Protein AF-0000000074551249 (afdb_homodimer)

Radius of gyration: 36.25 Å; Cα contacts (8 Å, |Δi|>4): 655; chains: 2; bounding box: 110×104×99 Å

Foldseek 3Di:
DVVVVLVVVLVCLVPDDCPPQLLLLLLLLQLLVQCPDPPLLVLCVVPVVLSLVLSVCLSCQLVLVLCVLVVHDSCVVVVPVVSSVSSSVSNCCCRPNPPNVSSVVCPDLVNVLVSVLSNLSVLLVQLLVQLVVQCVVPPLPLVSSLVSSLSRNCRSLQCVQVSVVSSVDHDPPSHCVNPPAQSSVLSSVSSNVSSCVVNCVDVDDPSSSSSVSSVVVSVVVSVCSVVVDSDRPCPVVVVVCCVVPPVPDPVCVVVVVVVVVVVVVVVVVVVVVVPPPDDPPPDPDDDDDDDDDDDDDDDDDDDDDDDDDDD/DVVVVLVVVLVCLVPDDCPPQLLLLLLLLQLLVQCPDPCLLVLCVVPVVLSLVLSVCLSCQLVLVLCVLVVHDSCVVVVPVVSSVSSSVSNCCCRPNPPNVVVVVCPPLVNVLVSVLSNLSVLLVQLLVQLVVQCVVPVPDLVSSLVSSLSRNCRSLQCVQVSVVSSVDHDPCSHCVNPPAQSSVLSSVSSNVSSCVVNCVDVDDPSSSSSVSSVVVSVVVSVCSVVVDSDRPCVVVVVVCCCVPPVDDPVCVVVVVVVVVVVVVVVVVVVVVPPPDDDPPDDDDDDDPDDDPDDDDDDDDYDDDDDDDDD

Sequence (622 aa):
MELLYLDELSHGLANLSMFPYFDMAHYIVSVMALREQPGALEVSRASPLACWFSSMLYCFGGAVLSGIMLAEPPVAPLSNGTGVLLASIVWYLIFYCPKDVVYSSAALLPLRLVLSGMKEVTRTWKVLGGVTQARQKYKDSLLVMIAIGWARGAGGGLISNFEQLVRGVWKPETNELLKMSYPTKITLIGAVLFTLQQTHYLPVQKHHLMLVYTIFIVVNKSRIMLTGSSSSPFATIESVLYKTLFAGHSPYSALTGEAKEACINNDNAKREAKENGSSRSPSAAVEGRSSSLRAKEESTSSDTKDSKKINMELLYLDELSHGLANLSMFPYFDMAHYIVSVMALREQPGALEVSRASPLACWFSSMLYCFGGAVLSGIMLAEPPVAPLSNGTGVLLASIVWYLIFYCPKDVVYSSAALLPLRLVLSGMKEVTRTWKVLGGVTQARQKYKDSLLVMIAIGWARGAGGGLISNFEQLVRGVWKPETNELLKMSYPTKITLIGAVLFTLQQTHYLPVQKHHLMLVYTIFIVVNKSRIMLTGSSSSPFATIESVLYKTLFAGHSPYSALTGEAKEACINNDNAKREAKENGSSRSPSAAVEGRSSSLRAKEESTSSDTKDSKKIN

InterPro domains:
  IPR007866 TRIC channel [PF05197] (37-227)
  IPR007866 TRIC channel [PTHR12454] (1-308)

Secondary structure (DSSP, 8-state):
-HHHHHHHHHHHHHT---TTHHHHHHHHHHHHHHHTSTTHHHHHHH-HHHHHHHHHHHHHHHHHHHHHHTT--TTGGGG-HHHHHHHHHHHHHHHHSGGGHHHHHHHSHHHHHHHHHHHHHHHHHHHHHHHHHHHHHSTT-HHHHHHHHHHHHHHHHHTHHHHHHHTT---GGG-TTTS--HHHHHHHHHHHHHHHHHTTSS-S-HHHHHHHHHHHHHHHHHHHHHH-----TTHHHHHHHIIIIISS--TTHHHHHHHHHHHHHHHHHHHHHHTT-----------------------------------/-HHHHHHHHHHHHHT---TTHHHHHHHHHHHHHHHTSTTHHHHHHH-HHHHHHHHHHHHHHHHHHHHHHTT--TTGGGG-HHHHHHHHHHHHHHHHSGGGHHHHHHHSHHHHHHHHHHHHHHHHHHHHHHHHHHHHHSTT-HHHHHHHHHHHHHHHHHTHHHHHHHTT---GGG-TTTS--HHHHHHHHHHHHHHHHHTTSS-S-HHHHHHHHHHHHHHHHHHHHHH-----TTHHHHHHHIIIII-TT-TTHHHHHHHHHHHHHHHHHHHHHHTT-----------------------------------

Structure (mmCIF, N/CA/C/O backbone):
data_AF-0000000074551249-model_v1
#
loop_
_entity.id
_entity.type
_entity.pdbx_description
1 polymer 'Transmembrane protein 38B'
#
loop_
_atom_site.group_PDB
_atom_site.id
_atom_site.type_symbol
_atom_site.label_atom_id
_atom_site.label_alt_id
_atom_site.label_comp_id
_atom_site.label_asym_id
_atom_site.label_entity_id
_atom_site.label_seq_id
_atom_site.pdbx_PDB_ins_code
_atom_site.Cartn_x
_atom_site.Cartn_y
_atom_site.Cartn_z
_atom_site.occupancy
_atom_site.B_iso_or_equiv
_atom_site.auth_seq_id
_atom_site.auth_comp_id
_atom_site.auth_asym_id
_atom_site.auth_atom_id
_atom_site.pdbx_PDB_model_num
ATOM 1 N N . MET A 1 1 ? 5.468 48.873 14.654 1 54 1 MET A N 1
ATOM 2 C CA . MET A 1 1 ? 6.546 47.982 15.069 1 54 1 MET A CA 1
ATOM 3 C C . MET A 1 1 ? 6.047 46.546 15.197 1 54 1 MET A C 1
ATOM 5 O O . MET A 1 1 ? 6.68 45.617 14.692 1 54 1 MET A O 1
ATOM 9 N N . GLU A 1 2 ? 4.855 46.394 15.883 1 62.9 2 GLU A N 1
ATOM 10 C CA . GLU A 1 2 ? 4.292 45.057 16.052 1 62.9 2 GLU A CA 1
ATOM 11 C C . GLU A 1 2 ? 3.92 44.441 14.706 1 62.9 2 GLU A C 1
ATOM 13 O O . GLU A 1 2 ? 4.151 43.252 14.477 1 62.9 2 GLU A O 1
ATOM 18 N N . LEU A 1 3 ? 3.475 45.277 13.9 1 65.22 3 LEU A N 1
ATOM 19 C CA . LEU A 1 3 ? 3.075 44.802 12.58 1 65.22 3 LEU A CA 1
ATOM 20 C C . LEU A 1 3 ? 4.293 44.399 11.756 1 65.22 3 LEU A C 1
ATOM 22 O O . LEU A 1 3 ? 4.238 43.435 10.988 1 65.22 3 LEU A O 1
ATOM 26 N N . LEU A 1 4 ? 5.332 45.151 11.936 1 66.84 4 LEU A N 1
ATOM 27 C CA . LEU A 1 4 ? 6.566 44.823 11.231 1 66.84 4 LEU A CA 1
ATOM 28 C C . LEU A 1 4 ? 7.117 43.479 11.698 1 66.84 4 LEU A C 1
ATOM 30 O O . LEU A 1 4 ? 7.593 42.683 10.886 1 66.84 4 LEU A O 1
ATOM 34 N N . TYR A 1 5 ? 7.031 43.334 12.963 1 75.53 5 TYR A N 1
ATOM 35 C CA . TYR A 1 5 ? 7.515 42.069 13.503 1 75.53 5 TYR A CA 1
ATOM 36 C C . TYR A 1 5 ? 6.668 40.903 13.007 1 75.53 5 TYR A C 1
ATOM 38 O O . TYR A 1 5 ? 7.195 39.837 12.685 1 75.53 5 TYR A O 1
ATOM 46 N N . LEU A 1 6 ? 5.479 41.233 12.872 1 77.04 6 LEU A N 1
ATOM 47 C CA . LEU A 1 6 ? 4.578 40.191 12.391 1 77.04 6 LEU A CA 1
ATOM 48 C C . LEU A 1 6 ? 4.871 39.849 10.934 1 77.04 6 LEU A C 1
ATOM 50 O O . LEU A 1 6 ? 4.81 38.682 10.541 1 77.04 6 LEU A O 1
ATOM 54 N N . ASP A 1 7 ? 5.232 40.839 10.243 1 83.1 7 ASP A N 1
ATOM 55 C CA . ASP A 1 7 ? 5.559 40.636 8.835 1 83.1 7 ASP A CA 1
ATOM 56 C C . ASP A 1 7 ? 6.845 39.828 8.681 1 83.1 7 ASP A C 1
ATOM 58 O O . ASP A 1 7 ? 6.937 38.955 7.815 1 83.1 7 ASP A O 1
ATOM 62 N N . GLU A 1 8 ? 7.744 40.12 9.514 1 82.88 8 GLU A N 1
ATOM 63 C CA . GLU A 1 8 ? 9.007 39.39 9.463 1 82.88 8 GLU A CA 1
ATOM 64 C C . GLU A 1 8 ? 8.819 37.931 9.871 1 82.88 8 GLU A C 1
ATOM 66 O O . GLU A 1 8 ? 9.392 37.03 9.255 1 82.88 8 GLU A O 1
ATOM 71 N N . LEU A 1 9 ? 8.053 37.789 10.833 1 81.4 9 LEU A N 1
ATOM 72 C CA . LEU A 1 9 ? 7.781 36.437 11.309 1 81.4 9 LEU A CA 1
ATOM 73 C C . LEU A 1 9 ? 7.011 35.637 10.263 1 81.4 9 LEU A C 1
ATOM 75 O O . LEU A 1 9 ? 7.27 34.447 10.071 1 81.4 9 LEU A O 1
ATOM 79 N N . SER A 1 10 ? 6.122 36.316 9.733 1 83.98 10 SER A N 1
ATOM 80 C CA . SER A 1 10 ? 5.31 35.651 8.719 1 83.98 10 SER A CA 1
ATOM 81 C C . SER A 1 10 ? 6.155 35.231 7.521 1 83.98 10 SER A C 1
ATOM 83 O O . SER A 1 10 ? 5.993 34.128 6.996 1 83.98 10 SER A O 1
ATOM 85 N N . HIS A 1 11 ? 7.056 36.08 7.081 1 84.55 11 HIS A N 1
ATOM 86 C CA . HIS A 1 11 ? 7.955 35.741 5.983 1 84.55 11 HIS A CA 1
ATOM 87 C C . HIS A 1 11 ? 8.916 34.626 6.382 1 84.55 11 HIS A C 1
ATOM 89 O O . HIS A 1 11 ? 9.258 33.772 5.56 1 84.55 11 HIS A O 1
ATOM 95 N N . GLY A 1 12 ? 9.32 34.698 7.555 1 83.02 12 GLY A N 1
ATOM 96 C CA . GLY A 1 12 ? 10.179 33.637 8.057 1 83.02 12 GLY A CA 1
ATOM 97 C C . GLY A 1 12 ? 9.518 32.272 8.033 1 83.02 12 GLY A C 1
ATOM 98 O O . GLY A 1 12 ? 10.13 31.288 7.613 1 83.02 12 GLY A O 1
ATOM 99 N N . LEU A 1 13 ? 8.344 32.262 8.458 1 84.38 13 LEU A N 1
ATOM 100 C CA . LEU A 1 13 ? 7.602 31.006 8.476 1 84.38 13 LEU A CA 1
ATOM 101 C C . LEU A 1 13 ? 7.36 30.497 7.059 1 84.38 13 LEU A C 1
ATOM 103 O O . LEU A 1 13 ? 7.476 29.297 6.797 1 84.38 13 LEU A O 1
ATOM 107 N N . ALA A 1 14 ? 7.117 31.4 6.235 1 83.38 14 ALA A N 1
ATOM 108 C CA . ALA A 1 14 ? 6.804 31.041 4.854 1 83.38 14 ALA A CA 1
ATOM 109 C C . ALA A 1 14 ? 8.042 30.523 4.128 1 83.38 14 ALA A C 1
ATOM 111 O O . ALA A 1 14 ? 7.93 29.809 3.128 1 83.38 14 ALA A O 1
ATOM 112 N N . ASN A 1 15 ? 9.226 30.814 4.611 1 84.88 15 ASN A N 1
ATOM 113 C CA . ASN A 1 15 ? 10.465 30.401 3.959 1 84.88 15 ASN A CA 1
ATOM 114 C C . ASN A 1 15 ? 11.191 29.328 4.765 1 84.88 15 ASN A C 1
ATOM 116 O O . ASN A 1 15 ? 12.359 29.035 4.505 1 84.88 15 ASN A O 1
ATOM 120 N N . LEU A 1 16 ? 10.52 28.815 5.712 1 84.23 16 LEU A N 1
ATOM 121 C CA . LEU A 1 16 ? 11.103 27.772 6.548 1 84.23 16 LEU A CA 1
ATOM 122 C C . LEU A 1 16 ? 11.266 26.474 5.763 1 84.23 16 LEU A C 1
ATOM 124 O O . LEU A 1 16 ? 10.342 26.043 5.069 1 84.23 16 LEU A O 1
ATOM 128 N N . SER A 1 17 ? 12.54 25.936 5.862 1 84.6 17 SER A N 1
ATOM 129 C CA . SER A 1 17 ? 12.771 24.64 5.231 1 84.6 17 SER A CA 1
ATOM 130 C C . SER A 1 17 ? 12.253 23.501 6.103 1 84.6 17 SER A C 1
ATOM 132 O O . SER A 1 17 ? 12.61 23.4 7.279 1 84.6 17 SER A O 1
ATOM 134 N N . MET A 1 18 ? 11.486 22.681 5.605 1 82.46 18 MET A N 1
ATOM 135 C CA . MET A 1 18 ? 10.883 21.579 6.35 1 82.46 18 MET A CA 1
ATOM 136 C C . MET A 1 18 ? 11.896 20.463 6.586 1 82.46 18 MET A C 1
ATOM 138 O O . MET A 1 18 ? 11.868 19.804 7.626 1 82.46 18 MET A O 1
ATOM 142 N N . PHE A 1 19 ? 12.842 20.27 5.598 1 84.47 19 PHE A N 1
ATOM 143 C CA . PHE A 1 19 ? 13.823 19.196 5.699 1 84.47 19 PHE A CA 1
ATOM 144 C C . PHE A 1 19 ? 15.085 19.68 6.402 1 84.47 19 PHE A C 1
ATOM 146 O O . PHE A 1 19 ? 15.564 20.785 6.138 1 84.47 19 PHE A O 1
ATOM 153 N N . PRO A 1 20 ? 15.49 18.845 7.372 1 87.32 20 PRO A N 1
ATOM 154 C CA . PRO A 1 20 ? 15.08 17.512 7.82 1 87.32 20 PRO A CA 1
ATOM 155 C C . PRO A 1 20 ? 14.327 17.542 9.148 1 87.32 20 PRO A C 1
ATOM 157 O O . PRO A 1 20 ? 13.644 16.576 9.496 1 87.32 20 PRO A O 1
ATOM 160 N N . TYR A 1 21 ? 14.335 18.709 9.813 1 90.25 21 TYR A N 1
ATOM 161 C CA . TYR A 1 21 ? 13.926 18.73 11.213 1 90.25 21 TYR A CA 1
ATOM 162 C C . TYR A 1 21 ? 12.414 18.59 11.342 1 90.25 21 TYR A C 1
ATOM 164 O O . TYR A 1 21 ? 11.924 17.763 12.115 1 90.25 21 TYR A O 1
ATOM 172 N N . PHE A 1 22 ? 11.71 19.324 10.523 1 93.61 22 PHE A N 1
ATOM 173 C CA . PHE A 1 22 ? 10.256 19.282 10.628 1 93.61 22 PHE A CA 1
ATOM 174 C C . PHE A 1 22 ? 9.716 17.949 10.125 1 93.61 22 PHE A C 1
ATOM 176 O O . PHE A 1 22 ? 8.748 17.418 10.674 1 93.61 22 PHE A O 1
ATOM 183 N N . ASP A 1 23 ? 10.425 17.435 9.201 1 93.66 23 ASP A N 1
ATOM 184 C CA . ASP A 1 23 ? 10.04 16.115 8.711 1 93.66 23 ASP A CA 1
ATOM 185 C C . ASP A 1 23 ? 10.297 15.041 9.765 1 93.66 23 ASP A C 1
ATOM 187 O O . ASP A 1 23 ? 9.471 14.147 9.962 1 93.66 23 ASP A O 1
ATOM 191 N N . MET A 1 24 ? 11.39 15.187 10.356 1 95.14 24 MET A N 1
ATOM 192 C CA . MET A 1 24 ? 11.725 14.227 11.405 1 95.14 24 MET A CA 1
ATOM 193 C C . MET A 1 24 ? 10.704 14.281 12.537 1 95.14 24 MET A C 1
ATOM 195 O O . MET A 1 24 ? 10.28 13.242 13.045 1 95.14 24 MET A O 1
ATOM 199 N N . ALA A 1 25 ? 10.391 15.477 12.901 1 95.94 25 ALA A N 1
ATOM 200 C CA . ALA A 1 25 ? 9.386 15.636 13.948 1 95.94 25 ALA A CA 1
ATOM 201 C C . ALA A 1 25 ? 8.05 15.033 13.522 1 95.94 25 ALA A C 1
ATOM 203 O O . ALA A 1 25 ? 7.388 14.355 14.31 1 95.94 25 ALA A O 1
ATOM 204 N N . HIS A 1 26 ? 7.701 15.314 12.316 1 95.18 26 HIS A N 1
ATOM 205 C CA . HIS A 1 26 ? 6.473 14.748 11.77 1 95.18 26 HIS A CA 1
ATOM 206 C C . HIS A 1 26 ? 6.502 13.224 11.815 1 95.18 26 HIS A C 1
ATOM 208 O O . HIS A 1 26 ? 5.53 12.593 12.237 1 95.18 26 HIS A O 1
ATOM 214 N N . TYR A 1 27 ? 7.618 12.622 11.452 1 96.45 27 TYR A N 1
ATOM 215 C CA . TYR A 1 27 ? 7.734 11.168 11.448 1 96.45 27 TYR A CA 1
ATOM 216 C C . TYR A 1 27 ? 7.71 10.615 12.867 1 96.45 27 TYR A C 1
ATOM 218 O O . TYR A 1 27 ? 7.046 9.611 13.138 1 96.45 27 TYR A O 1
ATOM 226 N N . ILE A 1 28 ? 8.384 11.245 13.772 1 97 28 ILE A N 1
ATOM 227 C CA . ILE A 1 28 ? 8.459 10.784 15.154 1 97 28 ILE A CA 1
ATOM 228 C C . ILE A 1 28 ? 7.064 10.79 15.776 1 97 28 ILE A C 1
ATOM 230 O O . ILE A 1 28 ? 6.618 9.779 16.324 1 97 28 ILE A O 1
ATOM 234 N N . VAL A 1 29 ? 6.354 11.859 15.641 1 95.43 29 VAL A N 1
ATOM 235 C CA . VAL A 1 29 ? 5.042 12.005 16.263 1 95.43 29 VAL A CA 1
ATOM 236 C C . VAL A 1 29 ? 4.053 11.036 15.619 1 95.43 29 VAL A C 1
ATOM 238 O O . VAL A 1 29 ? 3.217 10.444 16.306 1 95.43 29 VAL A O 1
ATOM 241 N N . SER A 1 30 ? 4.14 10.849 14.343 1 94.5 30 SER A N 1
ATOM 242 C CA . SER A 1 30 ? 3.238 9.947 13.634 1 94.5 30 SER A CA 1
ATOM 243 C C . SER A 1 30 ? 3.484 8.495 14.033 1 94.5 30 SER A C 1
ATOM 245 O O . SER A 1 30 ? 2.538 7.751 14.302 1 94.5 30 SER A O 1
ATOM 247 N N . VAL A 1 31 ? 4.708 8.121 14.07 1 95.88 31 VAL A N 1
ATOM 248 C CA . VAL A 1 31 ? 5.047 6.743 14.411 1 95.88 31 VAL A CA 1
ATOM 249 C C . VAL A 1 31 ? 4.712 6.476 15.876 1 95.88 31 VAL A C 1
ATOM 251 O O . VAL A 1 31 ? 4.264 5.382 16.227 1 95.88 31 VAL A O 1
ATOM 254 N N . MET A 1 32 ? 4.914 7.468 16.746 1 95.29 32 MET A N 1
ATOM 255 C CA . MET A 1 32 ? 4.537 7.321 18.149 1 95.29 32 MET A CA 1
ATOM 256 C C . MET A 1 32 ? 3.029 7.146 18.291 1 95.29 32 MET A C 1
ATOM 258 O O . MET A 1 32 ? 2.567 6.313 19.073 1 95.29 32 MET A O 1
ATOM 262 N N . ALA A 1 33 ? 2.313 7.915 17.535 1 92.01 33 ALA A N 1
ATOM 263 C CA . ALA A 1 33 ? 0.857 7.806 17.563 1 92.01 33 ALA A CA 1
ATOM 264 C C . ALA A 1 33 ? 0.403 6.413 17.136 1 92.01 33 ALA A C 1
ATOM 266 O O . ALA A 1 33 ? -0.547 5.864 17.698 1 92.01 33 ALA A O 1
ATOM 267 N N . LEU A 1 34 ? 1.031 5.876 16.166 1 92.9 34 LEU A N 1
ATOM 268 C CA . LEU A 1 34 ? 0.707 4.529 15.71 1 92.9 34 LEU A CA 1
ATOM 269 C C . LEU A 1 34 ? 1.047 3.496 16.779 1 92.9 34 LEU A C 1
ATOM 271 O O . LEU A 1 34 ? 0.261 2.582 17.037 1 92.9 34 LEU A O 1
ATOM 275 N N . ARG A 1 35 ? 2.254 3.641 17.343 1 94.26 35 ARG A N 1
ATOM 276 C CA . ARG A 1 35 ? 2.705 2.691 18.354 1 94.26 35 ARG A CA 1
ATOM 277 C C . ARG A 1 35 ? 1.752 2.664 19.544 1 94.26 35 ARG A C 1
ATOM 279 O O . ARG A 1 35 ? 1.601 1.632 20.202 1 94.26 35 ARG A O 1
ATOM 286 N N . GLU A 1 36 ? 1.134 3.772 19.789 1 92.04 36 GLU A N 1
ATOM 287 C CA . GLU A 1 36 ? 0.245 3.891 20.941 1 92.04 36 GLU A CA 1
ATOM 288 C C . GLU A 1 36 ? -1.126 3.291 20.645 1 92.04 36 GLU A C 1
ATOM 290 O O . GLU A 1 36 ? -1.949 3.133 21.549 1 92.04 36 GLU A O 1
ATOM 295 N N . GLN A 1 37 ? -1.347 2.918 19.439 1 88.77 37 GLN A N 1
ATOM 296 C CA . GLN A 1 37 ? -2.592 2.237 19.102 1 88.77 37 GLN A CA 1
ATOM 297 C C . GLN A 1 37 ? -2.584 0.795 19.602 1 88.77 37 GLN A C 1
ATOM 299 O O . GLN A 1 37 ? -1.537 0.145 19.62 1 88.77 37 GLN A O 1
ATOM 304 N N . PRO A 1 38 ? -3.739 0.366 19.959 1 86.66 38 PRO A N 1
ATOM 305 C CA . PRO A 1 38 ? -3.805 -1.016 20.442 1 86.66 38 PRO A CA 1
ATOM 306 C C . PRO A 1 38 ? -3.41 -2.034 19.374 1 86.66 38 PRO A C 1
ATOM 308 O O . PRO A 1 38 ? -3.863 -1.942 18.231 1 86.66 38 PRO A O 1
ATOM 311 N N . GLY A 1 39 ? -2.569 -2.909 19.695 1 87.13 39 GLY A N 1
ATOM 312 C CA . GLY A 1 39 ? -2.209 -4.014 18.821 1 87.13 39 GLY A CA 1
ATOM 313 C C . GLY A 1 39 ? -1.006 -3.715 17.946 1 87.13 39 GLY A C 1
ATOM 314 O O . GLY A 1 39 ? -0.477 -4.61 17.283 1 87.13 39 GLY A O 1
ATOM 315 N N . ALA A 1 40 ? -0.586 -2.536 17.938 1 89.49 40 ALA A N 1
ATOM 316 C CA . ALA A 1 40 ? 0.501 -2.151 17.042 1 89.49 40 ALA A CA 1
ATOM 317 C C . ALA A 1 40 ? 1.821 -2.779 17.479 1 89.49 40 ALA A C 1
ATOM 319 O O . ALA A 1 40 ? 2.618 -3.209 16.642 1 89.49 40 ALA A O 1
ATOM 320 N N . LEU A 1 41 ? 2.08 -2.847 18.74 1 89.9 41 LEU A N 1
ATOM 321 C CA . LEU A 1 41 ? 3.315 -3.438 19.244 1 89.9 41 LEU A CA 1
ATOM 322 C C . LEU A 1 41 ? 3.353 -4.937 18.965 1 89.9 41 LEU A C 1
ATOM 324 O O . LEU A 1 41 ? 4.404 -5.482 18.618 1 89.9 41 LEU A O 1
ATOM 328 N N . GLU A 1 42 ? 2.256 -5.588 19.082 1 89.04 42 GLU A N 1
ATOM 329 C CA . GLU A 1 42 ? 2.169 -7.017 18.798 1 89.04 42 GLU A CA 1
ATOM 330 C C . GLU A 1 42 ? 2.431 -7.304 17.323 1 89.04 42 GLU A C 1
ATOM 332 O O . GLU A 1 42 ? 3.124 -8.266 16.985 1 89.04 42 GLU A O 1
ATOM 337 N N . VAL A 1 43 ? 1.907 -6.475 16.572 1 90.03 43 VAL A N 1
ATOM 338 C CA . VAL A 1 43 ? 2.085 -6.649 15.134 1 90.03 43 VAL A CA 1
ATOM 339 C C . VAL A 1 43 ? 3.548 -6.416 14.763 1 90.03 43 VAL A C 1
ATOM 341 O O . VAL A 1 43 ? 4.077 -7.071 13.861 1 90.03 43 VAL A O 1
ATOM 344 N N . SER A 1 44 ? 4.185 -5.446 15.438 1 91.02 44 SER A N 1
ATOM 345 C CA . SER A 1 44 ? 5.585 -5.154 15.145 1 91.02 44 SER A CA 1
ATOM 346 C C . SER A 1 44 ? 6.474 -6.356 15.445 1 91.02 44 SER A C 1
ATOM 348 O O . SER A 1 44 ? 7.5 -6.554 14.791 1 91.02 44 SER A O 1
ATOM 350 N N . ARG A 1 45 ? 6.101 -7.137 16.357 1 88.16 45 ARG A N 1
ATOM 351 C CA . ARG A 1 45 ? 6.871 -8.324 16.716 1 88.16 45 ARG A CA 1
ATOM 352 C C . ARG A 1 45 ? 6.49 -9.51 15.835 1 88.16 45 ARG A C 1
ATOM 354 O O . ARG A 1 45 ? 7.343 -10.329 15.486 1 88.16 45 ARG A O 1
ATOM 361 N N . ALA A 1 46 ? 5.306 -9.563 15.503 1 86.8 46 ALA A N 1
ATOM 362 C CA . ALA A 1 46 ? 4.828 -10.679 14.691 1 86.8 46 ALA A CA 1
ATOM 363 C C . ALA A 1 46 ? 5.211 -10.494 13.225 1 86.8 46 ALA A C 1
ATOM 365 O O . ALA A 1 46 ? 5.591 -11.454 12.551 1 86.8 46 ALA A O 1
ATOM 366 N N . SER A 1 47 ? 5.029 -9.288 12.779 1 89.91 47 SER A N 1
ATOM 367 C CA . SER A 1 47 ? 5.317 -8.987 11.38 1 89.91 47 SER A CA 1
ATOM 368 C C . SER A 1 47 ? 5.908 -7.59 11.226 1 89.91 47 SER A C 1
ATOM 370 O O . SER A 1 47 ? 5.179 -6.625 10.986 1 89.91 47 SER A O 1
ATOM 372 N N . PRO A 1 48 ? 7.189 -7.533 11.234 1 90.99 48 PRO A N 1
ATOM 373 C CA . PRO A 1 48 ? 7.847 -6.23 11.115 1 90.99 48 PRO A CA 1
ATOM 374 C C . PRO A 1 48 ? 7.532 -5.528 9.796 1 90.99 48 PRO A C 1
ATOM 376 O O . PRO A 1 48 ? 7.451 -4.298 9.751 1 90.99 48 PRO A O 1
ATOM 379 N N . LEU A 1 49 ? 7.302 -6.291 8.767 1 89.96 49 LEU A N 1
ATOM 380 C CA . LEU A 1 49 ? 7.004 -5.696 7.469 1 89.96 49 LEU A CA 1
ATOM 381 C C . LEU A 1 49 ? 5.642 -5.01 7.485 1 89.96 49 LEU A C 1
ATOM 383 O O . LEU A 1 49 ? 5.489 -3.913 6.943 1 89.96 49 LEU A O 1
ATOM 387 N N . ALA A 1 50 ? 4.706 -5.713 8.08 1 91.57 50 ALA A N 1
ATOM 388 C CA . ALA A 1 50 ? 3.381 -5.111 8.201 1 91.57 50 ALA A CA 1
ATOM 389 C C . ALA A 1 50 ? 3.432 -3.835 9.036 1 91.57 50 ALA A C 1
ATOM 391 O O . ALA A 1 50 ? 2.772 -2.845 8.709 1 91.57 50 ALA A O 1
ATOM 392 N N . CYS A 1 51 ? 4.191 -3.87 10.063 1 93.5 51 CYS A N 1
ATOM 393 C CA . CYS A 1 51 ? 4.344 -2.699 10.918 1 93.5 51 CYS A CA 1
ATOM 394 C C . CYS A 1 51 ? 5.013 -1.556 10.163 1 93.5 51 CYS A C 1
ATOM 396 O O . CYS A 1 51 ? 4.622 -0.397 10.311 1 93.5 51 CYS A O 1
ATOM 398 N N . TRP A 1 52 ? 6.068 -1.847 9.453 1 94.47 52 TRP A N 1
ATOM 399 C CA . TRP A 1 52 ? 6.753 -0.841 8.648 1 94.47 52 TRP A CA 1
ATOM 400 C C . TRP A 1 52 ? 5.797 -0.204 7.645 1 94.47 52 TRP A C 1
ATOM 402 O O . TRP A 1 52 ? 5.756 1.021 7.51 1 94.47 52 TRP A O 1
ATOM 412 N N . PHE A 1 53 ? 5.003 -0.986 6.958 1 92.85 53 PHE A N 1
ATOM 413 C CA . PHE A 1 53 ? 4.062 -0.496 5.957 1 92.85 53 PHE A CA 1
ATOM 414 C C . PHE A 1 53 ? 3.01 0.401 6.596 1 92.85 53 PHE A C 1
ATOM 416 O O . PHE A 1 53 ? 2.657 1.445 6.043 1 92.85 53 PHE A O 1
ATOM 423 N N . SER A 1 54 ? 2.554 -0.055 7.669 1 93.4 54 SER A N 1
ATOM 424 C CA . SER A 1 54 ? 1.579 0.744 8.406 1 93.4 54 SER A CA 1
ATOM 425 C C . SER A 1 54 ? 2.166 2.089 8.818 1 93.4 54 SER A C 1
ATOM 427 O O . SER A 1 54 ? 1.506 3.124 8.697 1 93.4 54 SER A O 1
ATOM 429 N N . SER A 1 55 ? 3.367 2.076 9.284 1 94.87 55 SER A N 1
ATOM 430 C CA . SER A 1 55 ? 4.025 3.307 9.708 1 94.87 55 SER A CA 1
ATOM 431 C C . SER A 1 55 ? 4.235 4.255 8.532 1 94.87 55 SER A C 1
ATOM 433 O O . SER A 1 55 ? 4.052 5.467 8.664 1 94.87 55 SER A O 1
ATOM 435 N N . MET A 1 56 ? 4.629 3.708 7.395 1 94.32 56 MET A N 1
ATOM 436 C CA . MET A 1 56 ? 4.825 4.536 6.209 1 94.32 56 MET A CA 1
ATOM 437 C C . MET A 1 56 ? 3.506 5.15 5.75 1 94.32 56 MET A C 1
ATOM 439 O O . MET A 1 56 ? 3.469 6.305 5.324 1 94.32 56 MET A O 1
ATOM 443 N N . LEU A 1 57 ? 2.445 4.366 5.883 1 92.23 57 LEU A N 1
ATOM 444 C CA . LEU A 1 57 ? 1.136 4.887 5.507 1 92.23 57 LEU A CA 1
ATOM 445 C C . LEU A 1 57 ? 0.708 6.012 6.444 1 92.23 57 LEU A C 1
ATOM 447 O O . LEU A 1 57 ? 0.071 6.976 6.014 1 92.23 57 LEU A O 1
ATOM 451 N N . TYR A 1 58 ? 1.054 5.837 7.621 1 91.47 58 TYR A N 1
ATOM 452 C CA . TYR A 1 58 ? 0.711 6.861 8.602 1 91.47 58 TYR A CA 1
ATOM 453 C C . TYR A 1 58 ? 1.493 8.144 8.348 1 91.47 58 TYR A C 1
ATOM 455 O O . TYR A 1 58 ? 0.978 9.244 8.558 1 91.47 58 TYR A O 1
ATOM 463 N N . CYS A 1 59 ? 2.719 8.016 7.933 1 93.51 59 CYS A N 1
ATOM 464 C CA . CYS A 1 59 ? 3.587 9.165 7.697 1 93.51 59 CYS A CA 1
ATOM 465 C C . CYS A 1 59 ? 3.279 9.815 6.354 1 93.51 59 CYS A C 1
ATOM 467 O O . CYS A 1 59 ? 3.254 11.042 6.244 1 93.51 59 CYS A O 1
ATOM 469 N N . PHE A 1 60 ? 3.026 9.003 5.34 1 94.34 60 PHE A N 1
ATOM 470 C CA . PHE A 1 60 ? 2.879 9.517 3.983 1 94.34 60 PHE A CA 1
ATOM 471 C C . PHE A 1 60 ? 1.43 9.415 3.52 1 94.34 60 PHE A C 1
ATOM 473 O O . PHE A 1 60 ? 1.145 9.538 2.327 1 94.34 60 PHE A O 1
ATOM 480 N N . GLY A 1 61 ? 0.576 9.137 4.435 1 92.58 61 GLY A N 1
ATOM 481 C CA . GLY A 1 61 ? -0.825 8.944 4.096 1 92.58 61 GLY A CA 1
ATOM 482 C C . GLY A 1 61 ? -1.425 10.12 3.347 1 92.58 61 GLY A C 1
ATOM 483 O O . GLY A 1 61 ? -2.224 9.934 2.427 1 92.58 61 GLY A O 1
ATOM 484 N N . GLY A 1 62 ? -1.131 11.315 3.737 1 92.75 62 GLY A N 1
ATOM 485 C CA . GLY A 1 62 ? -1.644 12.493 3.055 1 92.75 62 GLY A CA 1
ATOM 486 C C . GLY A 1 62 ? -1.211 12.577 1.603 1 92.75 62 GLY A C 1
ATOM 487 O O . GLY A 1 62 ? -2.021 12.88 0.725 1 92.75 62 GLY A O 1
ATOM 488 N N . ALA A 1 63 ? 0.041 12.276 1.386 1 92.38 63 ALA A N 1
ATOM 489 C CA . ALA A 1 63 ? 0.572 12.317 0.026 1 92.38 63 ALA A CA 1
ATOM 490 C C . ALA A 1 63 ? -0.04 11.217 -0.835 1 92.38 63 ALA A C 1
ATOM 492 O O . ALA A 1 63 ? -0.348 11.437 -2.009 1 92.38 63 ALA A O 1
ATOM 493 N N . VAL A 1 64 ? -0.251 10.108 -0.267 1 93.31 64 VAL A N 1
ATOM 494 C CA . VAL A 1 64 ? -0.832 8.979 -0.987 1 93.31 64 VAL A CA 1
ATOM 495 C C . VAL A 1 64 ? -2.279 9.292 -1.358 1 93.31 64 VAL A C 1
ATOM 497 O O . VAL A 1 64 ? -2.676 9.142 -2.516 1 93.31 64 VAL A O 1
ATOM 500 N N . LEU A 1 65 ? -2.982 9.746 -0.383 1 92.43 65 LEU A N 1
ATOM 501 C CA . LEU A 1 65 ? -4.401 10.014 -0.59 1 92.43 65 LEU A CA 1
ATOM 502 C C . LEU A 1 65 ? -4.601 11.14 -1.599 1 92.43 65 LEU A C 1
ATOM 504 O O . LEU A 1 65 ? -5.439 11.032 -2.497 1 92.43 65 LEU A O 1
ATOM 508 N N . SER A 1 66 ? -3.893 12.193 -1.442 1 93 66 SER A N 1
ATOM 509 C CA . SER A 1 66 ? -4.004 13.284 -2.405 1 93 66 SER A CA 1
ATOM 510 C C . SER A 1 66 ? -3.581 12.836 -3.8 1 93 66 SER A C 1
ATOM 512 O O . SER A 1 66 ? -4.175 13.251 -4.797 1 93 66 SER A O 1
ATOM 514 N N . GLY A 1 67 ? -2.612 11.986 -3.899 1 91.04 67 GLY A N 1
ATOM 515 C CA . GLY A 1 67 ? -2.204 11.425 -5.177 1 91.04 67 GLY A CA 1
ATOM 516 C C . GLY A 1 67 ? -3.296 10.616 -5.85 1 91.04 67 GLY A C 1
ATOM 517 O O . GLY A 1 67 ? -3.577 10.806 -7.035 1 91.04 67 GLY A O 1
ATOM 518 N N . ILE A 1 68 ? -3.886 9.839 -5.094 1 89.65 68 ILE A N 1
ATOM 519 C CA . ILE A 1 68 ? -4.963 9.014 -5.63 1 89.65 68 ILE A CA 1
ATOM 520 C C . ILE A 1 68 ? -6.099 9.906 -6.125 1 89.65 68 ILE A C 1
ATOM 522 O O . ILE A 1 68 ? -6.646 9.682 -7.207 1 89.65 68 ILE A O 1
ATOM 526 N N . MET A 1 69 ? -6.394 10.881 -5.416 1 90.58 69 MET A N 1
ATOM 527 C CA . MET A 1 69 ? -7.485 11.78 -5.784 1 90.58 69 MET A CA 1
ATOM 528 C C . MET A 1 69 ? -7.14 12.567 -7.043 1 90.58 69 MET A C 1
ATOM 530 O O . MET A 1 69 ? -8.024 12.896 -7.836 1 90.58 69 MET A O 1
ATOM 534 N N . LEU A 1 70 ? -5.933 12.808 -7.243 1 91.66 70 LEU A N 1
ATOM 535 C CA . LEU A 1 70 ? -5.492 13.577 -8.402 1 91.66 70 LEU A CA 1
ATOM 536 C C . LEU A 1 70 ? -5.07 12.652 -9.539 1 91.66 70 LEU A C 1
ATOM 538 O O . LEU A 1 70 ? -4.516 13.107 -10.542 1 91.66 70 LEU A O 1
ATOM 542 N N . ALA A 1 71 ? -5.275 11.333 -9.398 1 89.56 71 ALA A N 1
ATOM 543 C CA . ALA A 1 71 ? -4.915 10.32 -10.387 1 89.56 71 ALA A CA 1
ATOM 544 C C . ALA A 1 71 ? -3.406 10.284 -10.61 1 89.56 71 ALA A C 1
ATOM 546 O O . ALA A 1 71 ? -2.942 10.179 -11.748 1 89.56 71 ALA A O 1
ATOM 547 N N . GLU A 1 72 ? -2.707 10.516 -9.567 1 90.35 72 GLU A N 1
ATOM 548 C CA . GLU A 1 72 ? -1.26 10.318 -9.544 1 90.35 72 GLU A CA 1
ATOM 549 C C . GLU A 1 72 ? -0.896 8.984 -8.899 1 90.35 72 GLU A C 1
ATOM 551 O O . GLU A 1 72 ? -1.682 8.425 -8.131 1 90.35 72 GLU A O 1
ATOM 556 N N . PRO A 1 73 ? 0.201 8.459 -9.33 1 90.23 73 PRO A N 1
ATOM 557 C CA . PRO A 1 73 ? 0.578 7.163 -8.762 1 90.23 73 PRO A CA 1
ATOM 558 C C . PRO A 1 73 ? 0.707 7.199 -7.241 1 90.23 73 PRO A C 1
ATOM 560 O O . PRO A 1 73 ? 1.422 8.045 -6.698 1 90.23 73 PRO A O 1
ATOM 563 N N . PRO A 1 74 ? 0.054 6.293 -6.624 1 89.42 74 PRO A N 1
ATOM 564 C CA . PRO A 1 74 ? 0.124 6.223 -5.162 1 89.42 74 PRO A CA 1
ATOM 565 C C . PRO A 1 74 ? 1.524 5.886 -4.655 1 89.42 74 PRO A C 1
ATOM 567 O O . PRO A 1 74 ? 1.822 6.086 -3.474 1 89.42 74 PRO A O 1
ATOM 570 N N . VAL A 1 75 ? 2.397 5.382 -5.439 1 90.54 75 VAL A N 1
ATOM 571 C CA . VAL A 1 75 ? 3.746 4.992 -5.044 1 90.54 75 VAL A CA 1
ATOM 572 C C . VAL A 1 75 ? 4.692 6.181 -5.193 1 90.54 75 VAL A C 1
ATOM 574 O O . VAL A 1 75 ? 5.867 6.097 -4.828 1 90.54 75 VAL A O 1
ATOM 577 N N . ALA A 1 76 ? 4.204 7.254 -5.625 1 88.11 76 ALA A N 1
ATOM 578 C CA . ALA A 1 76 ? 5.022 8.433 -5.896 1 88.11 76 ALA A CA 1
ATOM 579 C C . ALA A 1 76 ? 5.776 8.877 -4.646 1 88.11 76 ALA A C 1
ATOM 581 O O . ALA A 1 76 ? 6.952 9.24 -4.718 1 88.11 76 ALA A O 1
ATOM 582 N N . PRO A 1 77 ? 5.132 8.785 -3.481 1 86.6 77 PRO A N 1
ATOM 583 C CA . PRO A 1 77 ? 5.867 9.197 -2.283 1 86.6 77 PRO A CA 1
ATOM 584 C C . PRO A 1 77 ? 7.084 8.318 -2.005 1 86.6 77 PRO A C 1
ATOM 586 O O . PRO A 1 77 ? 8.024 8.752 -1.334 1 86.6 77 PRO A O 1
ATOM 589 N N . LEU A 1 78 ? 7.073 7.164 -2.488 1 88.68 78 LEU A N 1
ATOM 590 C CA . LEU A 1 78 ? 8.189 6.245 -2.295 1 88.68 78 LEU A CA 1
ATOM 591 C C . LEU A 1 78 ? 9.372 6.633 -3.177 1 88.68 78 LEU A C 1
ATOM 593 O O . LEU A 1 78 ? 10.483 6.133 -2.988 1 88.68 78 LEU A O 1
ATOM 597 N N . SER A 1 79 ? 9.174 7.51 -4.096 1 89.41 79 SER A N 1
ATOM 598 C CA . SER A 1 79 ? 10.253 7.957 -4.97 1 89.41 79 SER A CA 1
ATOM 599 C C . SER A 1 79 ? 11.211 8.888 -4.235 1 89.41 79 SER A C 1
ATOM 601 O O . SER A 1 79 ? 12.351 9.078 -4.662 1 89.41 79 SER A O 1
ATOM 603 N N . ASN A 1 80 ? 10.692 9.516 -3.126 1 88.32 80 ASN A N 1
ATOM 604 C CA . ASN A 1 80 ? 11.568 10.289 -2.252 1 88.32 80 ASN A CA 1
ATOM 605 C C . ASN A 1 80 ? 12.372 9.384 -1.323 1 88.32 80 ASN A C 1
ATOM 607 O O . ASN A 1 80 ? 1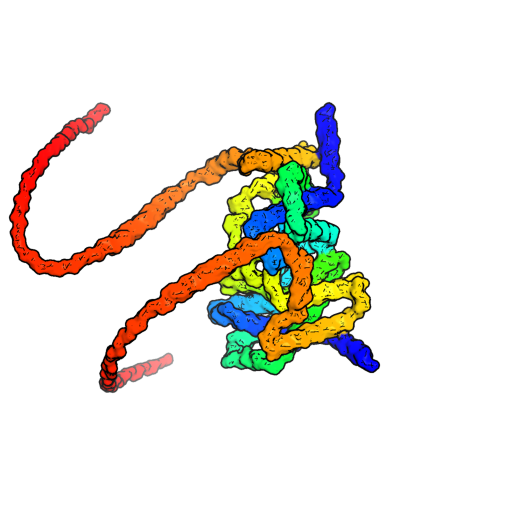2.029 9.23 -0.149 1 88.32 80 ASN A O 1
ATOM 611 N N . GLY A 1 81 ? 13.437 8.938 -1.793 1 86.42 81 GLY A N 1
ATOM 612 C CA . GLY A 1 81 ? 14.239 7.961 -1.075 1 86.42 81 GLY A CA 1
ATOM 613 C C . GLY A 1 81 ? 14.743 8.47 0.263 1 86.42 81 GLY A C 1
ATOM 614 O O . GLY A 1 81 ? 14.773 7.725 1.244 1 86.42 81 GLY A O 1
ATOM 615 N N . THR A 1 82 ? 15.023 9.725 0.332 1 89.99 82 THR A N 1
ATOM 616 C CA . THR A 1 82 ? 15.551 10.305 1.562 1 89.99 82 THR A CA 1
ATOM 617 C C . THR A 1 82 ? 14.471 10.366 2.639 1 89.99 82 THR A C 1
ATOM 619 O O . THR A 1 82 ? 14.733 10.067 3.806 1 89.99 82 THR A O 1
ATOM 622 N N . GLY A 1 83 ? 13.301 10.781 2.248 1 92.41 83 GLY A N 1
ATOM 623 C CA . GLY A 1 83 ? 12.197 10.839 3.192 1 92.41 83 GLY A CA 1
ATOM 624 C C . GLY A 1 83 ? 11.816 9.48 3.748 1 92.41 83 GLY A C 1
ATOM 625 O O . GLY A 1 83 ? 11.622 9.329 4.956 1 92.41 83 GLY A O 1
ATOM 626 N N . VAL A 1 84 ? 11.818 8.543 2.872 1 93.73 84 VAL A N 1
ATOM 627 C CA . VAL A 1 84 ? 11.421 7.196 3.268 1 93.73 84 VAL A CA 1
ATOM 628 C C . VAL A 1 84 ? 12.492 6.586 4.169 1 93.73 84 VAL A C 1
ATOM 630 O O . VAL A 1 84 ? 12.175 5.904 5.147 1 93.73 84 VAL A O 1
ATOM 633 N N . LEU A 1 85 ? 13.737 6.863 3.825 1 93.27 85 LEU A N 1
ATOM 634 C CA . LEU A 1 85 ? 14.832 6.354 4.643 1 93.27 85 LEU A CA 1
ATOM 635 C C . LEU A 1 85 ? 14.789 6.954 6.044 1 93.27 85 LEU A C 1
ATOM 637 O O . LEU A 1 85 ? 14.936 6.237 7.036 1 93.27 85 LEU A O 1
ATOM 641 N N . LEU A 1 86 ? 14.581 8.232 6.088 1 95.64 86 LEU A N 1
ATOM 642 C CA . LEU A 1 86 ? 14.486 8.906 7.378 1 95.64 86 LEU A CA 1
ATOM 643 C C . LEU A 1 86 ? 13.319 8.359 8.193 1 95.64 86 LEU A C 1
ATOM 645 O O . LEU A 1 86 ? 13.467 8.075 9.384 1 95.64 86 LEU A O 1
ATOM 649 N N . ALA A 1 87 ? 12.18 8.176 7.552 1 96.39 87 ALA A N 1
ATOM 650 C CA . ALA A 1 87 ? 11.007 7.627 8.227 1 96.39 87 ALA A CA 1
ATOM 651 C C . ALA A 1 87 ? 11.27 6.206 8.717 1 96.39 87 ALA A C 1
ATOM 653 O O . ALA A 1 87 ? 10.813 5.82 9.795 1 96.39 87 ALA A O 1
ATOM 654 N N . SER A 1 88 ? 12.012 5.468 7.981 1 96.39 88 SER A N 1
ATOM 655 C CA . SER A 1 88 ? 12.334 4.093 8.345 1 96.39 88 SER A CA 1
ATOM 656 C C . SER A 1 88 ? 13.256 4.044 9.559 1 96.39 88 SER A C 1
ATOM 658 O O . SER A 1 88 ? 13.097 3.189 10.433 1 96.39 88 SER A O 1
ATOM 660 N N . ILE A 1 89 ? 14.18 4.919 9.548 1 96.55 89 ILE A N 1
ATOM 661 C CA . ILE A 1 89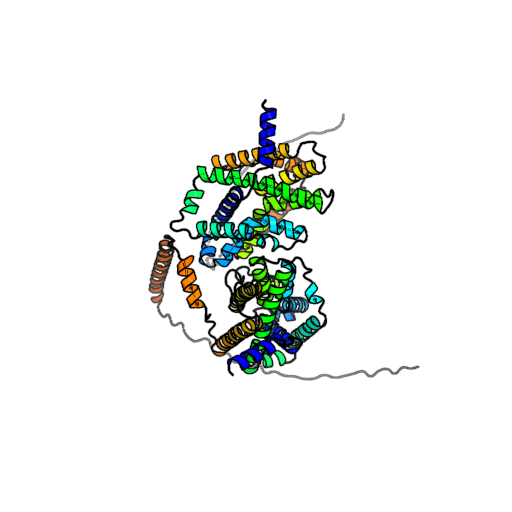 ? 15.098 4.976 10.681 1 96.55 89 ILE A CA 1
ATOM 662 C C . ILE A 1 89 ? 14.332 5.349 11.948 1 96.55 89 ILE A C 1
ATOM 664 O O . ILE A 1 89 ? 14.521 4.732 12.999 1 96.55 89 ILE A O 1
ATOM 668 N N . VAL A 1 90 ? 13.483 6.301 11.828 1 97 90 VAL A N 1
ATOM 669 C CA . VAL A 1 90 ? 12.674 6.732 12.963 1 97 90 VAL A CA 1
ATOM 670 C C . VAL A 1 90 ? 11.794 5.579 13.439 1 97 90 VAL A C 1
ATOM 672 O O . VAL A 1 90 ? 11.701 5.315 14.64 1 97 90 VAL A O 1
ATOM 675 N N . TRP A 1 91 ? 11.181 4.886 12.477 1 96.75 91 TRP A N 1
ATOM 676 C CA . TRP A 1 91 ? 10.352 3.726 12.787 1 96.75 91 TRP A CA 1
ATOM 677 C C . TRP A 1 91 ? 11.15 2.674 13.55 1 96.75 91 TRP A C 1
ATOM 679 O O . TRP A 1 91 ? 10.687 2.15 14.566 1 96.75 91 TRP A O 1
ATOM 689 N N . TYR A 1 92 ? 12.294 2.383 13.113 1 96.33 92 TYR A N 1
ATOM 690 C CA . TYR A 1 92 ? 13.119 1.361 13.746 1 96.33 92 TYR A CA 1
ATOM 691 C C . TYR A 1 92 ? 13.495 1.766 15.166 1 96.33 92 TYR A C 1
ATOM 693 O O . TYR A 1 92 ? 13.439 0.947 16.087 1 96.33 92 TYR A O 1
ATOM 701 N N . LEU A 1 93 ? 13.831 2.965 15.356 1 95.64 93 LEU A N 1
ATOM 702 C CA . LEU A 1 93 ? 14.287 3.44 16.657 1 95.64 93 LEU A CA 1
ATOM 703 C C . LEU A 1 93 ? 13.136 3.476 17.657 1 95.64 93 LEU A C 1
ATOM 705 O O . LEU A 1 93 ? 13.332 3.212 18.846 1 95.64 93 LEU A O 1
ATOM 709 N N . ILE A 1 94 ? 11.97 3.692 17.218 1 95.6 94 ILE A N 1
ATOM 710 C CA . ILE A 1 94 ? 10.827 3.828 18.114 1 95.6 94 ILE A CA 1
ATOM 711 C C . ILE A 1 94 ? 10.321 2.446 18.519 1 95.6 94 ILE A C 1
ATOM 713 O O . ILE A 1 94 ? 9.905 2.241 19.662 1 95.6 94 ILE A O 1
ATOM 717 N N . PHE A 1 95 ? 10.421 1.502 17.621 1 94.39 95 PHE A N 1
ATOM 718 C CA . PHE A 1 95 ? 9.845 0.194 17.912 1 94.39 95 PHE A CA 1
ATOM 719 C C . PHE A 1 95 ? 10.901 -0.747 18.48 1 94.39 95 PHE A C 1
ATOM 721 O O . PHE A 1 95 ? 10.584 -1.638 19.271 1 94.39 95 PHE A O 1
ATOM 728 N N . TYR A 1 96 ? 12.142 -0.591 18.115 1 92.37 96 TYR A N 1
ATOM 729 C CA . TYR A 1 96 ? 13.075 -1.675 18.4 1 92.37 96 TYR A CA 1
ATOM 730 C C . TYR A 1 96 ? 14.307 -1.156 19.133 1 92.37 96 TYR A C 1
ATOM 732 O O . TYR A 1 96 ? 15.221 -1.923 19.445 1 92.37 96 TYR A O 1
ATOM 740 N N . CYS A 1 97 ? 14.364 0.098 19.403 1 89.66 97 CYS A N 1
ATOM 741 C CA . CYS A 1 97 ? 15.491 0.619 20.168 1 89.66 97 CYS A CA 1
ATOM 742 C C . CYS A 1 97 ? 15.561 -0.03 21.546 1 89.66 97 CYS A C 1
ATOM 744 O O . CYS A 1 97 ? 14.537 -0.201 22.209 1 89.66 97 CYS A O 1
ATOM 746 N N . PRO A 1 98 ? 16.774 -0.412 21.883 1 86.1 98 PRO A N 1
ATOM 747 C CA . PRO A 1 98 ? 16.931 -1.037 23.199 1 86.1 98 PRO A CA 1
ATOM 748 C C . PRO A 1 98 ? 16.463 -0.136 24.34 1 86.1 98 PRO A C 1
ATOM 750 O O . PRO A 1 98 ? 16.669 1.08 24.295 1 86.1 98 PRO A O 1
ATOM 753 N N . LYS A 1 99 ? 15.742 -0.641 25.235 1 86.68 99 LYS A N 1
ATOM 754 C CA . LYS A 1 99 ? 15.237 0.014 26.439 1 86.68 99 LYS A CA 1
ATOM 755 C C . LYS A 1 99 ? 14.218 1.094 26.09 1 86.68 99 LYS A C 1
ATOM 757 O O . LYS A 1 99 ? 13.872 1.925 26.933 1 86.68 99 LYS A O 1
ATOM 762 N N . ASP A 1 100 ? 13.83 1.168 24.898 1 89.05 100 ASP A N 1
ATOM 763 C CA . ASP A 1 100 ? 12.817 2.125 24.463 1 89.05 100 ASP A CA 1
ATOM 764 C C . ASP A 1 100 ? 13.25 3.558 24.763 1 89.05 100 ASP A C 1
ATOM 766 O O . ASP A 1 100 ? 12.447 4.371 25.224 1 89.05 100 ASP A O 1
ATOM 770 N N . VAL A 1 101 ? 14.507 3.795 24.507 1 90.96 101 VAL A N 1
ATOM 771 C CA . VAL A 1 101 ? 15.068 5.089 24.881 1 90.96 101 VAL A CA 1
ATOM 772 C C . VAL A 1 101 ? 14.459 6.187 24.012 1 90.96 101 VAL A C 1
ATOM 774 O O . VAL A 1 101 ? 14.096 7.254 24.513 1 90.96 101 VAL A O 1
ATOM 777 N N . VAL A 1 102 ? 14.347 5.923 22.812 1 92.87 102 VAL A N 1
ATOM 778 C CA . VAL A 1 102 ? 13.861 6.944 21.889 1 92.87 102 VAL A CA 1
ATOM 779 C C . VAL A 1 102 ? 12.381 7.214 22.151 1 92.87 102 VAL A C 1
ATOM 781 O O . VAL A 1 102 ? 11.958 8.37 22.222 1 92.87 102 VAL A O 1
ATOM 784 N N . TYR A 1 103 ? 11.636 6.173 22.323 1 93.22 103 TYR A N 1
ATOM 785 C CA . TYR A 1 103 ? 10.218 6.336 22.62 1 93.22 103 TYR A CA 1
ATOM 786 C C . TYR A 1 103 ? 10.018 7.055 23.949 1 93.22 103 TYR A C 1
ATOM 788 O O . TYR A 1 103 ? 9.207 7.98 24.046 1 93.22 103 TYR A O 1
ATOM 796 N N . SER A 1 104 ? 10.765 6.625 24.979 1 94.02 104 SER A N 1
ATOM 797 C CA . SER A 1 104 ? 10.639 7.216 26.308 1 94.02 104 SER A CA 1
ATOM 798 C C . SER A 1 104 ? 11.045 8.686 26.299 1 94.02 104 SER A C 1
ATOM 800 O O . SER A 1 104 ? 10.418 9.513 26.966 1 94.02 104 SER A O 1
ATOM 802 N N . SER A 1 105 ? 12.071 8.986 25.577 1 94.27 105 SER A N 1
ATOM 803 C CA . SER A 1 105 ? 12.523 10.371 25.485 1 94.27 105 SER A CA 1
ATOM 804 C C . SER A 1 105 ? 11.504 11.237 24.751 1 94.27 105 SER A C 1
ATOM 806 O O . SER A 1 105 ? 11.221 12.361 25.171 1 94.27 105 SER A O 1
ATOM 808 N N . ALA A 1 106 ? 10.966 10.744 23.692 1 93.29 106 ALA A N 1
ATOM 809 C CA . ALA A 1 106 ? 10.004 11.499 22.894 1 93.29 106 ALA A CA 1
ATOM 810 C C . ALA A 1 106 ? 8.664 11.616 23.615 1 93.29 106 ALA A C 1
ATOM 812 O O . ALA A 1 106 ? 7.856 12.493 23.299 1 93.29 106 ALA A O 1
ATOM 813 N N . ALA A 1 107 ? 8.488 10.734 24.55 1 92.57 107 ALA A N 1
ATOM 814 C CA . ALA A 1 107 ? 7.228 10.718 25.289 1 92.57 107 ALA A CA 1
ATOM 815 C C . ALA A 1 107 ? 7.255 11.718 26.442 1 92.57 107 ALA A C 1
ATOM 817 O O . ALA A 1 107 ? 6.213 12.037 27.019 1 92.57 107 ALA A O 1
ATOM 818 N N . LEU A 1 108 ? 8.447 12.242 26.781 1 94.63 108 LEU A N 1
ATOM 819 C CA . LEU A 1 108 ? 8.539 13.272 27.81 1 94.63 108 LEU A CA 1
ATOM 820 C C . LEU A 1 108 ? 7.78 14.527 27.393 1 94.63 108 LEU A C 1
ATOM 822 O O . LEU A 1 108 ? 7.894 14.975 26.25 1 94.63 108 LEU A O 1
ATOM 826 N N . LEU A 1 109 ? 7.109 15.106 28.245 1 92.61 109 LEU A N 1
ATOM 827 C CA . LEU A 1 109 ? 6.155 16.174 27.966 1 92.61 109 LEU A CA 1
ATOM 828 C C . LEU A 1 109 ? 6.841 17.349 27.279 1 92.61 109 LEU A C 1
ATOM 830 O O . LEU A 1 109 ? 6.372 17.831 26.246 1 92.61 109 LEU A O 1
ATOM 834 N N . PRO A 1 110 ? 7.985 17.859 27.816 1 94.08 110 PRO A N 1
ATOM 835 C CA . PRO A 1 110 ? 8.603 19.008 27.151 1 94.08 110 PRO A CA 1
ATOM 836 C C . PRO A 1 110 ? 9.023 18.702 25.715 1 94.08 110 PRO A C 1
ATOM 838 O O . PRO A 1 110 ? 8.818 19.525 24.819 1 94.08 110 PRO A O 1
ATOM 841 N N . LEU A 1 111 ? 9.555 17.599 25.512 1 95.86 111 LEU A N 1
ATOM 842 C CA . LEU A 1 111 ? 9.992 17.239 24.167 1 95.86 111 LEU A CA 1
ATOM 843 C C . LEU A 1 111 ? 8.795 16.939 23.27 1 95.86 111 LEU A C 1
ATOM 845 O O . LEU A 1 111 ? 8.79 17.304 22.092 1 95.86 111 LEU A O 1
ATOM 849 N N . ARG A 1 112 ? 7.854 16.316 23.827 1 95.57 112 ARG A N 1
ATOM 850 C CA . ARG A 1 112 ? 6.651 15.989 23.068 1 95.57 112 ARG A CA 1
ATOM 851 C C . ARG A 1 112 ? 5.932 17.253 22.61 1 95.57 112 ARG A C 1
ATOM 853 O O . ARG A 1 112 ? 5.374 17.292 21.511 1 95.57 112 ARG A O 1
ATOM 860 N N . LEU A 1 113 ? 5.981 18.275 23.43 1 95.17 113 LEU A N 1
ATOM 861 C CA . LEU A 1 113 ? 5.354 19.551 23.102 1 95.17 113 LEU A CA 1
ATOM 862 C C . LEU A 1 113 ? 6.051 20.211 21.918 1 95.17 113 LEU A C 1
ATOM 864 O O . LEU A 1 113 ? 5.392 20.718 21.007 1 95.17 113 LEU A O 1
ATOM 868 N N . VAL A 1 114 ? 7.326 20.187 21.952 1 96.1 114 VAL A N 1
ATOM 869 C CA . VAL A 1 114 ? 8.101 20.802 20.879 1 96.1 114 VAL A CA 1
ATOM 870 C C . VAL A 1 114 ? 7.89 20.027 19.58 1 96.1 114 VAL A C 1
ATOM 872 O O . VAL A 1 114 ? 7.668 20.624 18.524 1 96.1 114 VAL A O 1
ATOM 875 N N . LEU A 1 115 ? 7.967 18.725 19.67 1 96.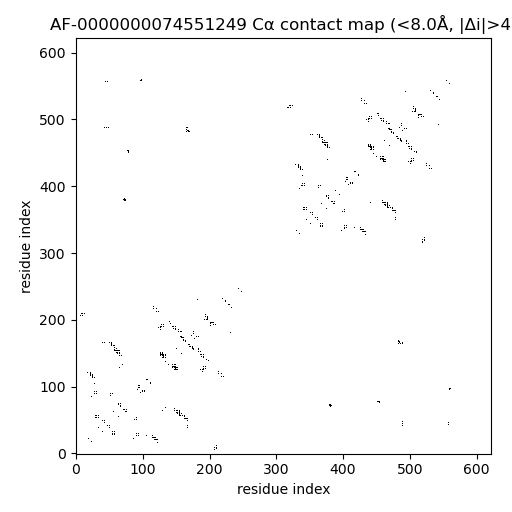63 115 LEU A N 1
ATOM 876 C CA . LEU A 1 115 ? 7.785 17.881 18.494 1 96.63 115 LEU A CA 1
ATOM 877 C C . LEU A 1 115 ? 6.385 18.05 17.915 1 96.63 115 LEU A C 1
ATOM 879 O O . LEU A 1 115 ? 6.219 18.141 16.696 1 96.63 115 LEU A O 1
ATOM 883 N N . SER A 1 116 ? 5.421 18.127 18.738 1 94.83 116 SER A N 1
ATOM 884 C CA . SER A 1 116 ? 4.045 18.307 18.287 1 94.83 116 SER A CA 1
ATOM 885 C C . SER A 1 116 ? 3.851 19.67 17.631 1 94.83 116 SER A C 1
ATOM 887 O O . SER A 1 116 ? 3.126 19.791 16.642 1 94.83 116 SER A O 1
ATOM 889 N N . GLY A 1 117 ? 4.434 20.692 18.222 1 94.76 117 GLY A N 1
ATOM 890 C CA . GLY A 1 117 ? 4.395 22.007 17.603 1 94.76 117 GLY A CA 1
ATOM 891 C C . GLY A 1 117 ? 4.995 22.028 16.21 1 94.76 117 GLY A C 1
ATOM 892 O O . GLY A 1 117 ? 4.437 22.643 15.298 1 94.76 117 GLY A O 1
ATOM 893 N N . MET A 1 118 ? 6.072 21.38 16.075 1 95.21 118 MET A N 1
ATOM 894 C CA . MET A 1 118 ? 6.734 21.305 14.776 1 95.21 118 MET A CA 1
ATOM 895 C C . MET A 1 118 ? 5.88 20.536 13.773 1 95.21 118 MET A C 1
ATOM 897 O O . MET A 1 118 ? 5.832 20.887 12.593 1 95.21 118 MET A O 1
ATOM 901 N N . LYS A 1 119 ? 5.262 19.496 14.229 1 94.78 119 LYS A N 1
ATOM 902 C CA . LYS A 1 119 ? 4.371 18.733 13.359 1 94.78 119 LYS A CA 1
ATOM 903 C C . LYS A 1 119 ? 3.225 19.602 12.849 1 94.78 119 LYS A C 1
ATOM 905 O O . LYS A 1 119 ? 2.82 19.487 11.69 1 94.78 119 LYS A O 1
ATOM 910 N N . GLU A 1 120 ? 2.702 20.507 13.692 1 94.25 120 GLU A N 1
ATOM 911 C CA . GLU A 1 120 ? 1.617 21.397 13.29 1 94.25 120 GLU A CA 1
ATOM 912 C C . GLU A 1 120 ? 2.089 22.407 12.248 1 94.25 120 GLU A C 1
ATOM 914 O O . GLU A 1 120 ? 1.324 22.796 11.362 1 94.25 120 GLU A O 1
ATOM 919 N N . VAL A 1 121 ? 3.299 22.84 12.429 1 94.48 121 VAL A N 1
ATOM 920 C CA . VAL A 1 121 ? 3.866 23.721 11.414 1 94.48 121 VAL A CA 1
ATOM 921 C C . VAL A 1 121 ? 3.919 22.997 10.071 1 94.48 121 VAL A C 1
ATOM 923 O O . VAL A 1 121 ? 3.557 23.565 9.038 1 94.48 121 VAL A O 1
ATOM 926 N N . THR A 1 122 ? 4.326 21.754 10.088 1 94.26 122 THR A N 1
ATOM 927 C CA . THR A 1 122 ? 4.394 20.95 8.873 1 94.26 122 THR A CA 1
ATOM 928 C C . THR A 1 122 ? 3.003 20.753 8.276 1 94.26 122 THR A C 1
ATOM 930 O O . THR A 1 122 ? 2.845 20.724 7.054 1 94.26 122 THR A O 1
ATOM 933 N N . ARG A 1 123 ? 2.059 20.563 9.105 1 94.92 123 ARG A N 1
ATOM 934 C CA . ARG A 1 123 ? 0.682 20.399 8.651 1 94.92 123 ARG A CA 1
ATOM 935 C C . ARG A 1 123 ? 0.23 21.598 7.824 1 94.92 123 ARG A C 1
ATOM 937 O O . ARG A 1 123 ? -0.431 21.436 6.797 1 94.92 123 ARG A O 1
ATOM 944 N N . THR A 1 124 ? 0.483 22.816 8.298 1 95.82 124 THR A N 1
ATOM 945 C CA . THR A 1 124 ? 0.133 24.03 7.569 1 95.82 124 THR A CA 1
ATOM 946 C C . THR A 1 124 ? 0.733 24.01 6.166 1 95.82 124 THR A C 1
ATOM 948 O O . THR A 1 124 ? 0.052 24.33 5.189 1 95.82 124 THR A O 1
ATOM 951 N N . TRP A 1 125 ? 1.961 23.587 6.099 1 95.02 125 TRP A N 1
ATOM 952 C CA . TRP A 1 125 ? 2.648 23.537 4.812 1 95.02 125 TRP A CA 1
ATOM 953 C C . TRP A 1 125 ? 2.028 22.479 3.905 1 95.02 125 TRP A C 1
ATOM 955 O O . TRP A 1 125 ? 1.922 22.678 2.692 1 95.02 125 TRP A O 1
ATOM 965 N N . LYS A 1 126 ? 1.652 21.406 4.472 1 94.43 126 LYS A N 1
ATOM 966 C CA . LYS A 1 126 ? 1.029 20.341 3.691 1 94.43 126 LYS A CA 1
ATOM 967 C C . LYS A 1 126 ? -0.323 20.782 3.139 1 94.43 126 LYS A C 1
ATOM 969 O O . LYS A 1 126 ? -0.634 20.535 1.972 1 94.43 126 LYS A O 1
ATOM 974 N N . VAL A 1 127 ? -1.092 21.406 3.988 1 96.54 127 VAL A N 1
ATOM 975 C CA . VAL A 1 127 ? -2.397 21.896 3.555 1 96.54 127 VAL A CA 1
ATOM 976 C C . VAL A 1 127 ? -2.221 22.908 2.426 1 96.54 127 VAL A C 1
ATOM 978 O O . VAL A 1 127 ? -2.871 22.803 1.383 1 96.54 127 VAL A O 1
ATOM 981 N N . LEU A 1 128 ? -1.355 23.871 2.656 1 95.54 128 LEU A N 1
ATOM 982 C CA . LEU A 1 128 ? -1.097 24.9 1.654 1 95.54 128 LEU A CA 1
ATOM 983 C C . LEU A 1 128 ? -0.58 24.28 0.36 1 95.54 128 LEU A C 1
ATOM 985 O O . LEU A 1 128 ? -1.004 24.667 -0.731 1 95.54 128 LEU A O 1
ATOM 989 N N . GLY A 1 129 ? 0.325 23.36 0.491 1 93.55 129 GLY A N 1
ATOM 990 C CA . GLY A 1 129 ? 0.851 22.67 -0.675 1 93.55 129 GLY A CA 1
ATOM 991 C C . GLY A 1 129 ? -0.213 21.92 -1.456 1 93.55 129 GLY A C 1
ATOM 992 O O . GLY A 1 129 ? -0.192 21.907 -2.688 1 93.55 129 GLY A O 1
ATOM 993 N N . GLY A 1 130 ? -1.08 21.255 -0.752 1 94.68 130 GLY A N 1
ATOM 994 C CA . GLY A 1 130 ? -2.178 20.564 -1.408 1 94.68 130 GLY A CA 1
ATOM 995 C C . GLY A 1 130 ? -3.102 21.497 -2.167 1 94.68 130 GLY A C 1
ATOM 996 O O . GLY A 1 130 ? -3.478 21.215 -3.307 1 94.68 130 GLY A O 1
ATOM 997 N N . VAL A 1 131 ? -3.469 22.604 -1.528 1 95.44 131 VAL A N 1
ATOM 998 C CA . VAL A 1 131 ? -4.363 23.582 -2.141 1 95.44 131 VAL A CA 1
ATOM 999 C C . VAL A 1 131 ? -3.709 24.168 -3.39 1 95.44 131 VAL A C 1
ATOM 1001 O O . VAL A 1 131 ? -4.355 24.299 -4.433 1 95.44 131 VAL A O 1
ATOM 1004 N N . THR A 1 132 ? -2.445 24.463 -3.291 1 93.16 132 THR A N 1
ATOM 1005 C CA . THR A 1 132 ? -1.716 25.031 -4.42 1 93.16 132 THR A CA 1
ATOM 1006 C C . THR A 1 132 ? -1.617 24.023 -5.561 1 93.16 132 THR A C 1
ATOM 1008 O O . THR A 1 132 ? -1.772 24.383 -6.73 1 93.16 132 THR A O 1
ATOM 1011 N N . GLN A 1 133 ? -1.352 22.835 -5.222 1 91.73 133 GLN A N 1
ATOM 1012 C CA . GLN A 1 133 ? -1.264 21.776 -6.222 1 91.73 133 GLN A CA 1
ATOM 1013 C C . GLN A 1 133 ? -2.591 21.599 -6.954 1 91.73 133 GLN A C 1
ATOM 1015 O O . GLN A 1 133 ? -2.616 21.447 -8.177 1 91.73 133 GLN A O 1
ATOM 1020 N N . ALA A 1 134 ? -3.661 21.533 -6.228 1 93.23 134 ALA A N 1
ATOM 1021 C CA . ALA A 1 134 ? -4.993 21.372 -6.806 1 93.23 134 ALA A CA 1
ATOM 1022 C C . ALA A 1 134 ? -5.354 22.56 -7.693 1 93.23 134 ALA A C 1
ATOM 1024 O O . ALA A 1 134 ? -5.992 22.393 -8.735 1 93.23 134 ALA A O 1
ATOM 1025 N N . ARG A 1 135 ? -4.929 23.731 -7.273 1 92.69 135 ARG A N 1
ATOM 1026 C CA . ARG A 1 135 ? -5.215 24.931 -8.054 1 92.69 135 ARG A CA 1
ATOM 1027 C C . ARG A 1 135 ? -4.521 24.879 -9.411 1 92.69 135 ARG A C 1
ATOM 1029 O O . ARG A 1 135 ? -5.087 25.304 -10.42 1 92.69 135 ARG A O 1
ATOM 1036 N N . GLN A 1 136 ? -3.326 24.395 -9.457 1 90.83 136 GLN A N 1
ATOM 1037 C CA . GLN A 1 136 ? -2.552 24.303 -10.691 1 90.83 136 GLN A CA 1
ATOM 1038 C C . GLN A 1 136 ? -3.196 23.327 -11.672 1 90.83 136 GLN A C 1
ATOM 1040 O O . GLN A 1 136 ? -3.195 23.563 -12.882 1 90.83 136 GLN A O 1
ATOM 1045 N N . LYS A 1 137 ? -3.795 22.342 -11.126 1 89.17 137 LYS A N 1
ATOM 1046 C CA . LYS A 1 137 ? -4.368 21.303 -11.977 1 89.17 137 LYS A CA 1
ATOM 1047 C C . LYS A 1 137 ? -5.815 21.626 -12.338 1 89.17 137 LYS A C 1
ATOM 1049 O O . LYS A 1 137 ? -6.256 21.358 -13.458 1 89.17 137 LYS A O 1
ATOM 1054 N N . TYR A 1 138 ? -6.624 22.061 -11.393 1 87.92 138 TYR A N 1
ATOM 1055 C CA . TYR A 1 138 ? -8.048 22.305 -11.593 1 87.92 138 TYR A CA 1
ATOM 1056 C C . TYR A 1 138 ? -8.391 23.769 -11.341 1 87.92 138 TYR A C 1
ATOM 1058 O O . TYR A 1 138 ? -8.854 24.127 -10.255 1 87.92 138 TYR A O 1
ATOM 1066 N N . LYS A 1 139 ? -8.074 24.452 -12.181 1 83.25 139 LYS A N 1
ATOM 1067 C CA . LYS A 1 139 ? -8.263 25.895 -12.066 1 83.25 139 LYS A CA 1
ATOM 1068 C C . LYS A 1 139 ? -9.578 26.222 -11.364 1 83.25 139 LYS A C 1
ATOM 1070 O O . LYS A 1 139 ? -10.648 25.804 -11.812 1 83.25 139 LYS A O 1
ATOM 1075 N N . ASP A 1 140 ? -9.668 26.926 -10.395 1 78.55 140 ASP A N 1
ATOM 1076 C CA . ASP A 1 140 ? -10.713 27.632 -9.66 1 78.55 140 ASP A CA 1
ATOM 1077 C C . ASP A 1 140 ? -11.765 26.66 -9.132 1 78.55 140 ASP A C 1
ATOM 1079 O O . ASP A 1 140 ? -12.93 27.028 -8.967 1 78.55 140 ASP A O 1
ATOM 1083 N N . SER A 1 141 ? -11.458 25.462 -9.116 1 90.4 141 SER A N 1
ATOM 1084 C CA . SER A 1 141 ? -12.377 24.519 -8.488 1 90.4 141 SER A CA 1
ATOM 1085 C C . SER A 1 141 ? -12.214 24.514 -6.972 1 90.4 141 SER A C 1
ATOM 1087 O O . SER A 1 141 ? -11.342 23.825 -6.439 1 90.4 141 SER A O 1
ATOM 1089 N N . LEU A 1 142 ? -13.058 25.198 -6.255 1 93.08 142 LEU A N 1
ATOM 1090 C CA . LEU A 1 142 ? -12.954 25.421 -4.817 1 93.08 142 LEU A CA 1
ATOM 1091 C C . LEU A 1 142 ? -13.037 24.102 -4.055 1 93.08 142 LEU A C 1
ATOM 1093 O O . LEU A 1 142 ? -12.221 23.84 -3.168 1 93.08 142 LEU A O 1
ATOM 1097 N N . LEU A 1 143 ? -13.984 23.247 -4.486 1 94.07 143 LEU A N 1
ATOM 1098 C CA . LEU A 1 143 ? -14.212 22.005 -3.757 1 94.07 143 LEU A CA 1
ATOM 1099 C C . LEU A 1 143 ? -13.04 21.045 -3.938 1 94.07 143 LEU A C 1
ATOM 1101 O O . LEU A 1 143 ? -12.678 20.318 -3.011 1 94.07 143 LEU A O 1
ATOM 1105 N N . VAL A 1 144 ? -12.494 21.051 -5.077 1 94.63 144 VAL A N 1
ATOM 1106 C CA . VAL A 1 144 ? -11.347 20.189 -5.341 1 94.63 144 VAL A CA 1
ATOM 1107 C C . VAL A 1 144 ? -10.146 20.661 -4.523 1 94.63 144 VAL A C 1
ATOM 1109 O O . VAL A 1 144 ? -9.437 19.848 -3.925 1 94.63 144 VAL A O 1
ATOM 1112 N N . MET A 1 145 ? -9.948 21.95 -4.413 1 96.22 145 MET A N 1
ATOM 1113 C CA . MET A 1 145 ? -8.841 22.519 -3.649 1 96.22 145 MET A CA 1
ATOM 1114 C C . MET A 1 145 ? -8.986 22.202 -2.164 1 96.22 145 MET A C 1
ATOM 1116 O O . MET A 1 145 ? -8.015 21.817 -1.51 1 96.22 145 MET A O 1
ATOM 1120 N N . ILE A 1 146 ? -10.177 22.282 -1.71 1 96.57 146 ILE A N 1
ATOM 1121 C CA . ILE A 1 146 ? -10.443 22.008 -0.302 1 96.57 146 ILE A CA 1
ATOM 1122 C C . ILE A 1 146 ? -10.211 20.527 -0.012 1 96.57 146 ILE A C 1
ATOM 1124 O O . ILE A 1 146 ? -9.563 20.176 0.977 1 96.57 146 ILE A O 1
ATOM 1128 N N . ALA A 1 147 ? -10.731 19.693 -0.917 1 95.56 147 ALA A N 1
ATOM 1129 C CA . ALA A 1 147 ? -10.615 18.251 -0.717 1 95.56 147 ALA A CA 1
ATOM 1130 C C . ALA A 1 147 ? -9.153 17.814 -0.707 1 95.56 147 ALA A C 1
ATOM 1132 O O . ALA A 1 147 ? -8.739 17.029 0.149 1 95.56 147 ALA A O 1
ATOM 1133 N N . ILE A 1 148 ? -8.379 18.342 -1.557 1 96.55 148 ILE A N 1
ATOM 1134 C CA . ILE A 1 148 ? -6.981 17.944 -1.676 1 96.55 148 ILE A CA 1
ATOM 1135 C C . ILE A 1 148 ? -6.179 18.523 -0.513 1 96.55 148 ILE A C 1
ATOM 1137 O O . ILE A 1 148 ? -5.315 17.846 0.051 1 96.55 148 ILE A O 1
ATOM 1141 N N . GLY A 1 149 ? -6.41 19.793 -0.182 1 97.15 149 GLY A N 1
ATOM 1142 C CA . GLY A 1 149 ? -5.765 20.358 0.992 1 97.15 149 GLY A CA 1
ATOM 1143 C C . GLY A 1 149 ? -6.085 19.606 2.269 1 97.15 149 GLY A C 1
ATOM 1144 O O . GLY A 1 149 ? -5.203 19.376 3.099 1 97.15 149 GLY A O 1
ATOM 1145 N N . TRP A 1 150 ? -7.32 19.219 2.382 1 96.32 150 TRP A N 1
ATOM 1146 C CA . TRP A 1 150 ? -7.773 18.435 3.526 1 96.32 150 TRP A CA 1
ATOM 1147 C C . TRP A 1 150 ? -7.077 17.079 3.567 1 96.32 150 TRP A C 1
ATOM 1149 O O . TRP A 1 150 ? -6.565 16.668 4.611 1 96.32 150 TRP A O 1
ATOM 1159 N N . ALA A 1 151 ? -7.017 16.411 2.47 1 95.17 151 ALA A N 1
ATOM 1160 C CA . ALA A 1 151 ? -6.397 15.092 2.363 1 95.17 151 ALA A CA 1
ATOM 1161 C C . 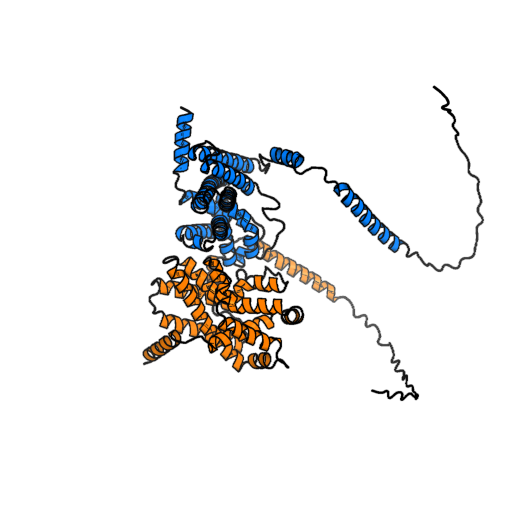ALA A 1 151 ? -4.906 15.159 2.681 1 95.17 151 ALA A C 1
ATOM 1163 O O . ALA A 1 151 ? -4.372 14.286 3.37 1 95.17 151 ALA A O 1
ATOM 1164 N N . ARG A 1 152 ? -4.245 16.147 2.262 1 95.58 152 ARG A N 1
ATOM 1165 C CA . ARG A 1 152 ? -2.803 16.276 2.445 1 95.58 152 ARG A CA 1
ATOM 1166 C C . ARG A 1 152 ? -2.46 16.563 3.903 1 95.58 152 ARG A C 1
ATOM 1168 O O . ARG A 1 152 ? -1.459 16.062 4.421 1 95.58 152 ARG A O 1
ATOM 1175 N N . GLY A 1 153 ? -3.247 17.315 4.54 1 94.61 153 GLY A N 1
ATOM 1176 C CA . GLY A 1 153 ? -2.964 17.711 5.91 1 94.61 153 GLY A CA 1
ATOM 1177 C C . GLY A 1 153 ? -3.421 16.688 6.934 1 94.61 153 GLY A C 1
ATOM 1178 O O . GLY A 1 153 ? -2.837 16.579 8.013 1 94.61 153 GLY A O 1
ATOM 1179 N N . ALA A 1 154 ? -4.503 15.972 6.625 1 92.51 154 ALA A N 1
ATOM 1180 C CA . ALA A 1 154 ? -5.062 15.021 7.583 1 92.51 154 ALA A CA 1
ATOM 1181 C C . ALA A 1 154 ? -4.996 13.596 7.043 1 92.51 154 ALA A C 1
ATOM 1183 O O . ALA A 1 154 ? -5.771 12.731 7.46 1 92.51 154 ALA A O 1
ATOM 1184 N N . GLY A 1 155 ? -4.231 13.376 6.164 1 87.84 155 GLY A N 1
ATOM 1185 C CA . GLY A 1 155 ? -4.183 12.092 5.481 1 87.84 155 GLY A CA 1
ATOM 1186 C C . GLY A 1 155 ? -3.914 10.929 6.417 1 87.84 155 GLY A C 1
ATOM 1187 O O . GLY A 1 155 ? -4.478 9.846 6.247 1 87.84 155 GLY A O 1
ATOM 1188 N N . GLY A 1 156 ? -3.063 11.102 7.405 1 83.75 156 GLY A N 1
ATOM 1189 C CA . GLY A 1 156 ? -2.806 10.035 8.359 1 83.75 156 GLY A CA 1
ATOM 1190 C C . GLY A 1 156 ? -4.064 9.523 9.035 1 83.75 156 GLY A C 1
ATOM 1191 O O . GLY A 1 156 ? -4.256 8.312 9.165 1 83.75 156 GLY A O 1
ATOM 1192 N N . GLY A 1 157 ? -4.94 10.427 9.389 1 84.9 157 GLY A N 1
ATOM 1193 C CA . GLY A 1 157 ? -6.205 10.052 10.003 1 84.9 157 GLY A CA 1
ATOM 1194 C C . GLY A 1 157 ? -7.212 9.508 9.008 1 84.9 157 GLY A C 1
ATOM 1195 O O . GLY A 1 157 ? -7.925 8.546 9.302 1 84.9 157 GLY A O 1
ATOM 1196 N N . LEU A 1 158 ? -7.206 10.028 7.864 1 87.26 158 LEU A N 1
ATOM 1197 C CA . LEU A 1 158 ? -8.185 9.647 6.852 1 87.26 158 LEU A CA 1
ATOM 1198 C C . LEU A 1 158 ? -7.888 8.255 6.304 1 87.26 158 LEU A C 1
ATOM 1200 O O . LEU A 1 158 ? -8.805 7.521 5.931 1 87.26 158 LEU A O 1
ATOM 1204 N N . ILE A 1 159 ? -6.658 7.922 6.301 1 85.83 159 ILE A N 1
ATOM 1205 C CA . ILE A 1 159 ? -6.277 6.629 5.742 1 85.83 159 ILE A CA 1
ATOM 1206 C C . ILE A 1 159 ? -6.137 5.603 6.864 1 85.83 159 ILE A C 1
ATOM 1208 O O . ILE A 1 159 ? -5.704 4.473 6.63 1 85.83 159 ILE A O 1
ATOM 1212 N N . SER A 1 160 ? -6.527 5.97 7.993 1 84.81 160 SER A N 1
ATOM 1213 C CA . SER A 1 160 ? -6.288 5.142 9.171 1 84.81 160 SER A CA 1
ATOM 1214 C C . SER A 1 160 ? -6.992 3.795 9.053 1 84.81 160 SER A C 1
ATOM 1216 O O . SER A 1 160 ? -6.457 2.769 9.477 1 84.81 160 SER A O 1
ATOM 1218 N N . ASN A 1 161 ? -8.193 3.759 8.468 1 83.69 161 ASN A N 1
ATOM 1219 C CA . ASN A 1 161 ? -8.91 2.498 8.313 1 83.69 161 ASN A CA 1
ATOM 1220 C C . ASN A 1 161 ? -8.168 1.542 7.383 1 83.69 161 ASN A C 1
ATOM 1222 O O . ASN A 1 161 ? -8.171 0.329 7.602 1 83.69 161 ASN A O 1
ATOM 1226 N N . PHE A 1 162 ? -7.609 2.062 6.436 1 84.34 162 PHE A N 1
ATOM 1227 C CA . PHE A 1 162 ? -6.819 1.23 5.536 1 84.34 162 PHE A CA 1
ATOM 1228 C C . PHE A 1 162 ? -5.544 0.752 6.22 1 84.34 162 PHE A C 1
ATOM 1230 O O . PHE A 1 162 ? -5.127 -0.394 6.038 1 84.34 162 PHE A O 1
ATOM 1237 N N . GLU A 1 163 ? -4.936 1.695 6.876 1 86.25 163 GLU A N 1
ATOM 1238 C CA . GLU A 1 163 ? -3.752 1.317 7.642 1 86.25 163 GLU A CA 1
ATOM 1239 C C . GLU A 1 163 ? -4.067 0.198 8.63 1 86.25 163 GLU A C 1
ATOM 1241 O O . GLU A 1 163 ? -3.274 -0.731 8.799 1 86.25 163 GLU A O 1
ATOM 1246 N N . GLN A 1 164 ? -5.201 0.244 9.295 1 86.78 164 GLN A N 1
ATOM 1247 C CA . GLN A 1 164 ? -5.611 -0.783 10.247 1 86.78 164 GLN A CA 1
ATOM 1248 C C . GLN A 1 164 ? -5.846 -2.118 9.547 1 86.78 164 GLN A C 1
ATOM 1250 O O . GLN A 1 164 ? -5.571 -3.178 10.113 1 86.78 164 GLN A O 1
ATOM 1255 N N . LEU A 1 165 ? -6.344 -1.983 8.384 1 84.53 165 LEU A N 1
ATOM 1256 C CA . LEU A 1 165 ? -6.545 -3.191 7.591 1 84.53 165 LEU A CA 1
ATOM 1257 C C . LEU A 1 165 ? -5.219 -3.904 7.342 1 84.53 165 LEU A C 1
ATOM 1259 O O . LEU A 1 165 ? -5.162 -5.136 7.346 1 84.53 165 LEU A O 1
ATOM 1263 N N . VAL A 1 166 ? -4.159 -3.161 7.143 1 86.13 166 VAL A N 1
ATOM 1264 C CA . VAL A 1 166 ? -2.823 -3.709 6.93 1 86.13 166 VAL A CA 1
ATOM 1265 C C . VAL A 1 166 ? -2.377 -4.479 8.171 1 86.13 166 VAL A C 1
ATOM 1267 O O . VAL A 1 166 ? -1.671 -5.485 8.065 1 86.13 166 VAL A O 1
ATOM 1270 N N . ARG A 1 167 ? -2.835 -4.059 9.288 1 88.09 167 ARG A N 1
ATOM 1271 C CA . ARG A 1 167 ? -2.5 -4.722 10.544 1 88.09 167 ARG A CA 1
ATOM 1272 C C . ARG A 1 167 ? -3.494 -5.836 10.857 1 88.09 167 ARG A C 1
ATOM 1274 O O . ARG A 1 167 ? -3.39 -6.495 11.894 1 88.09 167 ARG A O 1
ATOM 1281 N N . GLY A 1 168 ? -4.48 -6.015 9.976 1 84.85 168 GLY A N 1
ATOM 1282 C CA . GLY A 1 168 ? -5.437 -7.099 10.134 1 84.85 168 GLY A CA 1
ATOM 1283 C C . GLY A 1 168 ? -6.642 -6.714 10.972 1 84.85 168 GLY A C 1
ATOM 1284 O O . GLY A 1 168 ? -7.374 -7.582 11.451 1 84.85 168 GLY A O 1
ATOM 1285 N N . VAL A 1 169 ? -6.741 -5.487 11.193 1 85.25 169 VAL A N 1
ATOM 1286 C CA . VAL A 1 169 ? -7.861 -4.989 11.984 1 85.25 169 VAL A CA 1
ATOM 1287 C C . VAL A 1 169 ? -8.838 -4.238 11.081 1 85.25 169 VAL A C 1
ATOM 1289 O O . VAL A 1 169 ? -8.422 -3.52 10.168 1 85.25 169 VAL A O 1
ATOM 1292 N N . TRP A 1 170 ? -10.13 -4.53 11.309 1 82.02 170 TRP A N 1
ATOM 1293 C CA . TRP A 1 170 ? -11.141 -3.828 10.525 1 82.02 170 TRP A CA 1
ATOM 1294 C C . TRP A 1 170 ? -12.232 -3.261 11.427 1 82.02 170 TRP A C 1
ATOM 1296 O O . TRP A 1 170 ? -13.12 -3.992 11.872 1 82.02 170 TRP A O 1
ATOM 1306 N N . LYS A 1 171 ? -12.038 -2.014 11.694 1 80.75 171 LYS A N 1
ATOM 1307 C CA . LYS A 1 171 ? -13.024 -1.291 12.492 1 80.75 171 LYS A CA 1
ATOM 1308 C C . LYS A 1 171 ? -13.626 -0.131 11.704 1 80.75 171 LYS A C 1
ATOM 1310 O O . LYS A 1 171 ? -13.297 1.031 11.95 1 80.75 171 LYS A O 1
ATOM 1315 N N . PRO A 1 172 ? -14.567 -0.39 10.898 1 77.21 172 PRO A N 1
ATOM 1316 C CA . PRO A 1 172 ? -15.101 0.639 10.002 1 77.21 172 PRO A CA 1
ATOM 1317 C C . PRO A 1 172 ? -15.918 1.697 10.74 1 77.21 172 PRO A C 1
ATOM 1319 O O . PRO A 1 172 ? -16.157 2.782 10.203 1 77.21 172 PRO A O 1
ATOM 1322 N N . GLU A 1 173 ? -16.187 1.451 11.951 1 77.38 173 GLU A N 1
ATOM 1323 C CA . GLU A 1 173 ? -16.992 2.389 12.727 1 77.38 173 GLU A CA 1
ATOM 1324 C C . GLU A 1 173 ? -16.148 3.559 13.226 1 77.38 173 GLU A C 1
ATOM 1326 O O . GLU A 1 173 ? -16.687 4.594 13.625 1 77.38 173 GLU A O 1
ATOM 1331 N N . THR A 1 174 ? -14.918 3.517 13.161 1 75.41 174 THR A N 1
ATOM 1332 C CA . THR A 1 174 ? -14.044 4.562 13.683 1 75.41 174 THR A CA 1
ATOM 1333 C C . THR A 1 174 ? -13.494 5.423 12.549 1 75.41 174 THR A C 1
ATOM 1335 O O . THR A 1 174 ? -12.436 6.04 12.689 1 75.41 174 THR A O 1
ATOM 1338 N N . ASN A 1 175 ? -14.295 5.55 11.537 1 79.59 175 ASN A N 1
ATOM 1339 C CA . ASN A 1 175 ? -13.812 6.329 10.402 1 79.59 175 ASN A CA 1
ATOM 1340 C C . ASN A 1 175 ? -13.879 7.827 10.68 1 79.59 175 ASN A C 1
ATOM 1342 O O . ASN A 1 175 ? -14.762 8.289 11.405 1 79.59 175 ASN A O 1
ATOM 1346 N N . GLU A 1 176 ? -12.95 8.659 10.222 1 84.65 176 GLU A N 1
ATOM 1347 C CA . GLU A 1 176 ? -12.797 10.091 10.458 1 84.65 176 GLU A CA 1
ATOM 1348 C C . GLU A 1 176 ? -13.995 10.87 9.923 1 84.65 176 GLU A C 1
ATOM 1350 O O . GLU A 1 176 ? -14.259 11.992 10.361 1 84.65 176 GLU A O 1
ATOM 1355 N N . LEU A 1 177 ? -14.687 10.26 9.02 1 79.65 177 LEU A N 1
ATOM 1356 C CA . LEU A 1 177 ? -15.817 10.983 8.447 1 79.65 177 LEU A CA 1
ATOM 1357 C C . LEU A 1 177 ? -17.024 10.93 9.378 1 79.65 177 LEU A C 1
ATOM 1359 O O . LEU A 1 177 ? -17.88 11.817 9.342 1 79.65 177 LEU A O 1
ATOM 1363 N N . LEU A 1 178 ? -17.14 9.855 10.199 1 79.91 178 LEU A N 1
ATOM 1364 C CA . LEU A 1 178 ? -18.238 9.705 11.148 1 79.91 178 LEU A CA 1
ATOM 1365 C C . LEU A 1 178 ? -17.996 10.546 12.397 1 79.91 178 LEU A C 1
ATOM 1367 O O . LEU A 1 178 ? -18.896 11.25 12.86 1 79.91 178 LEU A O 1
ATOM 1371 N N . LYS A 1 179 ? -16.851 10.451 12.869 1 82.27 179 LYS A N 1
ATOM 1372 C CA . LYS A 1 179 ? -16.408 11.242 14.013 1 82.27 179 LYS A CA 1
ATOM 1373 C C . LYS A 1 179 ? -15.051 11.887 13.745 1 82.27 179 LYS A C 1
ATOM 1375 O O . LYS A 1 179 ? -14.009 11.27 13.973 1 82.27 179 LYS A O 1
ATOM 1380 N N . MET A 1 180 ? -15.099 13.148 13.438 1 85.93 180 MET A N 1
ATOM 1381 C CA . MET A 1 180 ? -13.874 13.84 13.05 1 85.93 180 MET A CA 1
ATOM 1382 C C . MET A 1 180 ? -13.026 14.173 14.274 1 85.93 180 MET A C 1
ATOM 1384 O O . MET A 1 180 ? -13.53 14.729 15.251 1 85.93 180 MET A O 1
ATOM 1388 N N . SER A 1 181 ? -11.843 13.792 14.26 1 85.71 181 SER A N 1
ATOM 1389 C CA . SER A 1 181 ? -10.887 14.149 15.303 1 85.71 181 SER A CA 1
ATOM 1390 C C . SER A 1 181 ? -10.476 15.614 15.197 1 85.71 181 SER A C 1
ATOM 1392 O O . SER A 1 181 ? -10.784 16.281 14.207 1 85.71 181 SER A O 1
ATOM 1394 N N . TYR A 1 182 ? -9.847 16.154 16.171 1 86.88 182 TYR A N 1
ATOM 1395 C CA . TYR A 1 182 ? -9.441 17.554 16.219 1 86.88 182 TYR A CA 1
ATOM 1396 C C . TYR A 1 182 ? -8.519 17.895 15.055 1 86.88 182 TYR A C 1
ATOM 1398 O O . TYR A 1 182 ? -8.746 18.876 14.342 1 86.88 182 TYR A O 1
ATOM 1406 N N . PRO A 1 183 ? -7.47 17.049 14.765 1 88.45 183 PRO A N 1
ATOM 1407 C CA . PRO A 1 183 ? -6.579 17.383 13.651 1 88.45 183 PRO A CA 1
ATOM 1408 C C . PRO A 1 183 ? -7.301 17.409 12.306 1 88.45 183 PRO A C 1
ATOM 1410 O O . PRO A 1 183 ? -7.003 18.253 11.457 1 88.45 183 PRO A O 1
ATOM 1413 N N . THR A 1 184 ? -8.229 16.513 12.138 1 91.65 184 THR A N 1
ATOM 1414 C CA . THR A 1 184 ? -8.973 16.458 10.885 1 91.65 184 THR A CA 1
ATOM 1415 C C . THR A 1 184 ? -9.85 17.696 10.721 1 91.65 184 THR A C 1
ATOM 1417 O O . THR A 1 184 ? -9.94 18.259 9.628 1 91.65 184 THR A O 1
ATOM 1420 N N . LYS A 1 185 ? -10.475 18.167 11.783 1 90.51 185 LYS A N 1
ATOM 1421 C CA . LYS A 1 185 ? -11.341 19.343 11.751 1 90.51 185 LYS A CA 1
ATOM 1422 C C . LYS A 1 185 ? -10.542 20.605 11.441 1 90.51 185 LYS A C 1
ATOM 1424 O O . LYS A 1 185 ? -10.933 21.399 10.582 1 90.51 185 LYS A O 1
ATOM 1429 N N . ILE A 1 186 ? -9.477 20.749 12.138 1 92.53 186 ILE A N 1
ATOM 1430 C CA . ILE A 1 186 ? -8.694 21.971 11.99 1 92.53 186 ILE A CA 1
ATOM 1431 C C . ILE A 1 186 ? -8.075 22.021 10.596 1 92.53 186 ILE A C 1
ATOM 1433 O O . ILE A 1 186 ? -7.919 23.1 10.017 1 92.53 186 ILE A O 1
ATOM 1437 N N . THR A 1 187 ? -7.718 20.855 10.061 1 95.92 187 THR A N 1
ATOM 1438 C CA . THR A 1 187 ? -7.162 20.799 8.714 1 95.92 187 THR A CA 1
ATOM 1439 C C . THR A 1 187 ? -8.212 21.19 7.679 1 95.92 187 THR A C 1
ATOM 1441 O O . THR A 1 187 ? -7.899 21.858 6.691 1 95.92 187 THR A O 1
ATOM 1444 N N . LEU A 1 188 ? -9.461 20.78 7.918 1 94.34 188 LEU A N 1
ATOM 1445 C CA . LEU A 1 188 ? -10.534 21.165 7.008 1 94.34 188 LEU A CA 1
ATOM 1446 C C . LEU A 1 188 ? -10.722 22.678 6.998 1 94.34 188 LEU A C 1
ATOM 1448 O O . LEU A 1 188 ? -10.853 23.284 5.932 1 94.34 188 LEU A O 1
ATOM 1452 N N . ILE A 1 189 ? -10.709 23.26 8.152 1 94.4 189 ILE A N 1
ATOM 1453 C CA . ILE A 1 189 ? -10.843 24.707 8.274 1 94.4 189 ILE A CA 1
ATOM 1454 C C . ILE A 1 189 ? -9.687 25.395 7.551 1 94.4 189 ILE A C 1
ATOM 1456 O O . ILE A 1 189 ? -9.895 26.365 6.818 1 94.4 189 ILE A O 1
ATOM 1460 N N . GLY A 1 190 ? -8.491 24.894 7.777 1 96.59 190 GLY A N 1
ATOM 1461 C CA . GLY A 1 190 ? -7.342 25.439 7.071 1 96.59 190 GLY A CA 1
ATOM 1462 C C . GLY A 1 190 ? -7.464 25.332 5.563 1 96.59 190 GLY A C 1
ATOM 1463 O O . GLY A 1 190 ? -7.139 26.277 4.84 1 96.59 190 GLY A O 1
ATOM 1464 N N . ALA A 1 191 ? -7.914 24.185 5.097 1 97.34 191 ALA A N 1
ATOM 1465 C CA . ALA A 1 191 ? -8.086 23.985 3.66 1 97.34 191 ALA A CA 1
ATOM 1466 C C . ALA A 1 191 ? -9.074 24.993 3.08 1 97.34 191 ALA A C 1
ATOM 1468 O O . ALA A 1 191 ? -8.849 25.538 1.997 1 97.34 191 ALA A O 1
ATOM 1469 N N . VAL A 1 192 ? -10.139 25.256 3.77 1 96.15 192 VAL A N 1
ATOM 1470 C CA . VAL A 1 192 ? -11.134 26.224 3.323 1 96.15 192 VAL A CA 1
ATOM 1471 C C . VAL A 1 192 ? -10.517 27.621 3.285 1 96.15 192 VAL A C 1
ATOM 1473 O O . VAL A 1 192 ? -10.637 28.332 2.285 1 96.15 192 VAL A O 1
ATOM 1476 N N . LEU A 1 193 ? -9.814 28.004 4.341 1 96.63 193 LEU A N 1
ATOM 1477 C CA . LEU A 1 193 ? -9.237 29.34 4.452 1 96.63 193 LEU A CA 1
ATOM 1478 C C . LEU A 1 193 ? -8.191 29.572 3.367 1 96.63 193 LEU A C 1
ATOM 1480 O O . LEU A 1 193 ? -8.196 30.613 2.707 1 96.63 193 LEU A O 1
ATOM 1484 N N . PHE A 1 194 ? -7.348 28.666 3.152 1 96.8 194 PHE A N 1
ATOM 1485 C CA . PHE A 1 194 ? -6.287 28.83 2.166 1 96.8 194 PHE A CA 1
ATOM 1486 C C . PHE A 1 194 ? -6.855 28.817 0.752 1 96.8 194 PHE A C 1
ATOM 1488 O O . PHE A 1 194 ? -6.335 29.493 -0.138 1 96.8 194 PHE A O 1
ATOM 1495 N N . THR A 1 195 ? -7.908 27.995 0.546 1 95.87 195 THR A N 1
ATOM 1496 C CA . THR A 1 195 ? -8.568 28.002 -0.754 1 95.87 195 THR A CA 1
ATOM 1497 C C . THR A 1 195 ? -9.178 29.371 -1.044 1 95.87 195 THR A C 1
ATOM 1499 O O . THR A 1 195 ? -9.025 29.904 -2.145 1 95.87 195 THR A O 1
ATOM 1502 N N . LEU A 1 196 ? -9.815 29.947 -0.031 1 95.02 196 LEU A N 1
ATOM 1503 C CA . LEU A 1 196 ? -10.414 31.268 -0.19 1 95.02 196 LEU A CA 1
ATOM 1504 C C . LEU A 1 196 ? -9.342 32.326 -0.425 1 95.02 196 LEU A C 1
ATOM 1506 O O . LEU A 1 196 ? -9.567 33.292 -1.159 1 95.02 196 LEU A O 1
ATOM 1510 N N . GLN A 1 197 ? -8.238 32.167 0.181 1 94.25 197 GLN A N 1
ATOM 1511 C CA . GLN A 1 197 ? -7.123 33.087 -0.016 1 94.25 197 GLN A CA 1
ATOM 1512 C C . GLN A 1 197 ? -6.548 32.961 -1.424 1 94.25 197 GLN A C 1
ATOM 1514 O O . GLN A 1 197 ? -6.257 33.968 -2.074 1 94.25 197 GLN A O 1
ATOM 1519 N N . GLN A 1 198 ? -6.404 31.811 -1.934 1 91.56 198 GLN A N 1
ATOM 1520 C CA . GLN A 1 198 ? -5.823 31.575 -3.251 1 91.56 198 GLN A CA 1
ATOM 1521 C C . GLN A 1 198 ? -6.757 32.054 -4.359 1 91.56 198 GLN A C 1
ATOM 1523 O O . GLN A 1 198 ? -6.302 32.467 -5.427 1 91.56 198 GLN A O 1
ATOM 1528 N N . THR A 1 199 ? -8.051 31.967 -4.095 1 90.6 199 THR A N 1
ATOM 1529 C CA . THR A 1 199 ? -9.02 32.396 -5.098 1 90.6 199 THR A CA 1
ATOM 1530 C C . THR A 1 199 ? -9.354 33.876 -4.928 1 90.6 199 THR A C 1
ATOM 1532 O O . THR A 1 199 ? -10.212 34.409 -5.635 1 90.6 199 THR A O 1
ATOM 1535 N N . HIS A 1 200 ? -8.837 34.577 -3.933 1 87.86 200 HIS A N 1
ATOM 1536 C CA . HIS A 1 200 ? -8.92 36.013 -3.69 1 87.86 200 HIS A CA 1
ATOM 1537 C C . HIS A 1 200 ? -10.285 36.399 -3.131 1 87.86 200 HIS A C 1
ATOM 1539 O O . HIS A 1 200 ? -10.714 37.547 -3.266 1 87.86 200 HIS A O 1
ATOM 1545 N N . TYR A 1 201 ? -10.993 35.436 -2.602 1 89.2 201 TYR A N 1
ATOM 1546 C CA . TYR A 1 201 ? -12.212 35.756 -1.867 1 89.2 201 TYR A CA 1
ATOM 1547 C C . TYR A 1 201 ? -11.886 36.296 -0.479 1 89.2 201 TYR A C 1
ATOM 1549 O O . TYR A 1 201 ? -12.696 37.004 0.124 1 89.2 201 TYR A O 1
ATOM 1557 N N . LEU A 1 202 ? -10.714 35.861 -0.01 1 89.76 202 LEU A N 1
ATOM 1558 C CA . LEU A 1 202 ? -10.179 36.376 1.246 1 89.76 202 LEU A CA 1
ATOM 1559 C C . LEU A 1 202 ? -8.97 37.272 0.994 1 89.76 202 LEU A C 1
ATOM 1561 O O . LEU A 1 202 ? -7.895 36.786 0.637 1 89.76 202 LEU A O 1
ATOM 1565 N N . PRO A 1 203 ? -9.209 38.556 1.238 1 90.4 203 PRO A N 1
ATOM 1566 C CA . PRO A 1 203 ? -8.136 39.501 0.917 1 90.4 203 PRO A CA 1
ATOM 1567 C C . PRO A 1 203 ? -7.034 39.524 1.973 1 90.4 203 PRO A C 1
ATOM 1569 O O . PRO A 1 203 ? -6.819 40.551 2.623 1 90.4 203 PRO A O 1
ATOM 1572 N N . VAL A 1 204 ? -6.379 38.506 2.28 1 90.78 204 VAL A N 1
ATOM 1573 C CA . VAL A 1 204 ? -5.257 38.38 3.203 1 90.78 204 VAL A CA 1
ATOM 1574 C C . VAL A 1 204 ? -4.059 37.767 2.481 1 90.78 204 VAL A C 1
ATOM 1576 O O . VAL A 1 204 ? -4.221 36.87 1.65 1 90.78 204 VAL A O 1
ATOM 1579 N N . GLN A 1 205 ? -2.972 38.356 2.774 1 91.35 205 GLN A N 1
ATOM 1580 C CA . GLN A 1 205 ? -1.763 37.808 2.168 1 91.35 205 GLN A CA 1
ATOM 1581 C C . GLN A 1 205 ? -1.492 36.39 2.664 1 91.35 205 GLN A C 1
ATOM 1583 O O . GLN A 1 205 ? -1.742 36.077 3.83 1 91.35 205 GLN A O 1
ATOM 1588 N N . LYS A 1 206 ? -0.986 35.56 1.831 1 91.26 206 LYS A N 1
ATOM 1589 C CA . LYS A 1 206 ? -0.708 34.152 2.102 1 91.26 206 LYS A CA 1
ATOM 1590 C C . LYS A 1 206 ? 0.149 33.992 3.354 1 91.26 206 LYS A C 1
ATOM 1592 O O . LYS A 1 206 ? -0.159 33.174 4.223 1 91.26 206 LYS A O 1
ATOM 1597 N N . HIS A 1 207 ? 1.231 34.851 3.468 1 91.41 207 HIS A N 1
ATOM 1598 C CA . HIS A 1 207 ? 2.167 34.708 4.578 1 91.41 207 HIS A CA 1
ATOM 1599 C C . HIS A 1 207 ? 1.508 35.069 5.905 1 91.41 207 HIS A C 1
ATOM 1601 O O . HIS A 1 207 ? 1.82 34.475 6.94 1 91.41 207 HIS A O 1
ATOM 1607 N N . HIS A 1 208 ? 0.624 36.005 5.9 1 92.64 208 HIS A N 1
ATOM 1608 C CA . HIS A 1 208 ? -0.084 36.38 7.119 1 92.64 208 HIS A CA 1
ATOM 1609 C C . HIS A 1 208 ? -1.067 35.293 7.541 1 92.64 208 HIS A C 1
ATOM 1611 O O . HIS A 1 208 ? -1.191 34.99 8.73 1 92.64 208 HIS A O 1
ATOM 1617 N N . LEU A 1 209 ? -1.735 34.79 6.538 1 94.09 209 LEU A N 1
ATOM 1618 C CA . LEU A 1 209 ? -2.678 33.721 6.847 1 94.09 209 LEU A CA 1
ATOM 1619 C C . LEU A 1 209 ? -1.953 32.496 7.393 1 94.09 209 LEU A C 1
ATOM 1621 O O . LEU A 1 209 ? -2.424 31.86 8.339 1 94.09 209 LEU A O 1
ATOM 1625 N N . MET A 1 210 ? -0.803 32.174 6.802 1 94.35 210 MET A N 1
ATOM 1626 C CA . MET A 1 210 ? -0.007 31.039 7.261 1 94.35 210 MET A CA 1
ATOM 1627 C C . MET A 1 210 ? 0.396 31.213 8.722 1 94.35 210 MET A C 1
ATOM 1629 O O . MET A 1 210 ? 0.332 30.264 9.505 1 94.35 210 MET A O 1
ATOM 1633 N N . LEU A 1 211 ? 0.81 32.387 9.054 1 94.43 211 LEU A N 1
ATOM 1634 C CA . LEU A 1 211 ? 1.274 32.669 10.408 1 94.43 211 LEU A CA 1
ATOM 1635 C C . LEU A 1 211 ? 0.128 32.564 11.408 1 94.43 211 LEU A C 1
ATOM 1637 O O . LEU A 1 211 ? 0.264 31.914 12.447 1 94.43 211 LEU A O 1
ATOM 1641 N N . VAL A 1 212 ? -0.976 33.221 11.116 1 94.99 212 VAL A N 1
ATOM 1642 C CA . VAL A 1 212 ? -2.119 33.238 12.022 1 94.99 212 VAL A CA 1
ATOM 1643 C C . VAL A 1 212 ? -2.643 31.817 12.221 1 94.99 212 VAL A C 1
ATOM 1645 O O . VAL A 1 212 ? -2.917 31.403 13.35 1 94.99 212 VAL A O 1
ATOM 1648 N N . TYR A 1 213 ? -2.81 31.147 11.14 1 95.47 213 TYR A N 1
ATOM 1649 C CA . TYR A 1 213 ? -3.311 29.778 11.199 1 95.47 213 TYR A CA 1
ATOM 1650 C C . TYR A 1 213 ? -2.359 28.883 11.983 1 95.47 213 TYR A C 1
ATOM 1652 O O . TYR A 1 213 ? -2.793 28.083 12.816 1 95.47 213 TYR A O 1
ATOM 1660 N N . THR A 1 214 ? -1.073 28.954 11.739 1 95.6 214 THR A N 1
ATOM 1661 C CA . THR A 1 214 ? -0.079 28.131 12.418 1 95.6 214 THR A CA 1
ATOM 1662 C C . THR A 1 214 ? -0.084 28.406 13.919 1 95.6 214 THR A C 1
ATOM 1664 O O . THR A 1 214 ? -0.068 27.474 14.726 1 95.6 214 THR A O 1
ATOM 1667 N N . ILE A 1 215 ? -0.097 29.669 14.293 1 95.38 215 ILE A N 1
ATOM 1668 C CA . ILE A 1 215 ? -0.126 30.028 15.707 1 95.38 215 ILE A CA 1
ATOM 1669 C C . ILE A 1 215 ? -1.378 29.449 16.362 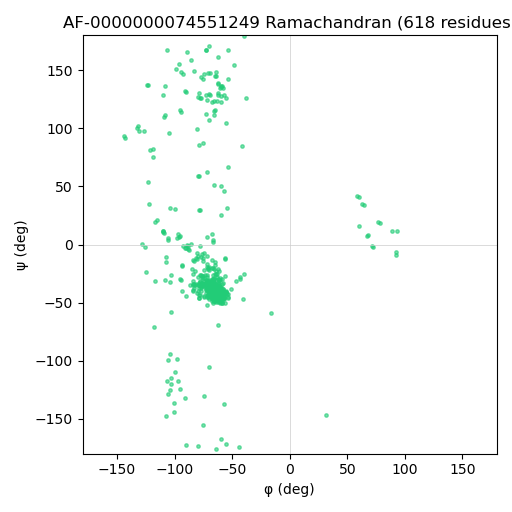1 95.38 215 ILE A C 1
ATOM 1671 O O . ILE A 1 215 ? -1.311 28.893 17.461 1 95.38 215 ILE A O 1
ATOM 1675 N N . PHE A 1 216 ? -2.445 29.577 15.638 1 94.69 216 PHE A N 1
ATOM 1676 C CA . PHE A 1 216 ? -3.713 29.083 16.16 1 94.69 216 PHE A CA 1
ATOM 1677 C C . PHE A 1 216 ? -3.638 27.586 16.439 1 94.69 216 PHE A C 1
ATOM 1679 O O . PHE A 1 216 ? -4.012 27.132 17.522 1 94.69 216 PHE A O 1
ATOM 1686 N N . ILE A 1 217 ? -3.134 26.795 15.532 1 93.99 217 ILE A N 1
ATOM 1687 C CA . ILE A 1 217 ? -3.167 25.345 15.69 1 93.99 217 ILE A CA 1
ATOM 1688 C C . ILE A 1 217 ? -2.112 24.912 16.705 1 93.99 217 ILE A C 1
ATOM 1690 O O . ILE A 1 217 ? -2.327 23.969 17.47 1 93.99 217 ILE A O 1
ATOM 1694 N N . VAL A 1 218 ? -0.94 25.575 16.781 1 94.53 218 VAL A N 1
ATOM 1695 C CA . VAL A 1 218 ? 0.112 25.22 17.729 1 94.53 218 VAL A CA 1
ATOM 1696 C C . VAL A 1 218 ? -0.352 25.519 19.152 1 94.53 218 VAL A C 1
ATOM 1698 O O . VAL A 1 218 ? -0.156 24.706 20.059 1 94.53 218 VAL A O 1
ATOM 1701 N N . VAL A 1 219 ? -0.989 26.651 19.357 1 93.94 219 VAL A N 1
ATOM 1702 C CA . VAL A 1 219 ? -1.464 27.052 20.677 1 93.94 219 VAL A CA 1
ATOM 1703 C C . VAL A 1 219 ? -2.543 26.082 21.154 1 93.94 219 VAL A C 1
ATOM 1705 O O . VAL A 1 219 ? -2.533 25.652 22.31 1 93.94 219 VAL A O 1
ATOM 1708 N N . ASN A 1 220 ? -3.431 25.761 20.295 1 91.77 220 ASN A N 1
ATOM 1709 C CA . ASN A 1 220 ? -4.503 24.851 20.683 1 91.77 220 ASN A CA 1
ATOM 1710 C C . ASN A 1 220 ? -3.976 23.446 20.958 1 91.77 220 ASN A C 1
ATOM 1712 O O . ASN A 1 220 ? -4.433 22.777 21.886 1 91.77 220 ASN A O 1
ATOM 1716 N N . LYS A 1 221 ? -3.093 22.992 20.164 1 91.79 221 LYS A N 1
ATOM 1717 C CA . LYS A 1 221 ? -2.485 21.687 20.406 1 91.79 221 LYS A CA 1
ATOM 1718 C C . LYS A 1 221 ? -1.757 21.659 21.747 1 91.79 221 LYS A C 1
ATOM 1720 O O . LYS A 1 221 ? -1.858 20.684 22.494 1 91.79 221 LYS A O 1
ATOM 1725 N N . SER A 1 222 ? -1.04 22.764 22.005 1 92.13 222 SER A N 1
ATOM 1726 C CA . SER A 1 222 ? -0.333 22.858 23.278 1 92.13 222 SER A CA 1
ATOM 1727 C C . SER A 1 222 ? -1.306 22.867 24.452 1 92.13 222 SER A C 1
ATOM 1729 O O . SER A 1 222 ? -1.054 22.232 25.478 1 92.13 222 SER A O 1
ATOM 1731 N N . ARG A 1 223 ? -2.392 23.498 24.283 1 91.66 223 ARG A N 1
ATOM 1732 C CA . ARG A 1 223 ? -3.409 23.554 25.328 1 91.66 223 ARG A CA 1
ATOM 1733 C C . ARG A 1 223 ? -4.01 22.176 25.582 1 91.66 223 ARG A C 1
ATOM 1735 O O . ARG A 1 223 ? -4.162 21.761 26.733 1 91.66 223 ARG A O 1
ATOM 1742 N N . ILE A 1 224 ? -4.314 21.493 24.572 1 88.31 224 ILE A N 1
ATOM 1743 C CA . ILE A 1 224 ? -4.906 20.165 24.687 1 88.31 224 ILE A CA 1
ATOM 1744 C C . ILE A 1 224 ? -3.928 19.223 25.384 1 88.31 224 ILE A C 1
ATOM 1746 O O . ILE A 1 224 ? -4.326 18.423 26.235 1 88.31 224 ILE A O 1
ATOM 1750 N N . MET A 1 225 ? -2.639 19.338 25.095 1 89.01 225 MET A N 1
ATOM 1751 C CA . MET A 1 225 ? -1.625 18.443 25.647 1 89.01 225 MET A CA 1
ATOM 1752 C C . MET A 1 225 ? -1.365 18.757 27.116 1 89.01 225 MET A C 1
ATOM 1754 O O . MET A 1 225 ? -1.13 17.849 27.917 1 89.01 225 MET A O 1
ATOM 1758 N N . LEU A 1 226 ? -1.456 20.025 27.46 1 90.67 226 LEU A N 1
ATOM 1759 C CA . LEU A 1 226 ? -1.15 20.443 28.824 1 90.67 226 LEU A CA 1
ATOM 1760 C C . LEU A 1 226 ? -2.355 20.242 29.736 1 90.67 226 LEU A C 1
ATOM 1762 O O . LEU A 1 226 ? -2.199 19.911 30.914 1 90.67 226 LEU A O 1
ATOM 1766 N N . THR A 1 227 ? -3.529 20.421 29.236 1 87.73 227 THR A N 1
ATOM 1767 C CA . THR A 1 227 ? -4.72 20.324 30.072 1 87.73 227 THR A CA 1
ATOM 1768 C C . THR A 1 227 ? -5.305 18.916 30.019 1 87.73 227 THR A C 1
ATOM 1770 O O . THR A 1 227 ? -6.073 18.523 30.9 1 87.73 227 THR A O 1
ATOM 1773 N N . GLY A 1 228 ? -4.97 18.14 29.081 1 78.8 228 GLY A N 1
ATOM 1774 C CA . GLY A 1 228 ? -5.532 16.812 28.891 1 78.8 228 GLY A CA 1
ATOM 1775 C C . GLY A 1 228 ? -6.969 16.837 28.405 1 78.8 228 GLY A C 1
ATOM 1776 O O . GLY A 1 228 ? -7.614 15.791 28.304 1 78.8 228 GLY A O 1
ATOM 1777 N N . SER A 1 229 ? -7.493 17.969 28.254 1 71.91 229 SER A N 1
ATOM 1778 C CA . SER A 1 229 ? -8.88 18.105 27.823 1 71.91 229 SER A CA 1
ATOM 1779 C C . SER A 1 229 ? -8.974 18.294 26.312 1 71.91 229 SER A C 1
ATOM 1781 O O . SER A 1 229 ? -8.259 19.118 25.739 1 71.91 229 SER A O 1
ATOM 1783 N N . SER A 1 230 ? -9.577 17.325 25.69 1 67.7 230 SER A N 1
ATOM 1784 C CA . SER A 1 230 ? -9.761 17.405 24.245 1 67.7 230 SER A CA 1
ATOM 1785 C C . SER A 1 230 ? -10.924 18.324 23.885 1 67.7 230 SER A C 1
ATOM 1787 O O . SER A 1 230 ? -11.677 18.044 22.951 1 67.7 230 SER A O 1
ATOM 1789 N N . SER A 1 231 ? -11.121 19.257 24.717 1 66.89 231 SER A N 1
ATOM 1790 C CA . SER A 1 231 ? -12.226 20.142 24.362 1 66.89 231 SER A CA 1
ATOM 1791 C C . SER A 1 231 ? -11.922 20.923 23.089 1 66.89 231 SER A C 1
ATOM 1793 O O . SER A 1 231 ? -10.84 21.499 22.951 1 66.89 231 SER A O 1
ATOM 1795 N N . SER A 1 232 ? -12.679 20.659 22.08 1 73.75 232 SER A N 1
ATOM 1796 C CA . SER A 1 232 ? -12.556 21.36 20.806 1 73.75 232 SER A CA 1
ATOM 1797 C C . SER A 1 232 ? -12.924 22.833 20.948 1 73.75 232 SER A C 1
ATOM 1799 O O . SER A 1 232 ? -13.914 23.171 2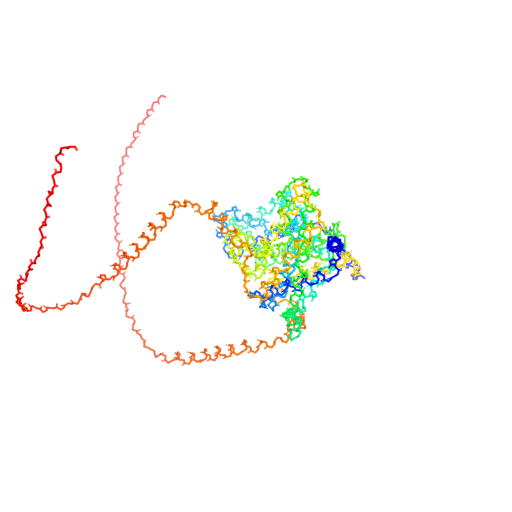1.601 1 73.75 232 SER A O 1
ATOM 1801 N N . PRO A 1 233 ? -12.073 23.737 20.599 1 78.11 233 PRO A N 1
ATOM 1802 C CA . PRO A 1 233 ? -12.42 25.159 20.621 1 78.11 233 PRO A CA 1
ATOM 1803 C C . PRO A 1 233 ? -13.651 25.48 19.775 1 78.11 233 PRO A C 1
ATOM 1805 O O . PRO A 1 233 ? -14.243 26.552 19.922 1 78.11 233 PRO A O 1
ATOM 1808 N N . PHE A 1 234 ? -14.007 24.505 19.018 1 81.64 234 PHE A N 1
ATOM 1809 C CA . PHE A 1 234 ? -15.117 24.76 18.108 1 81.64 234 PHE A CA 1
ATOM 1810 C C . PHE A 1 234 ? -16.387 24.074 18.597 1 81.64 234 PHE A C 1
ATOM 1812 O O . PHE A 1 234 ? -17.418 24.112 17.922 1 81.64 234 PHE A O 1
ATOM 1819 N N . ALA A 1 235 ? -16.312 23.497 19.664 1 82.23 235 ALA A N 1
ATOM 1820 C CA . ALA A 1 235 ? -17.436 22.707 20.16 1 82.23 235 ALA A CA 1
ATOM 1821 C C . ALA A 1 235 ? -18.696 23.561 20.278 1 82.23 235 ALA A C 1
ATOM 1823 O O . ALA A 1 235 ? -19.79 23.117 19.921 1 82.23 235 ALA A O 1
ATOM 1824 N N . THR A 1 236 ? -18.57 24.759 20.761 1 81.74 236 THR A N 1
ATOM 1825 C CA . THR A 1 236 ? -19.716 25.644 20.943 1 81.74 236 THR A CA 1
ATOM 1826 C C . THR A 1 236 ? -20.315 26.038 19.596 1 81.74 236 THR A C 1
ATOM 1828 O O . THR A 1 236 ? -21.535 26.02 19.425 1 81.74 236 THR A O 1
ATOM 1831 N N . ILE A 1 237 ? -19.424 26.36 18.717 1 83.15 237 ILE A N 1
ATOM 1832 C CA . ILE A 1 237 ? -19.886 26.763 17.394 1 83.15 237 ILE A CA 1
ATOM 1833 C C . ILE A 1 237 ? -20.536 25.574 16.689 1 83.15 237 ILE A C 1
ATOM 1835 O O . ILE A 1 237 ? -21.562 25.724 16.022 1 83.15 237 ILE A O 1
ATOM 1839 N N . GLU A 1 238 ? -19.953 24.478 16.855 1 85 238 GLU A N 1
ATOM 1840 C CA . GLU A 1 238 ? -20.503 23.268 16.251 1 85 238 GLU A CA 1
ATOM 1841 C C . GLU A 1 238 ? -21.876 22.938 16.828 1 85 238 GLU A C 1
ATOM 1843 O O . GLU A 1 238 ? -22.786 22.546 16.094 1 85 238 GLU A O 1
ATOM 1848 N N . SER A 1 239 ? -22.005 23.109 18.059 1 83.77 239 SER A N 1
ATOM 1849 C CA . SER A 1 239 ? -23.277 22.817 18.711 1 83.77 239 SER A CA 1
ATOM 1850 C C . SER A 1 239 ? -24.372 23.766 18.237 1 83.77 239 SER A C 1
ATOM 1852 O O . SER A 1 239 ? -25.506 23.344 18 1 83.77 239 SER A O 1
ATOM 1854 N N . VAL A 1 240 ? -24.086 24.966 18.109 1 85.59 240 VAL A N 1
ATOM 1855 C CA . VAL A 1 240 ? -25.045 25.969 17.658 1 85.59 240 VAL A CA 1
ATOM 1856 C C . VAL A 1 240 ? -25.454 25.682 16.215 1 85.59 240 VAL A C 1
ATOM 1858 O O . VAL A 1 240 ? -26.637 25.751 15.873 1 85.59 240 VAL A O 1
ATOM 1861 N N . LEU A 1 241 ? -24.444 25.393 15.475 1 83.91 241 LEU A N 1
ATOM 1862 C CA . LEU A 1 241 ? -24.719 25.091 14.074 1 83.91 241 LEU A CA 1
ATOM 1863 C C . LEU A 1 241 ? -25.576 23.837 13.947 1 83.91 241 LEU A C 1
ATOM 1865 O O . LEU A 1 241 ? -26.49 23.786 13.121 1 83.91 241 LEU A O 1
ATOM 1869 N N . TYR A 1 242 ? -25.161 22.865 14.753 1 82.05 242 TYR A N 1
ATOM 1870 C CA . TYR A 1 242 ? -25.926 21.623 14.751 1 82.05 242 TYR A CA 1
ATOM 1871 C C . TYR A 1 242 ? -27.37 21.871 15.171 1 82.05 242 TYR A C 1
ATOM 1873 O O . TYR A 1 242 ? -28.303 21.395 14.519 1 82.05 242 TYR A O 1
ATOM 1881 N N . LYS A 1 243 ? -27.609 22.584 16.186 1 83.66 243 LYS A N 1
ATOM 1882 C CA . LYS A 1 243 ? -28.942 22.859 16.714 1 83.66 243 LYS A CA 1
ATOM 1883 C C . LYS A 1 243 ? -29.755 23.708 15.74 1 83.66 243 LYS A C 1
ATOM 1885 O O . LYS A 1 243 ? -30.967 23.522 15.609 1 83.66 243 LYS A O 1
ATOM 1890 N N . THR A 1 244 ? -29.122 24.503 15.069 1 86.53 244 THR A N 1
ATOM 1891 C CA . THR A 1 244 ? -29.796 25.447 14.184 1 86.53 244 THR A CA 1
ATOM 1892 C C . THR A 1 244 ? -30.103 24.8 12.837 1 86.53 244 THR A C 1
ATOM 1894 O O . THR A 1 244 ? -31.181 25.004 12.275 1 86.53 244 THR A O 1
ATOM 1897 N N . LEU A 1 245 ? -29.14 24.032 12.416 1 85.37 245 LEU A N 1
ATOM 1898 C CA . LEU A 1 245 ? -29.272 23.581 11.035 1 85.37 245 LEU A CA 1
ATOM 1899 C C . LEU A 1 245 ? -29.725 22.126 10.979 1 85.37 245 LEU A C 1
ATOM 1901 O O . LEU A 1 245 ? -30.36 21.706 10.009 1 85.37 245 LEU A O 1
ATOM 1905 N N . PHE A 1 246 ? -29.294 21.412 11.95 1 82.83 246 PHE A N 1
ATOM 1906 C CA . PHE A 1 246 ? -29.489 19.975 11.796 1 82.83 246 PHE A CA 1
ATOM 1907 C C . PHE A 1 246 ? -30.408 19.433 12.884 1 82.83 246 PHE A C 1
ATOM 1909 O O . PHE A 1 246 ? -30.83 18.277 12.828 1 82.83 246 PHE A O 1
ATOM 1916 N N . ALA A 1 247 ? -30.436 19.967 14.081 1 71 247 ALA A N 1
ATOM 1917 C CA . ALA A 1 247 ? -31.319 19.51 15.15 1 71 247 ALA A CA 1
ATOM 1918 C C . ALA A 1 247 ? -32.78 19.794 14.814 1 71 247 ALA A C 1
ATOM 1920 O O . ALA A 1 247 ? -33.68 19.438 15.579 1 71 247 ALA A O 1
ATOM 1921 N N . GLY A 1 248 ? -32.976 20.296 13.633 1 54.28 248 GLY A N 1
ATOM 1922 C CA . GLY A 1 248 ? -34.406 20.477 13.442 1 54.28 248 GLY A CA 1
ATOM 1923 C C . GLY A 1 248 ? -35.226 19.29 13.912 1 54.28 248 GLY A C 1
ATOM 1924 O O . GLY A 1 248 ? -34.676 18.226 14.202 1 54.28 248 GLY A O 1
ATOM 1925 N N . HIS A 1 249 ? -36.622 19.432 13.59 1 51.25 249 HIS A N 1
ATOM 1926 C CA . HIS A 1 249 ? -37.823 18.708 13.992 1 51.25 249 HIS A CA 1
ATOM 1927 C C . HIS A 1 249 ? -37.712 17.225 13.653 1 51.25 249 HIS A C 1
ATOM 1929 O O . HIS A 1 249 ? -37.811 16.842 12.486 1 51.25 249 HIS A O 1
ATOM 1935 N N . SER A 1 250 ? -36.656 16.675 13.956 1 48.76 250 SER A N 1
ATOM 1936 C CA . SER A 1 250 ? -36.816 15.267 13.609 1 48.76 250 SER A CA 1
ATOM 1937 C C . SER A 1 250 ? -38.202 14.758 13.992 1 48.76 250 SER A C 1
ATOM 1939 O O . SER A 1 250 ? -38.577 14.787 15.166 1 48.76 250 SER A O 1
ATOM 1941 N N . PRO A 1 251 ? -39.129 14.912 13.237 1 44.02 251 PRO A N 1
ATOM 1942 C CA . PRO A 1 251 ? -40.412 14.253 13.493 1 44.02 251 PRO A CA 1
ATOM 1943 C C . PRO A 1 251 ? -40.251 12.797 13.925 1 44.02 251 PRO A C 1
ATOM 1945 O O . PRO A 1 251 ? -41.215 12.174 14.379 1 44.02 251 PRO A O 1
ATOM 1948 N N . TYR A 1 252 ? -39.19 12.1 13.525 1 42.11 252 TYR A N 1
ATOM 1949 C CA . TYR A 1 252 ? -39.12 10.665 13.776 1 42.11 252 TYR A CA 1
ATOM 1950 C C . TYR A 1 252 ? -38.787 10.383 15.237 1 42.11 252 TYR A C 1
ATOM 1952 O O . TYR A 1 252 ? -38.555 9.233 15.616 1 42.11 252 TYR A O 1
ATOM 1960 N N . SER A 1 253 ? -38.441 11.166 16.161 1 42.83 253 SER A N 1
ATOM 1961 C CA . SER A 1 253 ? -38.562 10.88 17.587 1 42.83 253 SER A CA 1
ATOM 1962 C C . SER A 1 253 ? -39.907 10.24 17.911 1 42.83 253 SER A C 1
ATOM 1964 O O . SER A 1 253 ? -40.064 9.607 18.957 1 42.83 253 SER A O 1
ATOM 1966 N N . ALA A 1 254 ? -41.018 10.53 17.149 1 39.63 254 ALA A N 1
ATOM 1967 C CA . ALA A 1 254 ? -42.285 9.807 17.219 1 39.63 254 ALA A CA 1
ATOM 1968 C C . ALA A 1 254 ? -42.128 8.373 16.722 1 39.63 254 ALA A C 1
ATOM 1970 O O . ALA A 1 254 ? -42.869 7.48 17.139 1 39.63 254 ALA A O 1
ATOM 1971 N N . LEU A 1 255 ? -41.169 8.035 15.744 1 38.72 255 LEU A N 1
ATOM 1972 C CA . LEU A 1 255 ? -41.078 6.661 15.263 1 38.72 255 LEU A CA 1
ATOM 1973 C C . LEU A 1 255 ? -40.239 5.808 16.209 1 38.72 255 LEU A C 1
ATOM 1975 O O . LEU A 1 255 ? -40.507 4.617 16.38 1 38.72 255 LEU A O 1
ATOM 1979 N N . THR A 1 256 ? -39.18 6.184 16.848 1 41.41 256 THR A N 1
ATOM 1980 C CA . THR A 1 256 ? -38.405 5.348 17.759 1 41.41 256 THR A CA 1
ATOM 1981 C C . THR A 1 256 ? -39.095 5.244 19.117 1 41.41 256 THR A C 1
ATOM 1983 O O . THR A 1 256 ? -38.783 4.354 19.911 1 41.41 256 THR A O 1
ATOM 1986 N N . GLY A 1 257 ? -39.833 6.129 19.504 1 37.89 257 GLY A N 1
ATOM 1987 C CA . GLY A 1 257 ? -40.656 5.941 20.689 1 37.89 257 GLY A CA 1
ATOM 1988 C C . GLY A 1 257 ? -41.651 4.805 20.55 1 37.89 257 GLY A C 1
ATOM 1989 O O . GLY A 1 257 ? -41.907 4.077 21.511 1 37.89 257 GLY A O 1
ATOM 1990 N N . GLU A 1 258 ? -42.319 4.639 19.364 1 40.6 258 GLU A N 1
ATOM 1991 C CA . GLU A 1 258 ? -43.254 3.536 19.165 1 40.6 258 GLU A CA 1
ATOM 1992 C C . GLU A 1 258 ? -42.515 2.216 18.963 1 40.6 258 GLU A C 1
ATOM 1994 O O . GLU A 1 258 ? -43.009 1.156 19.353 1 40.6 258 GLU A O 1
ATOM 1999 N N . ALA A 1 259 ? -41.27 2.185 18.449 1 40.45 259 ALA A N 1
ATOM 2000 C CA . ALA A 1 259 ? -40.558 0.924 18.257 1 40.45 259 ALA A CA 1
ATOM 2001 C C . ALA A 1 259 ? -39.973 0.419 19.573 1 40.45 259 ALA A C 1
ATOM 2003 O O . ALA A 1 259 ? -39.928 -0.789 19.817 1 40.45 259 ALA A O 1
ATOM 2004 N N . LYS A 1 260 ? -39.454 1.238 20.482 1 41.17 260 LYS A N 1
ATOM 2005 C CA . LYS A 1 260 ? -39.081 0.752 21.807 1 41.17 260 LYS A CA 1
ATOM 2006 C C . LYS A 1 260 ? -40.31 0.299 22.592 1 41.17 260 LYS A C 1
ATOM 2008 O O . LYS A 1 260 ? -40.246 -0.673 23.348 1 41.17 260 LYS A O 1
ATOM 2013 N N . GLU A 1 261 ? -41.407 0.902 22.326 1 39.99 261 GLU A N 1
ATOM 2014 C CA . GLU A 1 261 ? -42.612 0.404 22.983 1 39.99 261 GLU A CA 1
ATOM 2015 C C . GLU A 1 261 ? -43.085 -0.902 22.351 1 39.99 261 GLU A C 1
ATOM 2017 O O . GLU A 1 261 ? -43.593 -1.785 23.045 1 39.99 261 GLU A O 1
ATOM 2022 N N . ALA A 1 262 ? -42.763 -1.033 21.002 1 40.99 262 ALA A N 1
ATOM 2023 C CA . ALA A 1 262 ? -43.177 -2.293 20.389 1 40.99 262 ALA A CA 1
ATOM 2024 C C . ALA A 1 262 ? -42.241 -3.431 20.788 1 40.99 262 ALA A C 1
ATOM 2026 O O . ALA A 1 262 ? -42.682 -4.566 20.98 1 40.99 262 ALA A O 1
ATOM 2027 N N . CYS A 1 263 ? -40.875 -3.18 20.86 1 40.8 263 CYS A N 1
ATOM 2028 C CA . CYS A 1 263 ? -39.997 -4.255 21.307 1 40.8 263 CYS A CA 1
ATOM 2029 C C . CYS A 1 263 ? -40.136 -4.485 22.807 1 40.8 263 CYS A C 1
ATOM 2031 O O . CYS A 1 263 ? -39.815 -5.564 23.307 1 40.8 263 CYS A O 1
ATOM 2033 N N . ILE A 1 264 ? -40.315 -3.45 23.557 1 39.53 264 ILE A N 1
ATOM 2034 C CA . ILE A 1 264 ? -40.6 -3.679 24.969 1 39.53 264 ILE A CA 1
ATOM 2035 C C . ILE A 1 264 ? -41.903 -4.462 25.113 1 39.53 264 ILE A C 1
ATOM 2037 O O . ILE A 1 264 ? -42.01 -5.352 25.96 1 39.53 264 ILE A O 1
ATOM 2041 N N . ASN A 1 265 ? -42.843 -4.141 24.197 1 41.22 265 ASN A N 1
ATOM 2042 C CA . ASN A 1 265 ? -44.08 -4.909 24.3 1 41.22 265 ASN A CA 1
ATOM 2043 C C . ASN A 1 265 ? -43.883 -6.353 23.848 1 41.22 265 ASN A C 1
ATOM 2045 O O . ASN A 1 265 ? -44.629 -7.243 24.258 1 41.22 265 ASN A O 1
ATOM 2049 N N . ASN A 1 266 ? -42.873 -6.532 22.901 1 39.72 266 ASN A N 1
ATOM 2050 C CA . ASN A 1 266 ? -42.684 -7.929 22.525 1 39.72 266 ASN A CA 1
ATOM 2051 C C . ASN A 1 266 ? -41.885 -8.69 23.579 1 39.72 266 ASN A C 1
ATOM 2053 O O . ASN A 1 266 ? -42.013 -9.91 23.7 1 39.72 266 ASN A O 1
ATOM 2057 N N . ASP A 1 267 ? -40.906 -8.109 24.262 1 38.65 267 ASP A N 1
ATOM 2058 C CA . ASP A 1 267 ? -40.224 -8.822 25.339 1 38.65 267 ASP A CA 1
ATOM 2059 C C . ASP A 1 267 ? -41.175 -9.099 26.501 1 38.65 267 ASP A C 1
ATOM 2061 O O . ASP A 1 267 ? -41.028 -10.102 27.204 1 38.65 267 ASP A O 1
ATOM 2065 N N . ASN A 1 268 ? -42.038 -8.182 26.817 1 34.07 268 ASN A N 1
ATOM 2066 C CA . ASN A 1 268 ? -42.99 -8.47 27.885 1 34.07 268 ASN A CA 1
ATOM 2067 C C . ASN A 1 268 ? -43.962 -9.576 27.486 1 34.07 268 ASN A C 1
ATOM 2069 O O . ASN A 1 268 ? -44.607 -10.181 28.344 1 34.07 268 ASN A O 1
ATOM 2073 N N . ALA A 1 269 ? -44.206 -9.737 26.132 1 34.64 269 ALA A N 1
ATOM 2074 C CA . ALA A 1 269 ? -45.062 -10.851 25.731 1 34.64 269 ALA A CA 1
ATOM 2075 C C . ALA A 1 269 ? -44.331 -12.183 25.873 1 34.64 269 ALA A C 1
ATOM 2077 O O . ALA A 1 269 ? -44.937 -13.195 26.232 1 34.64 269 ALA A O 1
ATOM 2078 N N . LYS A 1 270 ? -43.062 -12.117 25.604 1 36.54 270 LYS A N 1
ATOM 2079 C CA . LYS A 1 270 ? -42.365 -13.394 25.739 1 36.54 270 LYS A CA 1
ATOM 2080 C C . LYS A 1 270 ? -42.111 -13.728 27.206 1 36.54 270 LYS A C 1
ATOM 2082 O O . LYS A 1 270 ? -41.903 -14.892 27.556 1 36.54 270 LYS A O 1
ATOM 2087 N N . ARG A 1 271 ? -41.806 -12.807 28.02 1 31 271 ARG A N 1
ATOM 2088 C CA . ARG A 1 271 ? -41.627 -13.156 29.426 1 31 271 ARG A CA 1
ATOM 2089 C C . ARG A 1 271 ? -42.926 -13.677 30.031 1 31 271 ARG A C 1
ATOM 2091 O O . ARG A 1 271 ? -42.905 -14.403 31.028 1 31 271 ARG A O 1
ATOM 2098 N N . GLU A 1 272 ? -44.142 -13.267 29.459 1 29.51 272 GLU A N 1
ATOM 2099 C CA . GLU A 1 272 ? -45.372 -13.805 30.033 1 29.51 272 GLU A CA 1
ATOM 2100 C C . GLU A 1 272 ? -45.571 -15.266 29.64 1 29.51 272 GLU A C 1
ATOM 2102 O O . GLU A 1 272 ? -46.408 -15.961 30.219 1 29.51 272 GLU A O 1
ATOM 2107 N N . ALA A 1 273 ? -44.959 -15.57 28.467 1 28.52 273 ALA A N 1
ATOM 2108 C CA . ALA A 1 273 ? -45.295 -16.951 28.128 1 28.52 273 ALA A CA 1
ATOM 2109 C C . ALA A 1 273 ? -44.559 -17.932 29.037 1 28.52 273 ALA A C 1
ATOM 2111 O O . ALA A 1 273 ? -44.886 -19.121 29.07 1 28.52 273 ALA A O 1
ATOM 2112 N N . LYS A 1 274 ? -43.352 -17.564 29.352 1 29.54 274 LYS A N 1
ATOM 2113 C CA . LYS A 1 274 ? -42.637 -18.585 30.112 1 29.54 274 LYS A CA 1
ATOM 2114 C C . LYS A 1 274 ? -43.268 -18.79 31.486 1 29.54 274 LYS A C 1
ATOM 2116 O O . LYS A 1 274 ? -42.887 -19.705 32.22 1 29.54 274 LYS A O 1
ATOM 2121 N N . GLU A 1 275 ? -43.873 -17.709 32.039 1 25.99 275 GLU A N 1
ATOM 2122 C CA . GLU A 1 275 ? -44.219 -17.964 33.435 1 25.99 275 GLU A CA 1
ATOM 2123 C C . GLU A 1 275 ? -45.306 -19.029 33.548 1 25.99 275 GLU A C 1
ATOM 2125 O O . GLU A 1 275 ? -45.657 -19.45 34.653 1 25.99 275 GLU A O 1
ATOM 2130 N N . ASN A 1 276 ? -46.055 -19.239 32.44 1 25.03 276 ASN A N 1
ATOM 2131 C CA . ASN A 1 276 ? -47.257 -19.975 32.818 1 25.03 276 ASN A CA 1
ATOM 2132 C C . ASN A 1 276 ? -46.962 -21.458 33.029 1 25.03 276 ASN A C 1
ATOM 2134 O O . ASN A 1 276 ? -47.873 -22.287 32.992 1 25.03 276 ASN A O 1
ATOM 2138 N N . GLY A 1 277 ? -45.73 -21.842 32.818 1 24.36 277 GLY A N 1
ATOM 2139 C CA . GLY A 1 277 ? -45.732 -23.292 32.922 1 24.36 277 GLY A CA 1
ATOM 2140 C C . GLY A 1 277 ? -45.913 -23.787 34.345 1 24.36 277 GLY A C 1
ATOM 2141 O O . GLY A 1 277 ? -44.961 -23.803 35.128 1 24.36 277 GLY A O 1
ATOM 2142 N N . SER A 1 278 ? -47.125 -23.41 34.89 1 22.51 278 SER A N 1
ATOM 2143 C CA . SER A 1 278 ? -47.511 -23.817 36.238 1 22.51 278 SER A CA 1
ATOM 2144 C C . SER A 1 278 ? -47.299 -25.312 36.446 1 22.51 278 SER A C 1
ATOM 2146 O O . SER A 1 278 ? -47.251 -26.078 35.482 1 22.51 278 SER A O 1
ATOM 2148 N N . SER A 1 279 ? -47.104 -25.694 37.635 1 21.73 279 SER A N 1
ATOM 2149 C CA . SER A 1 279 ? -46.891 -26.684 38.685 1 21.73 279 SER A CA 1
ATOM 2150 C C . SER A 1 279 ? -47.979 -27.752 38.668 1 21.73 279 SER A C 1
ATOM 2152 O O . SER A 1 279 ? -49.125 -27.485 39.036 1 21.73 279 SER A O 1
ATOM 2154 N N . ARG A 1 280 ? -48.064 -28.583 37.633 1 20.47 280 ARG A N 1
ATOM 2155 C CA . ARG A 1 280 ? -49.097 -29.611 37.707 1 20.47 280 ARG A CA 1
ATOM 2156 C C . ARG A 1 280 ? -48.887 -30.511 38.92 1 20.47 280 ARG A C 1
ATOM 2158 O O . ARG A 1 280 ? -48.1 -31.458 38.868 1 20.47 280 ARG A O 1
ATOM 2165 N N . SER A 1 281 ? -48.714 -29.995 40.077 1 17.48 281 SER A N 1
ATOM 2166 C CA . SER A 1 281 ? -48.674 -30.933 41.194 1 17.48 281 SER A CA 1
ATOM 2167 C C . SER A 1 281 ? -50.005 -31.661 41.352 1 17.48 281 SER A C 1
ATOM 2169 O O . SER A 1 281 ? -51.07 -31.062 41.184 1 17.48 281 SER A O 1
ATOM 2171 N N . PRO A 1 282 ? -50.163 -33.054 41.345 1 20.11 282 PRO A N 1
ATOM 2172 C CA . PRO A 1 282 ? -51.277 -34 41.436 1 20.11 282 PRO A CA 1
ATOM 2173 C C . PRO A 1 282 ? -51.946 -33.993 42.809 1 20.11 282 PRO A C 1
ATOM 2175 O O . PRO A 1 282 ? -52.86 -34.783 43.059 1 20.11 282 PRO A O 1
ATOM 2178 N N . SER A 1 283 ? -51.727 -33.189 43.687 1 15.9 283 SER A N 1
ATOM 2179 C CA . SER A 1 283 ? -52.329 -33.703 44.914 1 15.9 283 SER A CA 1
ATOM 2180 C C . SER A 1 283 ? -53.83 -33.913 44.746 1 15.9 283 SER A C 1
ATOM 2182 O O . SER A 1 283 ? -54.468 -33.251 43.924 1 15.9 283 SER A O 1
ATOM 2184 N N . ALA A 1 284 ? -54.541 -35.08 45.211 1 18.07 284 ALA A N 1
ATOM 2185 C CA . ALA A 1 284 ? -55.778 -35.748 45.608 1 18.07 284 ALA A CA 1
ATOM 2186 C C . ALA A 1 284 ? -56.652 -34.827 46.454 1 18.07 284 ALA A C 1
ATOM 2188 O O . ALA A 1 284 ? -57.88 -34.935 46.434 1 18.07 284 ALA A O 1
ATOM 2189 N N . ALA A 1 285 ? -56.112 -34.118 47.477 1 15.69 285 ALA A N 1
ATOM 2190 C CA . ALA A 1 285 ? -56.91 -34.192 48.698 1 15.69 285 ALA A CA 1
ATOM 2191 C C . ALA A 1 285 ? -58.189 -33.368 48.568 1 15.69 285 ALA A C 1
ATOM 2193 O O . ALA A 1 285 ? -58.16 -32.24 48.07 1 15.69 285 ALA A O 1
ATOM 2194 N N . VAL A 1 286 ? -59.433 -33.839 48.844 1 17.67 286 VAL A N 1
ATOM 2195 C CA . VAL A 1 286 ? -60.878 -33.708 49.002 1 17.67 286 VAL A CA 1
ATOM 2196 C C . VAL A 1 286 ? -61.192 -32.533 49.925 1 17.67 286 VAL A C 1
ATOM 2198 O O . VAL A 1 286 ? -62.26 -31.924 49.825 1 17.67 286 VAL A O 1
ATOM 2201 N N . GLU A 1 287 ? -60.389 -32.306 51 1 15.72 287 GLU A N 1
ATOM 2202 C CA . GLU A 1 287 ? -61.367 -32.034 52.049 1 15.72 287 GLU A CA 1
ATOM 2203 C C . GLU A 1 287 ? -62.063 -30.695 51.822 1 15.72 287 GLU A C 1
ATOM 2205 O O . GLU A 1 287 ? -63.292 -30.631 51.76 1 15.72 287 GLU A O 1
ATOM 2210 N N . GLY A 1 288 ? -61.629 -29.67 52.691 1 14.9 288 GLY A N 1
ATOM 2211 C CA . GLY A 1 288 ? -62.43 -29.163 53.794 1 14.9 288 GLY A CA 1
ATOM 2212 C C . GLY A 1 288 ? -63.167 -27.881 53.456 1 14.9 288 GLY A C 1
ATOM 2213 O O . GLY A 1 288 ? -64.398 -27.837 53.5 1 14.9 288 GLY A O 1
ATOM 2214 N N . ARG A 1 289 ? -62.491 -26.798 53.929 1 14.75 289 ARG A N 1
ATOM 2215 C CA . ARG A 1 289 ? -62.975 -25.819 54.897 1 14.75 289 ARG A CA 1
ATOM 2216 C C . ARG A 1 289 ? -63.612 -24.624 54.195 1 14.75 289 ARG A C 1
ATOM 2218 O O . ARG A 1 289 ? -63.108 -24.157 53.172 1 14.75 289 ARG A O 1
ATOM 2225 N N . SER A 1 290 ? -64.614 -24.026 54.773 1 15.72 290 SER A N 1
ATOM 2226 C CA . SER A 1 290 ? -65.868 -23.282 54.716 1 15.72 290 SER A CA 1
ATOM 2227 C C . SER A 1 290 ? -65.617 -21.789 54.533 1 15.72 290 SER A C 1
ATOM 2229 O O . SER A 1 290 ? -66.545 -21.029 54.249 1 15.72 290 SER A O 1
ATOM 2231 N N . SER A 1 291 ? -64.308 -21.294 55.02 1 14.86 291 SER A N 1
ATOM 2232 C CA . SER A 1 291 ? -64.744 -20.099 55.736 1 14.86 291 SER A CA 1
ATOM 2233 C C . SER A 1 291 ? -65.216 -19.017 54.771 1 14.86 291 SER A C 1
ATOM 2235 O O . SER A 1 291 ? -64.821 -19.005 53.603 1 14.86 291 SER A O 1
ATOM 2237 N N . SER A 1 292 ? -65.782 -18.044 55.383 1 15.09 292 SER A N 1
ATOM 2238 C CA . SER A 1 292 ? -66.88 -17.084 55.365 1 15.09 292 SER A CA 1
ATOM 2239 C C . SER A 1 292 ? -66.538 -15.867 54.513 1 15.09 292 SER A C 1
ATOM 2241 O O . SER A 1 292 ? -65.362 -15.576 54.28 1 15.09 292 SER A O 1
ATOM 2243 N N . LEU A 1 293 ? -67.46 -15.299 53.948 1 15.08 293 LEU A N 1
ATOM 2244 C CA . LEU A 1 293 ? -68.166 -14.421 53.021 1 15.08 293 LEU A CA 1
ATOM 2245 C C . LEU A 1 293 ? -67.869 -12.957 53.327 1 15.08 293 LEU A C 1
ATOM 2247 O O . LEU A 1 293 ? -68.454 -12.059 52.716 1 15.08 293 LEU A O 1
ATOM 2251 N N . ARG A 1 294 ? -66.877 -12.743 54.468 1 15 294 ARG A N 1
ATOM 2252 C CA . ARG A 1 294 ? -67.477 -11.517 54.984 1 15 294 ARG A CA 1
ATOM 2253 C C . ARG A 1 294 ? -67.481 -10.421 53.924 1 15 294 ARG A C 1
ATOM 2255 O O . ARG A 1 294 ? -66.698 -10.467 52.973 1 15 294 ARG A O 1
ATOM 2262 N N . ALA A 1 295 ? -67.764 -9.215 54.404 1 14.62 295 ALA A N 1
ATOM 2263 C CA . ALA A 1 295 ? -68.73 -8.12 54.404 1 14.62 295 ALA A CA 1
ATOM 2264 C C . ALA A 1 295 ? -68.189 -6.911 53.647 1 14.62 295 ALA A C 1
ATOM 2266 O O . ALA A 1 295 ? -68.959 -6.072 53.173 1 14.62 295 ALA A O 1
ATOM 2267 N N . LYS A 1 296 ? -66.657 -6.799 53.722 1 14.73 296 LYS A N 1
ATOM 2268 C CA . LYS A 1 296 ? -66.554 -5.414 54.171 1 14.73 296 LYS A CA 1
ATOM 2269 C C . LYS A 1 296 ? -67.11 -4.453 53.124 1 14.73 296 LYS A C 1
ATOM 2271 O O . LYS A 1 296 ? -67.032 -4.722 51.924 1 14.73 296 LYS A O 1
ATOM 2276 N N . GLU A 1 297 ? -66.944 -3.182 53.496 1 15.1 297 GLU A N 1
ATOM 2277 C CA . GLU A 1 297 ? -67.607 -1.894 53.683 1 15.1 297 GLU A CA 1
ATOM 2278 C C . GLU A 1 297 ? -67.532 -1.046 52.417 1 15.1 297 GLU A C 1
ATOM 2280 O O . GLU A 1 297 ? -66.764 -1.352 51.503 1 15.1 297 GLU A O 1
ATOM 2285 N N . GLU A 1 298 ? -67.172 0.161 52.533 1 14.9 298 GLU A N 1
ATOM 2286 C CA . GLU A 1 298 ? -67.903 1.424 52.557 1 14.9 298 GLU A CA 1
ATOM 2287 C C . GLU A 1 298 ? -67.73 2.188 51.248 1 14.9 298 GLU A C 1
ATOM 2289 O O . GLU A 1 298 ? -68.713 2.591 50.623 1 14.9 298 GLU A O 1
ATOM 2294 N N . SER A 1 299 ? -66.834 3.198 51.158 1 15.2 299 SER A N 1
ATOM 2295 C CA . SER A 1 299 ? -67.324 4.569 51.266 1 15.2 299 SER A CA 1
ATOM 2296 C C . SER A 1 299 ? -67.463 5.216 49.892 1 15.2 299 SER A C 1
ATOM 2298 O O . SER A 1 299 ? -66.889 4.735 48.913 1 15.2 299 SER A O 1
ATOM 2300 N N . THR A 1 300 ? -67.066 6.476 49.618 1 15.15 300 THR A N 1
ATOM 2301 C CA . THR A 1 300 ? -67.752 7.763 49.576 1 15.15 300 THR A CA 1
ATOM 2302 C C . THR A 1 300 ? -67.923 8.238 48.135 1 15.15 300 THR A C 1
ATOM 2304 O O . THR A 1 300 ? -67.201 7.794 47.24 1 15.15 300 THR A O 1
ATOM 2307 N N . SER A 1 301 ? -67.916 9.639 47.76 1 15.76 301 SER A N 1
ATOM 2308 C CA . SER A 1 301 ? -68.842 10.732 47.483 1 15.76 301 SER A CA 1
ATOM 2309 C C . SER A 1 301 ? -68.907 11.036 45.99 1 15.76 301 SER A C 1
ATOM 2311 O O . SER A 1 301 ? -67.981 10.711 45.244 1 15.76 301 SER A O 1
ATOM 2313 N N . SER A 1 302 ? -69.947 11.896 45.388 1 15.6 302 SER A N 1
ATOM 2314 C CA . SER A 1 302 ? -71.125 12.464 44.742 1 15.6 302 SER A CA 1
ATOM 2315 C C . SER A 1 302 ? -70.752 13.196 43.457 1 15.6 302 SER A C 1
ATOM 2317 O O . SER A 1 302 ? -71.445 13.076 42.444 1 15.6 302 SER A O 1
ATOM 2319 N N . ASP A 1 303 ? -70.021 14.477 43.503 1 16.83 303 ASP A N 1
ATOM 2320 C CA . ASP A 1 303 ? -70.819 15.69 43.343 1 16.83 303 ASP A CA 1
ATOM 2321 C C . ASP A 1 303 ? -71.131 15.951 41.871 1 16.83 303 ASP A C 1
ATOM 2323 O O . ASP A 1 303 ? -70.43 15.458 40.985 1 16.83 303 ASP A O 1
ATOM 2327 N N . THR A 1 304 ? -71.781 17.2 41.537 1 16.49 304 THR A N 1
ATOM 2328 C CA . THR A 1 304 ? -72.885 18.079 41.168 1 16.49 304 THR A CA 1
ATOM 2329 C C . THR A 1 304 ? -72.781 18.493 39.703 1 16.49 304 THR A C 1
ATOM 2331 O O . THR A 1 304 ? -71.714 18.379 39.095 1 16.49 304 THR A O 1
ATOM 2334 N N . LYS A 1 305 ? -72.86 19.788 39.431 1 17.3 305 LYS A N 1
ATOM 2335 C CA . LYS A 1 305 ? -73.865 20.714 38.916 1 17.3 305 LYS A CA 1
ATOM 2336 C C . LYS A 1 305 ? -73.64 21.001 37.434 1 17.3 305 LYS A C 1
ATOM 2338 O O . LYS A 1 305 ? -74.578 20.942 36.636 1 17.3 305 LYS A O 1
ATOM 2343 N N . ASP A 1 306 ? -73.217 22.184 37.029 1 17.84 306 ASP A N 1
ATOM 2344 C CA . ASP A 1 306 ? -73.912 23.301 36.397 1 17.84 306 ASP A CA 1
ATOM 2345 C C . ASP A 1 306 ? -73.898 23.168 34.876 1 17.84 306 ASP A C 1
ATOM 2347 O O . ASP A 1 306 ? -73.004 22.534 34.312 1 17.84 306 ASP A O 1
ATOM 2351 N N . SER A 1 307 ? -74.861 24.075 34.122 1 18.22 307 SER A N 1
ATOM 2352 C CA . SER A 1 307 ? -75.964 24.627 33.343 1 18.22 307 SER A CA 1
ATOM 2353 C C . SER A 1 307 ? -75.535 24.92 31.909 1 18.22 307 SER A C 1
ATOM 2355 O O . SER A 1 307 ? -76.332 24.785 30.977 1 18.22 307 SER A O 1
ATOM 2357 N N . LYS A 1 308 ? -74.505 25.745 31.387 1 20.01 308 LYS A N 1
ATOM 2358 C CA . LYS A 1 308 ? -74.982 26.892 30.619 1 20.01 308 LYS A CA 1
ATOM 2359 C C . LYS A 1 308 ? -75.899 26.45 29.483 1 20.01 308 LYS A C 1
ATOM 2361 O O . LYS A 1 308 ? -75.602 25.482 28.779 1 20.01 308 LYS A O 1
ATOM 2366 N N . LYS A 1 309 ? -77.327 27.22 29.537 1 19.38 309 LYS A N 1
ATOM 2367 C CA . LYS A 1 309 ? -78.04 28.445 29.187 1 19.38 309 LYS A CA 1
ATOM 2368 C C . LYS A 1 309 ? -77.481 29.059 27.906 1 19.38 309 LYS A C 1
ATOM 2370 O O . LYS A 1 309 ? -76.327 28.817 27.548 1 19.38 309 LYS A O 1
ATOM 2375 N N . ILE A 1 310 ? -77.561 30.522 27.948 1 18.95 310 ILE A N 1
ATOM 2376 C CA . ILE A 1 310 ? -77.867 31.936 27.766 1 18.95 310 ILE A CA 1
ATOM 2377 C C . ILE A 1 310 ? -76.761 32.602 26.951 1 18.95 310 ILE A C 1
ATOM 2379 O O . ILE A 1 310 ? -76.285 32.04 25.962 1 18.95 310 ILE A O 1
ATOM 2383 N N . ASN A 1 311 ? -76.224 33.719 27.615 1 16.16 311 ASN A N 1
ATOM 2384 C CA . ASN A 1 311 ? -75.834 35.113 27.439 1 16.16 311 ASN A CA 1
ATOM 2385 C C . ASN A 1 311 ? -74.54 35.238 26.639 1 16.16 311 ASN A C 1
ATOM 2387 O O . ASN A 1 311 ? -73.547 34.578 26.95 1 16.16 311 ASN A O 1
ATOM 2391 N N . MET B 1 1 ? 32.96 -24.874 -21.244 1 54.33 1 MET B N 1
ATOM 2392 C CA . MET B 1 1 ? 31.815 -25.554 -21.843 1 54.33 1 MET B CA 1
ATOM 2393 C C . MET B 1 1 ? 30.562 -25.36 -20.996 1 54.33 1 MET B C 1
ATOM 2395 O O . MET B 1 1 ? 29.501 -25.017 -21.519 1 54.33 1 MET B O 1
ATOM 2399 N N . GLU B 1 2 ? 30.709 -25.578 -19.631 1 63.45 2 GLU B N 1
ATOM 2400 C CA . GLU B 1 2 ? 29.571 -25.423 -18.73 1 63.45 2 GLU B CA 1
ATOM 2401 C C . GLU B 1 2 ? 29.068 -23.982 -18.719 1 63.45 2 GLU B C 1
ATOM 2403 O O . GLU B 1 2 ? 27.859 -23.741 -18.724 1 63.45 2 GLU B O 1
ATOM 2408 N N . LEU B 1 3 ? 30.001 -23.136 -18.807 1 65.2 3 LEU B N 1
ATOM 2409 C CA . LEU B 1 3 ? 29.639 -21.723 -18.809 1 65.2 3 LEU B CA 1
ATOM 2410 C C . LEU B 1 3 ? 28.945 -21.342 -20.112 1 65.2 3 LEU B C 1
ATOM 2412 O O . LEU B 1 3 ? 28.025 -20.521 -20.113 1 65.2 3 LEU B O 1
ATOM 2416 N N . LEU B 1 4 ? 29.413 -21.97 -21.19 1 66.73 4 LEU B N 1
ATOM 2417 C CA . LEU B 1 4 ? 28.79 -21.711 -22.483 1 66.73 4 LEU B CA 1
ATOM 2418 C C . LEU B 1 4 ? 27.354 -22.223 -22.507 1 66.73 4 LEU B C 1
ATOM 2420 O O . LEU B 1 4 ? 26.463 -21.561 -23.043 1 66.73 4 LEU B O 1
ATOM 2424 N N . TYR B 1 5 ? 27.225 -23.392 -21.933 1 75.13 5 TYR B N 1
ATOM 2425 C CA . TYR B 1 5 ? 25.88 -23.954 -21.88 1 75.13 5 TYR B CA 1
ATOM 2426 C C . TYR B 1 5 ? 24.965 -23.096 -21.014 1 75.13 5 TYR B C 1
ATOM 2428 O O . TYR B 1 5 ? 23.8 -22.878 -21.357 1 75.13 5 TYR B O 1
ATOM 2436 N N . LEU B 1 6 ? 25.552 -22.556 -20.075 1 77.07 6 LEU B N 1
ATOM 2437 C CA . LEU B 1 6 ? 24.77 -21.7 -19.19 1 77.07 6 LEU B CA 1
ATOM 2438 C C . LEU B 1 6 ? 24.368 -20.41 -19.897 1 77.07 6 LEU B C 1
ATOM 2440 O O . LEU B 1 6 ? 23.252 -19.919 -19.714 1 77.07 6 LEU B O 1
ATOM 2444 N N . ASP B 1 7 ? 25.227 -19.986 -20.72 1 83.05 7 ASP B N 1
ATOM 2445 C CA . ASP B 1 7 ? 24.945 -18.765 -21.47 1 83.05 7 ASP B CA 1
ATOM 2446 C C . ASP B 1 7 ? 23.846 -18.998 -22.504 1 83.05 7 ASP B C 1
ATOM 2448 O O . ASP B 1 7 ? 22.971 -18.149 -22.689 1 83.05 7 ASP B O 1
ATOM 2452 N N . GLU B 1 8 ? 23.919 -20.135 -23.102 1 83.07 8 GLU B N 1
ATOM 2453 C CA . GLU B 1 8 ? 22.899 -20.459 -24.095 1 83.07 8 GLU B CA 1
ATOM 2454 C C . GLU B 1 8 ? 21.534 -20.652 -23.44 1 83.07 8 GLU B C 1
ATOM 2456 O O . GLU B 1 8 ? 20.517 -20.192 -23.965 1 83.07 8 GLU B O 1
ATOM 2461 N N . LEU B 1 9 ? 21.571 -21.293 -22.363 1 82.02 9 LEU B N 1
ATOM 2462 C CA . LEU B 1 9 ? 20.332 -21.523 -21.627 1 82.02 9 LEU B CA 1
ATOM 2463 C C . LEU B 1 9 ? 19.748 -20.209 -21.121 1 82.02 9 LEU B C 1
ATOM 2465 O O . LEU B 1 9 ? 18.53 -20.015 -21.147 1 82.02 9 LEU B O 1
ATOM 2469 N N . SER B 1 10 ? 20.624 -19.456 -20.684 1 84.24 10 SER B N 1
ATOM 2470 C CA . SER B 1 10 ? 20.181 -18.167 -20.162 1 84.24 10 SER B CA 1
ATOM 2471 C C . SER B 1 10 ? 19.56 -17.31 -21.26 1 84.24 10 SER B C 1
ATOM 2473 O O . SER B 1 10 ? 18.527 -16.672 -21.047 1 84.24 10 SER B O 1
ATOM 2475 N N . HIS B 1 11 ? 20.148 -17.299 -22.428 1 84.77 11 HIS B N 1
ATOM 2476 C CA . HIS B 1 11 ? 19.59 -16.558 -23.554 1 84.77 11 HIS B CA 1
ATOM 2477 C C . HIS B 1 11 ? 18.275 -17.173 -24.021 1 84.77 11 HIS B C 1
ATOM 2479 O O . HIS B 1 11 ? 17.358 -16.455 -24.424 1 84.77 11 HIS B O 1
ATOM 2485 N N . GLY B 1 12 ? 18.268 -18.439 -24.002 1 83.89 12 GLY B N 1
ATOM 2486 C CA . GLY B 1 12 ? 17.03 -19.118 -24.352 1 83.89 12 GLY B CA 1
ATOM 2487 C C . GLY B 1 12 ? 15.871 -18.749 -23.446 1 83.89 12 GLY B C 1
ATOM 2488 O O . GLY B 1 12 ? 14.764 -18.484 -23.921 1 83.89 12 GLY B O 1
ATOM 2489 N N . LEU B 1 13 ? 16.15 -18.731 -22.227 1 84.34 13 LEU B N 1
ATOM 2490 C CA . LEU B 1 13 ? 15.118 -18.379 -21.257 1 84.34 13 LEU B CA 1
ATOM 2491 C C . LEU B 1 13 ? 14.682 -16.929 -21.43 1 84.34 13 LEU B C 1
ATOM 2493 O O . LEU B 1 13 ? 13.491 -16.62 -21.347 1 84.34 13 LEU B O 1
ATOM 2497 N N . ALA B 1 14 ? 15.616 -16.15 -21.713 1 83.59 14 ALA B N 1
ATOM 2498 C CA . ALA B 1 14 ? 15.34 -14.722 -21.846 1 83.59 14 ALA B CA 1
ATOM 2499 C C . ALA B 1 14 ? 14.525 -14.435 -23.104 1 83.59 14 ALA B C 1
ATOM 2501 O O . ALA B 1 14 ? 13.865 -13.398 -23.201 1 83.59 14 ALA B O 1
ATOM 2502 N N . ASN B 1 15 ? 14.536 -15.358 -24.053 1 84.92 15 ASN B N 1
ATOM 2503 C CA . ASN B 1 15 ? 13.828 -15.152 -25.311 1 84.92 15 ASN B CA 1
ATOM 2504 C C . ASN B 1 15 ? 12.61 -16.064 -25.425 1 84.92 15 ASN B C 1
ATOM 2506 O O . ASN B 1 15 ? 12.031 -16.202 -26.504 1 84.92 15 ASN B O 1
ATOM 2510 N N . LEU B 1 16 ? 12.283 -16.68 -24.343 1 84.95 16 LEU B N 1
ATOM 2511 C CA . LEU B 1 16 ? 11.127 -17.57 -24.328 1 84.95 16 LEU B CA 1
ATOM 2512 C C . LEU B 1 16 ? 9.83 -16.78 -24.459 1 84.95 16 LEU B C 1
ATOM 2514 O O . LEU B 1 16 ? 9.641 -15.771 -23.775 1 84.95 16 LEU B O 1
ATOM 2518 N N . SER B 1 17 ? 8.998 -17.241 -25.436 1 84.7 17 SER B N 1
ATOM 2519 C CA . SER B 1 17 ? 7.681 -16.625 -25.559 1 84.7 17 SER B CA 1
ATOM 2520 C C . SER B 1 17 ? 6.716 -17.17 -24.511 1 84.7 17 SER B C 1
ATOM 2522 O O . SER B 1 17 ? 6.54 -18.384 -24.393 1 84.7 17 SER B O 1
ATOM 2524 N N . MET B 1 18 ? 6.071 -16.411 -23.833 1 82.59 18 MET B N 1
ATOM 2525 C CA . MET B 1 18 ? 5.164 -16.817 -22.763 1 82.59 18 MET B CA 1
ATOM 2526 C C . MET B 1 18 ? 3.834 -17.302 -23.33 1 82.59 18 MET B C 1
ATOM 2528 O O . MET B 1 18 ? 3.215 -18.214 -22.78 1 82.59 18 MET B O 1
ATOM 2532 N N . PHE B 1 19 ? 3.417 -16.695 -24.463 1 84.57 19 PHE B N 1
ATOM 2533 C CA . PHE B 1 19 ? 2.139 -17.055 -25.066 1 84.57 19 PHE B CA 1
ATOM 2534 C C . PHE B 1 19 ? 2.313 -18.195 -26.063 1 84.57 19 PHE B C 1
ATOM 2536 O O . PHE B 1 19 ? 3.272 -18.209 -26.837 1 84.57 19 PHE B O 1
ATOM 2543 N N . PRO B 1 20 ? 1.448 -19.167 -25.89 1 87.26 20 PRO B N 1
ATOM 2544 C CA . PRO B 1 20 ? 0.256 -19.343 -25.057 1 87.26 20 PRO B CA 1
ATOM 2545 C C . PRO B 1 20 ? 0.484 -20.313 -23.9 1 87.26 20 PRO B C 1
ATOM 2547 O O . PRO B 1 20 ? -0.29 -20.325 -22.939 1 87.26 20 PRO B O 1
ATOM 2550 N N . TYR B 1 21 ? 1.564 -21.078 -23.983 1 90.7 21 TYR B N 1
ATOM 2551 C CA . TYR B 1 21 ? 1.701 -22.241 -23.113 1 90.7 21 TYR B CA 1
ATOM 2552 C C . TYR B 1 21 ? 1.932 -21.816 -21.668 1 90.7 21 TYR B C 1
ATOM 2554 O O . TYR B 1 21 ? 1.26 -22.304 -20.756 1 90.7 21 TYR B O 1
ATOM 2562 N N . PHE B 1 22 ? 2.802 -20.876 -21.494 1 93.74 22 PHE B N 1
ATOM 2563 C CA . PHE B 1 22 ? 3.118 -20.458 -20.133 1 93.74 22 PHE B CA 1
ATOM 2564 C C . PHE B 1 22 ? 1.957 -19.684 -19.521 1 93.74 22 PHE B C 1
ATOM 2566 O O . PHE B 1 22 ? 1.682 -19.81 -18.325 1 93.74 22 PHE B O 1
ATOM 2573 N N . ASP B 1 23 ? 1.271 -19.007 -20.372 1 93.82 23 ASP B N 1
ATOM 2574 C CA . ASP B 1 23 ? 0.082 -18.303 -19.899 1 93.82 23 ASP B CA 1
ATOM 2575 C C . ASP B 1 23 ? -1.014 -19.286 -19.496 1 93.82 23 ASP B C 1
ATOM 2577 O O . ASP B 1 23 ? -1.675 -19.101 -18.471 1 93.82 23 ASP B O 1
ATOM 2581 N N . MET B 1 24 ? -1.157 -20.261 -20.301 1 95.23 24 MET B N 1
ATOM 2582 C CA . MET B 1 24 ? -2.163 -21.275 -19.997 1 95.23 24 MET B CA 1
ATOM 2583 C C . MET B 1 24 ? -1.849 -21.975 -18.679 1 95.23 24 MET B C 1
ATOM 2585 O O . MET B 1 24 ? -2.746 -22.211 -17.868 1 95.23 24 MET B O 1
ATOM 2589 N N . ALA B 1 25 ? -0.634 -22.312 -18.55 1 95.93 25 ALA B N 1
ATOM 2590 C CA . ALA B 1 25 ? -0.225 -22.946 -17.299 1 95.93 25 ALA B CA 1
ATOM 2591 C C . ALA B 1 25 ? -0.483 -22.027 -16.109 1 95.93 25 ALA B C 1
ATOM 2593 O O . ALA B 1 25 ? -0.975 -22.472 -15.069 1 95.93 25 ALA B O 1
ATOM 2594 N N . HIS B 1 26 ? -0.106 -20.789 -16.294 1 94.96 26 HIS B N 1
ATOM 2595 C CA . HIS B 1 26 ? -0.351 -19.799 -15.252 1 94.96 26 HIS B CA 1
ATOM 2596 C C . HIS B 1 26 ? -1.833 -19.722 -14.903 1 94.96 26 HIS B C 1
ATOM 2598 O O . HIS B 1 26 ? -2.2 -19.724 -13.726 1 94.96 26 HIS B O 1
ATOM 2604 N N . TYR B 1 27 ? -2.719 -19.702 -15.887 1 96.46 27 TYR B N 1
ATOM 2605 C CA . TYR B 1 27 ? -4.155 -19.611 -15.65 1 96.46 27 TYR B CA 1
ATOM 2606 C C . TYR B 1 27 ? -4.679 -20.877 -14.983 1 96.46 27 TYR B C 1
ATOM 2608 O O . TYR B 1 27 ? -5.482 -20.807 -14.049 1 96.46 27 TYR B O 1
ATOM 2616 N N . ILE B 1 28 ? -4.245 -22.034 -15.412 1 97.08 28 ILE B N 1
ATOM 2617 C CA . ILE B 1 28 ? -4.705 -23.307 -14.87 1 97.08 28 ILE B CA 1
ATOM 2618 C C . ILE B 1 28 ? -4.345 -23.398 -13.389 1 97.08 28 ILE B C 1
ATOM 2620 O O . ILE B 1 28 ? -5.209 -23.663 -12.549 1 97.08 28 ILE B O 1
ATOM 2624 N N . VAL B 1 29 ? -3.123 -23.103 -13.068 1 95.51 29 VAL B N 1
ATOM 2625 C CA . VAL B 1 29 ? -2.648 -23.236 -11.695 1 95.51 29 VAL B CA 1
ATOM 2626 C C . VAL B 1 29 ? -3.34 -22.206 -10.806 1 95.51 29 VAL B C 1
ATOM 2628 O O . VAL B 1 29 ? -3.695 -22.501 -9.663 1 95.51 29 VAL B O 1
ATOM 2631 N N . SER B 1 30 ? -3.526 -21.007 -11.283 1 94.82 30 SER B N 1
ATOM 2632 C CA . SER B 1 30 ? -4.174 -19.954 -10.508 1 94.82 30 SER B CA 1
ATOM 2633 C C . SER B 1 30 ? -5.639 -20.284 -10.245 1 94.82 30 SER B C 1
ATOM 2635 O O . SER B 1 30 ? -6.12 -20.141 -9.119 1 94.82 30 SER B O 1
ATOM 2637 N N . VAL B 1 31 ? -6.325 -20.731 -11.234 1 95.82 31 VAL B N 1
ATOM 2638 C CA . VAL B 1 31 ? -7.742 -21.05 -11.093 1 95.82 31 VAL B CA 1
ATOM 2639 C C . VAL B 1 31 ? -7.909 -22.276 -10.198 1 95.82 31 VAL B C 1
ATOM 2641 O O . VAL B 1 31 ? -8.848 -22.348 -9.402 1 95.82 31 VAL B O 1
ATOM 2644 N N . MET B 1 32 ? -7.033 -23.254 -10.311 1 95.5 32 MET B N 1
ATOM 2645 C CA . MET B 1 32 ? -7.074 -24.42 -9.433 1 95.5 32 MET B CA 1
ATOM 2646 C C . MET B 1 32 ? -6.863 -24.013 -7.978 1 95.5 32 MET B C 1
ATOM 2648 O O . MET B 1 32 ? -7.546 -24.514 -7.084 1 95.5 32 MET B O 1
ATOM 2652 N N . ALA B 1 33 ? -5.914 -23.109 -7.785 1 92.18 33 ALA B N 1
ATOM 2653 C CA . ALA B 1 33 ? -5.651 -22.621 -6.433 1 92.18 33 ALA B CA 1
ATOM 2654 C C . ALA B 1 33 ? -6.885 -21.942 -5.846 1 92.18 33 ALA B C 1
ATOM 2656 O O . ALA B 1 33 ? -7.176 -22.092 -4.657 1 92.18 33 ALA B O 1
ATOM 2657 N N . LEU B 1 34 ? -7.527 -21.188 -6.624 1 92.9 34 LEU B N 1
ATOM 2658 C CA . LEU B 1 34 ? -8.751 -20.533 -6.177 1 92.9 34 LEU B CA 1
ATOM 2659 C C . LEU B 1 34 ? -9.833 -21.56 -5.859 1 92.9 34 LEU B C 1
ATOM 2661 O O . LEU B 1 34 ? -10.517 -21.452 -4.838 1 92.9 34 LEU B O 1
ATOM 2665 N N . ARG B 1 35 ? -9.973 -22.537 -6.758 1 94.7 35 ARG B N 1
ATOM 2666 C CA . ARG B 1 35 ? -11.001 -23.557 -6.578 1 94.7 35 ARG B CA 1
ATOM 2667 C C . ARG B 1 35 ? -10.777 -24.34 -5.288 1 94.7 35 ARG B C 1
ATOM 2669 O O . ARG B 1 35 ? -11.733 -24.802 -4.662 1 94.7 35 ARG B O 1
ATOM 2676 N N . GLU B 1 36 ? -9.569 -24.482 -4.903 1 92.27 36 GLU B N 1
ATOM 2677 C CA . GLU B 1 36 ? -9.216 -25.267 -3.724 1 92.27 36 GLU B CA 1
ATOM 2678 C C . GLU B 1 36 ? -9.441 -24.47 -2.442 1 92.27 36 GLU B C 1
ATOM 2680 O O . GLU B 1 36 ? -9.363 -25.019 -1.342 1 92.27 36 GLU B O 1
ATOM 2685 N N . GLN B 1 37 ? -9.699 -23.202 -2.557 1 88.93 37 GLN B N 1
ATOM 2686 C CA . GLN B 1 37 ? -10.035 -22.407 -1.38 1 88.93 37 GLN B CA 1
ATOM 2687 C C . GLN B 1 37 ? -11.42 -22.768 -0.85 1 88.93 37 GLN B C 1
ATOM 2689 O O . GLN B 1 37 ? -12.321 -23.095 -1.625 1 88.93 37 GLN B O 1
ATOM 2694 N N . PRO B 1 38 ? -11.507 -22.653 0.445 1 87.33 38 PRO B N 1
ATOM 2695 C CA . PRO B 1 38 ? -12.812 -22.981 1.023 1 87.33 38 PRO B CA 1
ATOM 2696 C C . PRO B 1 38 ? -13.924 -22.057 0.532 1 87.33 38 PRO B C 1
ATOM 2698 O O . PRO B 1 38 ? -13.75 -20.836 0.507 1 87.33 38 PRO B O 1
ATOM 2701 N N . GLY B 1 39 ? -14.994 -22.595 0.069 1 87.17 39 GLY B N 1
ATOM 2702 C CA . GLY B 1 39 ? -16.178 -21.837 -0.306 1 87.17 39 GLY B CA 1
ATOM 2703 C C . GLY B 1 39 ? -16.197 -21.447 -1.771 1 87.17 39 GLY B C 1
ATOM 2704 O O . GLY B 1 39 ? -17.203 -20.936 -2.27 1 87.17 39 GLY B O 1
ATOM 2705 N N . ALA B 1 40 ? -15.185 -21.687 -2.456 1 89.66 40 ALA B N 1
ATOM 2706 C CA . ALA B 1 40 ? -15.09 -21.241 -3.844 1 89.66 40 ALA B CA 1
ATOM 2707 C C . ALA B 1 40 ? -16.026 -22.043 -4.743 1 89.66 40 ALA B C 1
ATOM 2709 O O . ALA B 1 40 ? -16.651 -21.488 -5.651 1 89.66 40 ALA B O 1
ATOM 2710 N N . LEU B 1 41 ? -16.133 -23.331 -4.535 1 91.88 41 LEU B N 1
ATOM 2711 C CA . LEU B 1 41 ? -17.012 -24.171 -5.34 1 91.88 41 LEU B CA 1
ATOM 2712 C C . LEU B 1 41 ? -18.474 -23.797 -5.119 1 91.88 41 LEU B C 1
ATOM 2714 O O . LEU B 1 41 ? -19.267 -23.79 -6.063 1 91.88 41 LEU B O 1
ATOM 2718 N N . GLU B 1 42 ? -18.797 -23.451 -3.908 1 92.27 42 GLU B N 1
ATOM 2719 C CA . GLU B 1 42 ? -20.16 -23.038 -3.586 1 92.27 42 GLU B CA 1
ATOM 2720 C C . GLU B 1 42 ? -20.516 -21.724 -4.274 1 92.27 42 GLU B C 1
ATOM 2722 O O . GLU B 1 42 ? -21.624 -21.568 -4.792 1 92.27 42 GLU B O 1
ATOM 2727 N N . VAL B 1 43 ? -19.618 -20.891 -4.275 1 91.84 43 VAL B N 1
ATOM 2728 C CA . VAL B 1 43 ? -19.85 -19.593 -4.9 1 91.84 43 VAL B CA 1
ATOM 2729 C C . VAL B 1 43 ? -20 -19.766 -6.41 1 91.84 43 VAL B C 1
ATOM 2731 O O . VAL B 1 43 ? -20.777 -19.051 -7.048 1 91.84 43 VAL B O 1
ATOM 2734 N N . SER B 1 44 ? -19.214 -20.717 -6.982 1 93.17 44 SER B N 1
ATOM 2735 C CA . SER B 1 44 ? -19.285 -20.948 -8.421 1 93.17 44 SER B CA 1
ATOM 2736 C C . SER B 1 44 ? -20.675 -21.417 -8.838 1 93.17 44 SER B C 1
ATOM 2738 O O . SER B 1 44 ? -21.134 -21.113 -9.941 1 93.17 44 SER B O 1
ATOM 2740 N N . ARG B 1 45 ? -21.345 -22.145 -8.028 1 93.79 45 ARG B N 1
ATOM 2741 C CA . ARG B 1 45 ? -22.687 -22.64 -8.316 1 93.79 45 ARG B CA 1
ATOM 2742 C C . ARG B 1 45 ? -23.74 -21.582 -8 1 93.79 45 ARG B C 1
ATOM 2744 O O . ARG B 1 45 ? -24.727 -21.445 -8.725 1 93.79 45 ARG B O 1
ATOM 2751 N N . ALA B 1 46 ? -23.507 -20.801 -6.978 1 93.05 46 ALA B N 1
ATOM 2752 C CA . ALA B 1 46 ? -24.465 -19.785 -6.55 1 93.05 46 ALA B CA 1
ATOM 2753 C C . ALA B 1 46 ? -24.391 -18.55 -7.444 1 93.05 46 ALA B C 1
ATOM 2755 O O . ALA B 1 46 ? -25.418 -17.951 -7.771 1 93.05 46 ALA B O 1
ATOM 2756 N N . SER B 1 47 ? -23.253 -18.139 -7.744 1 93.69 47 SER B N 1
ATOM 2757 C CA . SER B 1 47 ? -23.042 -16.953 -8.569 1 93.69 47 SER B CA 1
ATOM 2758 C C . SER B 1 47 ? -21.851 -17.134 -9.504 1 93.69 47 SER B C 1
ATOM 2760 O O . SER B 1 47 ? -20.739 -16.704 -9.191 1 93.69 47 SER B O 1
ATOM 2762 N N . PRO B 1 48 ? -22.077 -17.624 -10.705 1 94.12 48 PRO B N 1
ATOM 2763 C CA . PRO B 1 48 ? -20.995 -17.858 -11.665 1 94.12 48 PRO B CA 1
ATOM 2764 C C . PRO B 1 48 ? -20.247 -16.579 -12.034 1 94.12 48 PRO B C 1
ATOM 2766 O O . PRO B 1 48 ? -19.038 -16.616 -12.28 1 94.12 48 PRO B O 1
ATOM 2769 N N . LEU B 1 49 ? -20.928 -15.483 -11.983 1 93.83 49 LEU B N 1
ATOM 2770 C CA . LEU B 1 49 ? -20.283 -14.218 -12.319 1 93.83 49 LEU B CA 1
ATOM 2771 C C . LEU B 1 49 ? -19.27 -13.823 -11.249 1 93.83 49 LEU B C 1
ATOM 2773 O O . LEU B 1 49 ? -18.176 -13.353 -11.568 1 93.83 49 LEU B O 1
ATOM 2777 N N . ALA B 1 50 ? -19.675 -13.995 -9.994 1 92.97 50 ALA B N 1
ATOM 2778 C CA . ALA B 1 50 ? -18.755 -13.71 -8.897 1 92.97 50 ALA B CA 1
ATOM 2779 C C . ALA B 1 50 ? -17.533 -14.623 -8.954 1 92.97 50 ALA B C 1
ATOM 2781 O O . ALA B 1 50 ? -16.409 -14.182 -8.705 1 92.97 50 ALA B O 1
ATOM 2782 N N . CYS B 1 51 ? -17.812 -15.812 -9.339 1 94.68 51 CYS B N 1
ATOM 2783 C CA . CYS B 1 51 ? -16.718 -16.769 -9.457 1 94.68 51 CYS B CA 1
ATOM 2784 C C . CYS B 1 51 ? -15.788 -16.396 -10.606 1 94.68 51 CYS B C 1
ATOM 2786 O O . CYS B 1 51 ? -14.567 -16.494 -10.478 1 94.68 51 CYS B O 1
ATOM 2788 N N . TRP B 1 52 ? -16.36 -16.027 -11.723 1 95.66 52 TRP B N 1
ATOM 2789 C CA . TRP B 1 52 ? -15.567 -15.601 -12.871 1 95.66 52 TRP B CA 1
ATOM 2790 C C . TRP B 1 52 ? -14.709 -14.39 -12.522 1 95.66 52 TRP B C 1
ATOM 2792 O O . TRP B 1 52 ? -13.515 -14.358 -12.828 1 95.66 52 TRP B O 1
ATOM 2802 N N . PHE B 1 53 ? -15.305 -13.422 -11.901 1 94.04 53 PHE B N 1
ATOM 2803 C CA . PHE B 1 53 ? -14.598 -12.203 -11.525 1 94.04 53 PHE B CA 1
ATOM 2804 C C . PHE B 1 53 ? -13.464 -12.512 -10.555 1 94.04 53 PHE B C 1
ATOM 2806 O O . PHE B 1 53 ? -12.367 -11.964 -10.679 1 94.04 53 PHE B O 1
ATOM 2813 N N . SER B 1 54 ? -13.724 -13.331 -9.602 1 93.8 54 SER B N 1
ATOM 2814 C CA . SER B 1 54 ? -12.698 -13.74 -8.648 1 93.8 54 SER B CA 1
ATOM 2815 C C . SER B 1 54 ? -11.545 -14.453 -9.348 1 93.8 54 SER B C 1
ATOM 2817 O O . SER B 1 54 ? -10.377 -14.204 -9.042 1 93.8 54 SER B O 1
ATOM 2819 N N . SER B 1 55 ? -11.867 -15.302 -10.287 1 94.81 55 SER B N 1
ATOM 2820 C CA . SER B 1 55 ? -10.843 -16.034 -11.024 1 94.81 55 SER B CA 1
ATOM 2821 C C . SER B 1 55 ? -9.989 -15.092 -11.867 1 94.81 55 SER B C 1
ATOM 2823 O O . SER B 1 55 ? -8.769 -15.253 -11.943 1 94.81 55 SER B O 1
ATOM 2825 N N . MET B 1 56 ? -10.64 -14.112 -12.52 1 94.11 56 MET B N 1
ATOM 2826 C CA . MET B 1 56 ? -9.904 -13.139 -13.322 1 94.11 56 MET B CA 1
ATOM 2827 C C . MET B 1 56 ? -8.976 -12.303 -12.446 1 94.11 56 MET B C 1
ATOM 2829 O O . MET B 1 56 ? -7.852 -11.994 -12.844 1 94.11 56 MET B O 1
ATOM 2833 N N . LEU B 1 57 ? -9.406 -11.993 -11.222 1 92.23 57 LEU B N 1
ATOM 2834 C CA . LEU B 1 57 ? -8.575 -11.234 -10.294 1 92.23 57 LEU B CA 1
ATOM 2835 C C . LEU B 1 57 ? -7.372 -12.056 -9.845 1 92.23 57 LEU B C 1
ATOM 2837 O O . LEU B 1 57 ? -6.282 -11.513 -9.649 1 92.23 57 LEU B O 1
ATOM 2841 N N . TYR B 1 58 ? -7.637 -13.265 -9.706 1 91.68 58 TYR B N 1
ATOM 2842 C CA . TYR B 1 58 ? -6.553 -14.15 -9.296 1 91.68 58 TYR B CA 1
ATOM 2843 C C . TYR B 1 58 ? -5.516 -14.292 -10.404 1 91.68 58 TYR B C 1
ATOM 2845 O O . TYR B 1 58 ? -4.32 -14.414 -10.131 1 91.68 58 TYR B O 1
ATOM 2853 N N . CYS B 1 59 ? -5.95 -14.297 -11.624 1 93.48 59 CYS B N 1
ATOM 2854 C CA . CYS B 1 59 ? -5.063 -14.479 -12.768 1 93.48 59 CYS B CA 1
ATOM 2855 C C . CYS B 1 59 ? -4.364 -13.174 -13.13 1 93.48 59 CYS B C 1
ATOM 2857 O O . CYS B 1 59 ? -3.172 -13.169 -13.441 1 93.48 59 CYS B O 1
ATOM 2859 N N . PHE B 1 60 ? -5.087 -12.072 -13.097 1 94.08 60 PHE B N 1
ATOM 2860 C CA . PHE B 1 60 ? -4.566 -10.796 -13.572 1 94.08 60 PHE B CA 1
ATOM 2861 C C . PHE B 1 60 ? -4.308 -9.849 -12.406 1 94.08 60 PHE B C 1
ATOM 2863 O O . PHE B 1 60 ? -4.137 -8.644 -12.604 1 94.08 60 PHE B O 1
ATOM 2870 N N . GLY B 1 61 ? -4.394 -10.382 -11.234 1 92.56 61 GLY B N 1
ATOM 2871 C CA . GLY B 1 61 ? -4.243 -9.56 -10.044 1 92.56 61 GLY B CA 1
ATOM 2872 C C . GLY B 1 61 ? -2.964 -8.745 -10.039 1 92.56 61 GLY B C 1
ATOM 2873 O O . GLY B 1 61 ? -2.961 -7.587 -9.616 1 92.56 61 GLY B O 1
ATOM 2874 N N . GLY B 1 62 ? -1.834 -9.302 -10.441 1 92.75 62 GLY B N 1
ATOM 2875 C CA . GLY B 1 62 ? -0.57 -8.586 -10.491 1 92.75 62 GLY B CA 1
ATOM 2876 C C . GLY B 1 62 ? -0.597 -7.39 -11.424 1 92.75 62 GLY B C 1
ATOM 2877 O O . GLY B 1 62 ? -0.113 -6.311 -11.074 1 92.75 62 GLY B O 1
ATOM 2878 N N . ALA B 1 63 ? -1.161 -7.571 -12.545 1 92.53 63 ALA B N 1
ATOM 2879 C CA . ALA B 1 63 ? -1.255 -6.492 -13.526 1 92.53 63 ALA B CA 1
ATOM 2880 C C . ALA B 1 63 ? -2.191 -5.389 -13.04 1 92.53 63 ALA B C 1
ATOM 2882 O O . ALA B 1 63 ? -1.914 -4.203 -13.232 1 92.53 63 ALA B O 1
ATOM 2883 N N . VAL B 1 64 ? -3.248 -5.768 -12.435 1 92.97 64 VAL B N 1
ATOM 2884 C CA . VAL B 1 64 ? -4.216 -4.805 -11.92 1 92.97 64 VAL B CA 1
ATOM 2885 C C . VAL B 1 64 ? -3.577 -3.972 -10.811 1 92.97 64 VAL B C 1
ATOM 2887 O O . VAL B 1 64 ? -3.65 -2.741 -10.831 1 92.97 64 VAL B O 1
ATOM 2890 N N . LEU B 1 65 ? -2.966 -4.653 -9.917 1 92.48 65 LEU B N 1
ATOM 2891 C CA . LEU B 1 65 ? -2.369 -3.982 -8.768 1 92.48 65 LEU B CA 1
ATOM 2892 C C . LEU B 1 65 ? -1.245 -3.049 -9.206 1 92.48 65 LEU B C 1
ATOM 2894 O O . LEU B 1 65 ? -1.166 -1.907 -8.748 1 92.48 65 LEU B O 1
ATOM 2898 N N . SER B 1 66 ? -0.349 -3.54 -10.01 1 92.75 66 SER B N 1
ATOM 2899 C CA . SER B 1 66 ? 0.724 -2.684 -10.506 1 92.75 66 SER B CA 1
ATOM 2900 C C . SER B 1 66 ? 0.169 -1.502 -11.294 1 92.75 66 SER B C 1
ATOM 2902 O O . SER B 1 66 ? 0.706 -0.395 -11.222 1 92.75 66 SER B O 1
ATOM 2904 N N . GLY B 1 67 ? -0.909 -1.712 -12.059 1 91.35 67 GLY B N 1
ATOM 2905 C CA . GLY B 1 67 ? -1.57 -0.625 -12.765 1 91.35 67 GLY B CA 1
ATOM 2906 C C . GLY B 1 67 ? -2.11 0.448 -11.838 1 91.35 67 GLY B C 1
ATOM 2907 O O . GLY B 1 67 ? -1.878 1.638 -12.057 1 91.35 67 GLY B O 1
ATOM 2908 N N . ILE B 1 68 ? -2.711 0.025 -10.818 1 89.78 68 ILE B N 1
ATOM 2909 C CA . ILE B 1 68 ? -3.259 0.957 -9.839 1 89.78 68 ILE B CA 1
ATOM 2910 C C . ILE B 1 68 ? -2.125 1.732 -9.173 1 89.78 68 ILE B C 1
ATOM 2912 O O . ILE B 1 68 ? -2.217 2.949 -8.995 1 89.78 68 ILE B O 1
ATOM 2916 N N . MET B 1 69 ? -1.072 1.084 -8.83 1 91.56 69 MET B N 1
ATOM 2917 C CA . MET B 1 69 ? 0.061 1.71 -8.154 1 91.56 69 MET B CA 1
ATOM 2918 C C . MET B 1 69 ? 0.739 2.731 -9.061 1 91.56 69 MET B C 1
ATOM 2920 O O . MET B 1 69 ? 1.291 3.723 -8.582 1 91.56 69 MET B O 1
ATOM 2924 N N . LEU B 1 70 ? 0.672 2.528 -10.344 1 92.13 70 LEU B N 1
ATOM 2925 C CA . LEU B 1 70 ? 1.305 3.423 -11.307 1 92.13 70 LEU B CA 1
ATOM 2926 C C . LEU B 1 70 ? 0.295 4.415 -11.873 1 92.13 70 LEU B C 1
ATOM 2928 O O . LEU B 1 70 ? 0.614 5.18 -12.786 1 92.13 70 LEU B O 1
ATOM 2932 N N . ALA B 1 71 ? -0.949 4.359 -11.294 1 91.95 71 ALA B N 1
ATOM 2933 C CA . ALA B 1 71 ? -2.034 5.241 -11.717 1 91.95 71 ALA B CA 1
ATOM 2934 C C . ALA B 1 71 ? -2.433 4.964 -13.163 1 91.95 71 ALA B C 1
ATOM 2936 O O . ALA B 1 71 ? -2.693 5.894 -13.931 1 91.95 71 ALA B O 1
ATOM 2937 N N . GLU B 1 72 ? -2.338 3.756 -13.529 1 90.06 72 GLU B N 1
ATOM 2938 C CA . GLU B 1 72 ? -2.862 3.287 -14.809 1 90.06 72 GLU B CA 1
ATOM 2939 C C . GLU B 1 72 ? -4.251 2.677 -14.645 1 90.06 72 GLU B C 1
ATOM 2941 O O . GLU B 1 72 ? -4.63 2.266 -13.546 1 90.06 72 GLU B O 1
ATOM 2946 N N . PRO B 1 73 ? -4.952 2.702 -15.697 1 87.36 73 PRO B N 1
ATOM 2947 C CA . PRO B 1 73 ? -6.292 2.124 -15.572 1 87.36 73 PRO B CA 1
ATOM 2948 C C . PRO B 1 73 ? -6.264 0.653 -15.163 1 87.36 73 PRO B C 1
ATOM 2950 O O . PRO B 1 73 ? -5.591 -0.158 -15.805 1 87.36 73 PRO B O 1
ATOM 2953 N N . PRO B 1 74 ? -6.995 0.402 -14.156 1 85.37 74 PRO B N 1
ATOM 2954 C CA . PRO B 1 74 ? -7.036 -0.982 -13.679 1 85.37 74 PRO B CA 1
ATOM 2955 C C . PRO B 1 74 ? -7.653 -1.938 -14.698 1 85.37 74 PRO B C 1
ATOM 2957 O O . PRO B 1 74 ? -7.504 -3.157 -14.575 1 85.37 74 PRO B O 1
ATOM 2960 N N . VAL B 1 75 ? -8.353 -1.484 -15.725 1 86.1 75 VAL B N 1
ATOM 2961 C CA . VAL B 1 75 ? -9.02 -2.312 -16.724 1 86.1 75 VAL B CA 1
ATOM 2962 C C . VAL B 1 75 ? -8.055 -2.626 -17.864 1 86.1 75 VAL B C 1
ATOM 2964 O O . VAL B 1 75 ? -8.354 -3.452 -18.73 1 86.1 75 VAL B O 1
ATOM 2967 N N . ALA B 1 76 ? -6.953 -2.084 -17.794 1 86.63 76 ALA B N 1
ATOM 2968 C CA . ALA B 1 76 ? -5.988 -2.218 -18.882 1 86.63 76 ALA B CA 1
ATOM 2969 C C . ALA B 1 76 ? -5.654 -3.685 -19.141 1 86.63 76 ALA B C 1
ATOM 2971 O O . ALA B 1 76 ? -5.561 -4.112 -20.294 1 86.63 76 ALA B O 1
ATOM 2972 N N . PRO B 1 77 ? -5.523 -4.46 -18.127 1 84.47 77 PRO B N 1
ATOM 2973 C CA . PRO B 1 77 ? -5.215 -5.87 -18.38 1 84.47 77 PRO B CA 1
ATOM 2974 C C . PRO B 1 77 ? -6.334 -6.593 -19.126 1 84.47 77 PRO B C 1
ATOM 2976 O O . PRO B 1 77 ? -6.086 -7.606 -19.785 1 84.47 77 PRO B O 1
ATOM 2979 N N . LEU B 1 78 ? -7.441 -6.136 -19.002 1 85.36 78 LEU B N 1
ATOM 2980 C CA . LEU B 1 78 ? -8.582 -6.746 -19.676 1 85.36 78 LEU B CA 1
ATOM 2981 C C . LEU B 1 78 ? -8.605 -6.369 -21.154 1 85.36 78 LEU B C 1
ATOM 2983 O O . LEU B 1 78 ? -9.378 -6.934 -21.931 1 85.36 78 LEU B O 1
ATOM 2987 N N . SER B 1 79 ? -7.811 -5.452 -21.571 1 86.88 79 SER B N 1
ATOM 2988 C CA . SER B 1 79 ? -7.741 -5.061 -22.975 1 86.88 79 SER B CA 1
ATOM 2989 C C . SER B 1 79 ? -7.105 -6.158 -23.823 1 86.88 79 SER B C 1
ATOM 2991 O O . SER B 1 79 ? -7.264 -6.176 -25.045 1 86.88 79 SER B O 1
ATOM 2993 N N . ASN B 1 80 ? -6.339 -7.016 -23.16 1 88.58 80 ASN B N 1
ATOM 2994 C CA . ASN B 1 80 ? -5.828 -8.193 -23.854 1 88.58 80 ASN B CA 1
ATOM 2995 C C . ASN B 1 80 ? -6.914 -9.249 -24.039 1 88.58 80 ASN B C 1
ATOM 2997 O O . ASN B 1 80 ? -6.984 -10.214 -23.275 1 88.58 80 ASN B O 1
ATOM 3001 N N . GLY B 1 81 ? -7.601 -9.136 -25.052 1 88.39 81 GLY B N 1
ATOM 3002 C CA . GLY B 1 81 ? -8.751 -9.992 -25.295 1 88.39 81 GLY B CA 1
ATOM 3003 C C . GLY B 1 81 ? -8.394 -11.465 -25.373 1 88.39 81 GLY B C 1
ATOM 3004 O O . GLY B 1 81 ? -9.119 -12.314 -24.851 1 88.39 81 GLY B O 1
ATOM 3005 N N . THR B 1 82 ? -7.278 -11.787 -25.956 1 91.98 82 THR B N 1
ATOM 3006 C CA . THR B 1 82 ? -6.849 -13.173 -26.109 1 91.98 82 THR B CA 1
ATOM 3007 C C . THR B 1 82 ? -6.534 -13.795 -24.752 1 91.98 82 THR B C 1
ATOM 3009 O O . THR B 1 82 ? -6.886 -14.948 -24.495 1 91.98 82 THR B O 1
ATOM 3012 N N . GLY B 1 83 ? -5.889 -13.059 -23.934 1 93.17 83 GLY B N 1
ATOM 3013 C CA . GLY B 1 83 ? -5.571 -13.548 -22.602 1 93.17 83 GLY B CA 1
ATOM 3014 C C . GLY B 1 83 ? -6.801 -13.797 -21.748 1 93.17 83 GLY B C 1
ATOM 3015 O O . GLY B 1 83 ? -6.908 -14.835 -21.092 1 93.17 83 GLY B O 1
ATOM 3016 N N . VAL B 1 84 ? -7.672 -12.87 -21.828 1 94.4 84 VAL B N 1
ATOM 3017 C CA . VAL B 1 84 ? -8.889 -12.96 -21.029 1 94.4 84 VAL B CA 1
ATOM 3018 C C . VAL B 1 84 ? -9.742 -14.129 -21.516 1 94.4 84 VAL B C 1
ATOM 3020 O O . VAL B 1 84 ? -10.327 -14.857 -20.711 1 94.4 84 VAL B O 1
ATOM 3023 N N . LEU B 1 85 ? -9.82 -14.247 -22.796 1 94.79 85 LEU B N 1
ATOM 3024 C CA . LEU B 1 85 ? -10.587 -15.35 -23.365 1 94.79 85 LEU B CA 1
ATOM 3025 C C . LEU B 1 85 ? -9.993 -16.693 -22.953 1 94.79 85 LEU B C 1
ATOM 3027 O O . LEU B 1 85 ? -10.725 -17.607 -22.566 1 94.79 85 LEU B O 1
ATOM 3031 N N . LEU B 1 86 ? -8.73 -16.813 -23.086 1 95.94 86 LEU B N 1
ATOM 3032 C CA . LEU B 1 86 ? -8.052 -18.043 -22.689 1 95.94 86 LEU B CA 1
ATOM 3033 C C . LEU B 1 86 ? -8.287 -18.339 -21.211 1 95.94 86 LEU B C 1
ATOM 3035 O O . LEU B 1 86 ? -8.587 -19.477 -20.842 1 95.94 86 LEU B O 1
ATOM 3039 N N . ALA B 1 87 ? -8.134 -17.31 -20.373 1 96.43 87 ALA B N 1
ATOM 3040 C CA . ALA B 1 87 ? -8.372 -17.478 -18.942 1 96.43 87 ALA B CA 1
ATOM 3041 C C . ALA B 1 87 ? -9.814 -17.895 -18.67 1 96.43 87 ALA B C 1
ATOM 3043 O O . ALA B 1 87 ? -10.075 -18.709 -17.781 1 96.43 87 ALA B O 1
ATOM 3044 N N . SER B 1 88 ? -10.722 -17.367 -19.402 1 96.9 88 SER B N 1
ATOM 3045 C CA . SER B 1 88 ? -12.135 -17.696 -19.239 1 96.9 88 SER B CA 1
ATOM 3046 C C . SER B 1 88 ? -12.412 -19.146 -19.622 1 96.9 88 SER B C 1
ATOM 3048 O O . SER B 1 88 ? -13.2 -19.828 -18.963 1 96.9 88 SER B O 1
ATOM 3050 N N . ILE B 1 89 ? -11.835 -19.561 -20.686 1 97.21 89 ILE B N 1
ATOM 3051 C CA . ILE B 1 89 ? -12.01 -20.943 -21.118 1 97.21 89 ILE B CA 1
ATOM 3052 C C . ILE B 1 89 ? -11.452 -21.89 -20.058 1 97.21 89 ILE B C 1
ATOM 3054 O O . ILE B 1 89 ? -12.094 -22.881 -19.702 1 97.21 89 ILE B O 1
ATOM 3058 N N . VAL B 1 90 ? -10.306 -21.595 -19.549 1 97.19 90 VAL B N 1
ATOM 3059 C CA . VAL B 1 90 ? -9.682 -22.409 -18.512 1 97.19 90 VAL B CA 1
ATOM 3060 C C . VAL B 1 90 ? -10.572 -22.438 -17.271 1 97.19 90 VAL B C 1
ATOM 3062 O O . VAL B 1 90 ? -10.793 -23.499 -16.683 1 97.19 90 VAL B O 1
ATOM 3065 N N . TRP B 1 91 ? -11.049 -21.256 -16.926 1 96.94 91 TRP B N 1
ATOM 3066 C CA . TRP B 1 91 ? -11.956 -21.146 -15.788 1 96.94 91 TRP B CA 1
ATOM 3067 C C . TRP B 1 91 ? -13.172 -22.047 -15.973 1 96.94 91 TRP B C 1
ATOM 3069 O O . TRP B 1 91 ? -13.538 -22.799 -15.067 1 96.94 91 TRP B O 1
ATOM 3079 N N . TYR B 1 92 ? -13.814 -21.968 -17.084 1 97.08 92 TYR B N 1
ATOM 3080 C CA . TYR B 1 92 ? -15.003 -22.768 -17.353 1 97.08 92 TYR B CA 1
ATOM 3081 C C . TYR B 1 92 ? -14.69 -24.257 -17.268 1 97.08 92 TYR B C 1
ATOM 3083 O O . TYR B 1 92 ? -15.453 -25.026 -16.678 1 97.08 92 TYR B O 1
ATOM 3091 N N . LEU B 1 93 ? -13.608 -24.691 -17.806 1 96.84 93 LEU B N 1
ATOM 3092 C CA . LEU B 1 93 ? -13.252 -26.105 -17.861 1 96.84 93 LEU B CA 1
ATOM 3093 C C . LEU B 1 93 ? -12.921 -26.636 -16.47 1 96.84 93 LEU B C 1
ATOM 3095 O O . LEU B 1 93 ? -13.221 -27.79 -16.154 1 96.84 93 LEU B O 1
ATOM 3099 N N . ILE B 1 94 ? -12.372 -25.853 -15.594 1 96.49 94 ILE B N 1
ATOM 3100 C CA . ILE B 1 94 ? -11.944 -26.303 -14.274 1 96.49 94 ILE B CA 1
ATOM 3101 C C . ILE B 1 94 ? -13.149 -26.386 -13.34 1 96.49 94 ILE B C 1
ATOM 3103 O O . ILE B 1 94 ? -13.238 -27.293 -12.509 1 96.49 94 ILE B O 1
ATOM 3107 N N . PHE B 1 95 ? -14.075 -25.472 -13.531 1 95.76 95 PHE B N 1
ATOM 3108 C CA . PHE B 1 95 ? -15.191 -25.431 -12.593 1 95.76 95 PHE B CA 1
ATOM 3109 C C . PHE B 1 95 ? -16.369 -26.243 -13.118 1 95.76 95 PHE B C 1
ATOM 3111 O O . PHE B 1 95 ? -17.143 -26.799 -12.337 1 95.76 95 PHE B O 1
ATOM 3118 N N . TYR B 1 96 ? -16.575 -26.346 -14.433 1 94.65 96 TYR B N 1
ATOM 3119 C CA . TYR B 1 96 ? -17.861 -26.833 -14.92 1 94.65 96 TYR B CA 1
ATOM 3120 C C . TYR B 1 96 ? -17.676 -28.016 -15.862 1 94.65 96 TYR B C 1
ATOM 3122 O O . TYR B 1 96 ? -18.653 -28.591 -16.347 1 94.65 96 TYR B O 1
ATOM 3130 N N . CYS B 1 97 ? -16.494 -28.441 -16.164 1 92.45 97 CYS B N 1
ATOM 3131 C CA . CYS B 1 97 ? -16.28 -29.598 -17.025 1 92.45 97 CYS B CA 1
ATOM 3132 C C . CYS B 1 97 ? -16.916 -30.848 -16.429 1 92.45 97 CYS B C 1
ATOM 3134 O O . CYS B 1 97 ? -16.787 -31.103 -15.23 1 92.45 97 CYS B O 1
ATOM 3136 N N . PRO B 1 98 ? -17.564 -31.574 -17.29 1 90.54 98 PRO B N 1
ATOM 3137 C CA . PRO B 1 98 ? -18.198 -32.799 -16.798 1 90.54 98 PRO B CA 1
ATOM 3138 C C . PRO B 1 98 ? -17.198 -33.775 -16.181 1 90.54 98 PRO B C 1
ATOM 3140 O O . PRO B 1 98 ? -16.08 -33.918 -16.682 1 90.54 98 PRO B O 1
ATOM 3143 N N . LYS B 1 99 ? -17.507 -34.333 -15.077 1 91.6 99 LYS B N 1
ATOM 3144 C CA . LYS B 1 99 ? -16.738 -35.33 -14.337 1 91.6 99 LYS B CA 1
ATOM 3145 C C . LYS B 1 99 ? -15.439 -34.735 -13.801 1 91.6 99 LYS B C 1
ATOM 3147 O O . LYS B 1 99 ? -14.541 -35.469 -13.383 1 91.6 99 LYS B O 1
ATOM 3152 N N . ASP B 1 100 ? -15.232 -33.464 -13.913 1 91.85 100 ASP B N 1
ATOM 3153 C CA . ASP B 1 100 ? -14.058 -32.779 -13.382 1 91.85 100 ASP B CA 1
ATOM 3154 C C . ASP B 1 100 ? -12.774 -33.336 -13.994 1 91.85 100 ASP B C 1
ATOM 3156 O O . ASP B 1 100 ? -11.782 -33.538 -13.291 1 91.85 100 ASP B O 1
ATOM 3160 N N . VAL B 1 101 ? -12.885 -33.57 -15.288 1 92.96 101 VAL B N 1
ATOM 3161 C CA . VAL B 1 101 ? -11.773 -34.233 -15.961 1 92.96 101 VAL B CA 1
ATOM 3162 C C . VAL B 1 101 ? -10.56 -33.307 -15.99 1 92.96 101 VAL B C 1
ATOM 3164 O O . VAL B 1 101 ? -9.436 -33.737 -15.719 1 92.96 101 VAL B O 1
ATOM 3167 N N . VAL B 1 102 ? -10.786 -32.105 -16.3 1 93.65 102 VAL B N 1
ATOM 3168 C CA . VAL B 1 102 ? -9.682 -31.161 -16.439 1 93.65 102 VAL B CA 1
ATOM 3169 C C . VAL B 1 102 ? -9.046 -30.905 -15.074 1 93.65 102 VAL B C 1
ATOM 3171 O O . VAL B 1 102 ? -7.821 -30.933 -14.939 1 93.65 102 VAL B O 1
ATOM 3174 N N . TYR B 1 103 ? -9.856 -30.66 -14.076 1 94.25 103 TYR B N 1
ATOM 3175 C CA . TYR B 1 103 ? -9.339 -30.454 -12.727 1 94.25 103 TYR B CA 1
ATOM 3176 C C . TYR B 1 103 ? -8.588 -31.686 -12.238 1 94.25 103 TYR B C 1
ATOM 3178 O O . TYR B 1 103 ? -7.486 -31.574 -11.696 1 94.25 103 TYR B O 1
ATOM 3186 N N . SER B 1 104 ? -9.168 -32.908 -12.469 1 95.24 104 SER B N 1
ATOM 3187 C CA . SER B 1 104 ? -8.566 -34.157 -12.014 1 95.24 104 SER B CA 1
ATOM 3188 C C . SER B 1 104 ? -7.241 -34.421 -12.72 1 95.24 104 SER B C 1
ATOM 3190 O O . SER B 1 104 ? -6.287 -34.901 -12.103 1 95.24 104 SER B O 1
ATOM 3192 N N . SER B 1 105 ? -7.24 -34.166 -13.961 1 94.64 105 SER B N 1
ATOM 3193 C CA . SER B 1 105 ? -6.01 -34.363 -14.721 1 94.64 105 SER B CA 1
ATOM 3194 C C . SER B 1 105 ? -4.918 -33.4 -14.267 1 94.64 105 SER B C 1
ATOM 3196 O O . SER B 1 105 ? -3.764 -33.798 -14.098 1 94.64 105 SER B O 1
ATOM 3198 N N . ALA B 1 106 ? -5.246 -32.158 -14.072 1 93.55 106 ALA B N 1
ATOM 3199 C CA . ALA B 1 106 ? -4.281 -31.138 -13.67 1 93.55 106 ALA B CA 1
ATOM 3200 C C . ALA B 1 106 ? -3.828 -31.349 -12.228 1 93.55 106 ALA B C 1
ATOM 3202 O O . ALA B 1 106 ? -2.772 -30.856 -11.824 1 93.55 106 ALA B O 1
ATOM 3203 N N . ALA B 1 107 ? -4.632 -32.05 -11.502 1 93.19 107 ALA B N 1
ATOM 3204 C CA . ALA B 1 107 ? -4.333 -32.29 -10.092 1 93.19 107 ALA B CA 1
ATOM 3205 C C . ALA B 1 107 ? -3.366 -33.459 -9.929 1 93.19 107 ALA B C 1
ATOM 3207 O O . ALA B 1 107 ? -2.794 -33.654 -8.853 1 93.19 107 ALA B O 1
ATOM 3208 N N . LEU B 1 108 ? -3.177 -34.25 -11.025 1 94.74 108 LEU B N 1
ATOM 3209 C CA . LEU B 1 108 ? -2.201 -35.332 -10.972 1 94.74 108 LEU B CA 1
ATOM 3210 C C . LEU B 1 108 ? -0.796 -34.786 -10.738 1 94.74 108 LEU B C 1
ATOM 3212 O O . LEU B 1 108 ? -0.396 -33.802 -11.365 1 94.74 108 LEU B O 1
ATOM 3216 N N . LEU B 1 109 ? -0.053 -35.37 -9.962 1 92.95 109 LEU B N 1
ATOM 3217 C CA . LEU B 1 109 ? 1.216 -34.863 -9.451 1 92.95 109 LEU B CA 1
ATOM 3218 C C . LEU B 1 109 ? 2.182 -34.565 -10.592 1 92.95 109 LEU B C 1
ATOM 3220 O O . LEU B 1 109 ? 2.76 -33.477 -10.654 1 92.95 109 LEU B O 1
ATOM 3224 N N . PRO B 1 110 ? 2.389 -35.525 -11.542 1 94.16 110 PRO B N 1
ATOM 3225 C CA . PRO B 1 110 ? 3.345 -35.22 -12.609 1 94.16 110 PRO B CA 1
ATOM 3226 C C . PRO B 1 110 ? 2.936 -34.004 -13.437 1 94.16 110 PRO B C 1
ATOM 3228 O O . PRO B 1 110 ? 3.779 -33.166 -13.768 1 94.16 110 PRO B O 1
ATOM 3231 N N . LEU B 1 111 ? 1.726 -33.92 -13.741 1 96 111 LEU B N 1
ATOM 3232 C CA . LEU B 1 111 ? 1.262 -32.788 -14.537 1 96 111 LEU B CA 1
ATOM 3233 C C . LEU B 1 111 ? 1.261 -31.507 -13.71 1 96 111 LEU B C 1
ATOM 3235 O O . LEU B 1 111 ? 1.619 -30.439 -14.213 1 96 111 LEU B O 1
ATOM 3239 N N . ARG B 1 112 ? 0.894 -31.624 -12.508 1 95.74 112 ARG B N 1
ATOM 3240 C CA . ARG B 1 112 ? 0.871 -30.466 -11.619 1 95.74 112 ARG B CA 1
ATOM 3241 C C . ARG B 1 112 ? 2.272 -29.893 -11.431 1 95.74 112 ARG B C 1
ATOM 3243 O O . ARG B 1 112 ? 2.442 -28.676 -11.335 1 95.74 112 ARG B O 1
ATOM 3250 N N . LEU B 1 113 ? 3.229 -30.74 -11.437 1 95.42 113 LEU B N 1
ATOM 3251 C CA . LEU B 1 113 ? 4.618 -30.322 -11.284 1 95.42 113 LEU B CA 1
ATOM 3252 C C . LEU B 1 113 ? 5.08 -29.517 -12.494 1 95.42 113 LEU B C 1
ATOM 3254 O O . LEU B 1 113 ? 5.727 -28.478 -12.344 1 95.42 113 LEU B O 1
ATOM 3258 N N . VAL B 1 114 ? 4.74 -30.018 -13.609 1 96.09 114 VAL B N 1
ATOM 3259 C CA . VAL B 1 114 ? 5.137 -29.342 -14.839 1 96.09 114 VAL B CA 1
ATOM 3260 C C . VAL B 1 114 ? 4.427 -27.994 -14.941 1 96.09 114 VAL B C 1
ATOM 3262 O O . VAL B 1 114 ? 5.051 -26.979 -15.259 1 96.09 114 VAL B O 1
ATOM 3265 N N . LEU B 1 115 ? 3.144 -27.987 -14.681 1 96.68 115 LEU B N 1
ATOM 3266 C CA . LEU B 1 115 ? 2.363 -26.756 -14.746 1 96.68 115 LEU B CA 1
ATOM 3267 C C . LEU B 1 115 ? 2.87 -25.737 -13.731 1 96.68 115 LEU B C 1
ATOM 3269 O O . LEU B 1 115 ? 2.995 -24.551 -14.045 1 96.68 115 LEU B O 1
ATOM 3273 N N . SER B 1 116 ? 3.2 -26.157 -12.576 1 95.09 116 SER B N 1
ATOM 3274 C CA . SER B 1 116 ? 3.716 -25.269 -11.539 1 95.09 116 SER B CA 1
ATOM 3275 C C . SER B 1 116 ? 5.082 -24.708 -11.92 1 95.09 116 SER B C 1
ATOM 3277 O O . SER B 1 116 ? 5.377 -23.542 -11.651 1 95.09 116 SER B O 1
ATOM 3279 N N . GLY B 1 117 ? 5.918 -25.575 -12.481 1 94.95 117 GLY B N 1
ATOM 3280 C CA . GLY B 1 117 ? 7.197 -25.098 -12.98 1 94.95 117 GLY B CA 1
ATOM 3281 C C . GLY B 1 117 ? 7.061 -24.011 -14.029 1 94.95 117 GLY B C 1
ATOM 3282 O O . GLY B 1 117 ? 7.792 -23.018 -14.001 1 94.95 117 GLY B O 1
ATOM 3283 N N . MET B 1 118 ? 6.173 -24.191 -14.882 1 95.37 118 MET B N 1
ATOM 3284 C CA . MET B 1 118 ? 5.929 -23.204 -15.93 1 95.37 118 MET B CA 1
ATOM 3285 C C . MET B 1 118 ? 5.394 -21.904 -15.339 1 95.37 118 MET B C 1
ATOM 3287 O O . MET B 1 118 ? 5.744 -20.817 -15.801 1 95.37 118 MET B O 1
ATOM 3291 N N . LYS B 1 119 ? 4.552 -22.004 -14.343 1 94.87 119 LYS B N 1
ATOM 3292 C CA . LYS B 1 119 ? 4.03 -20.817 -13.674 1 94.87 119 LYS B CA 1
ATOM 3293 C C . LYS B 1 119 ? 5.153 -20.01 -13.029 1 94.87 119 LYS B C 1
ATOM 3295 O O . LYS B 1 119 ? 5.135 -18.778 -13.057 1 94.87 119 LYS B O 1
ATOM 3300 N N . GLU B 1 120 ? 6.154 -20.7 -12.491 1 94.56 120 GLU B N 1
ATOM 3301 C CA . GLU B 1 120 ? 7.283 -20.02 -11.864 1 94.56 120 GLU B CA 1
ATOM 3302 C C . GLU B 1 120 ? 8.136 -19.295 -12.9 1 94.56 120 GLU B C 1
ATOM 3304 O O . GLU B 1 120 ? 8.7 -18.236 -12.618 1 94.56 120 GLU B O 1
ATOM 3309 N N . VAL B 1 121 ? 8.251 -19.928 -14.032 1 94.66 121 VAL B N 1
ATOM 3310 C CA . VAL B 1 121 ? 8.959 -19.255 -15.116 1 94.66 121 VAL B CA 1
ATOM 3311 C C . VAL B 1 121 ? 8.236 -17.96 -15.481 1 94.66 121 VAL B C 1
ATOM 3313 O O . VAL B 1 121 ? 8.869 -16.916 -15.655 1 94.66 121 VAL B O 1
ATOM 3316 N N . THR B 1 122 ? 6.947 -17.987 -15.548 1 94.42 122 THR B N 1
ATOM 3317 C CA . THR B 1 122 ? 6.146 -16.808 -15.858 1 94.42 122 THR B CA 1
ATOM 3318 C C . THR B 1 122 ? 6.297 -15.75 -14.769 1 94.42 122 THR B C 1
ATOM 3320 O O . THR B 1 122 ? 6.304 -14.551 -15.058 1 94.42 122 THR B O 1
ATOM 3323 N N . ARG B 1 123 ? 6.365 -16.167 -13.556 1 95.1 123 ARG B N 1
ATOM 3324 C CA . ARG B 1 123 ? 6.544 -15.254 -12.431 1 95.1 123 ARG B CA 1
ATOM 3325 C C . ARG B 1 123 ? 7.81 -14.422 -12.598 1 95.1 123 ARG B C 1
ATOM 3327 O O . ARG B 1 123 ? 7.81 -13.219 -12.325 1 95.1 123 ARG B O 1
ATOM 3334 N N . THR B 1 124 ? 8.914 -15.061 -12.969 1 96.07 124 THR B N 1
ATOM 3335 C CA . THR B 1 124 ? 10.17 -14.356 -13.196 1 96.07 124 THR B CA 1
ATOM 3336 C C . THR B 1 124 ? 9.99 -13.251 -14.233 1 96.07 124 THR B C 1
ATOM 3338 O O . THR B 1 124 ? 10.462 -12.128 -14.04 1 96.07 124 THR B O 1
ATOM 3341 N N . TRP B 1 125 ? 9.247 -13.561 -15.261 1 95.09 125 TRP B N 1
ATOM 3342 C CA . TRP B 1 125 ? 9.018 -12.591 -16.327 1 95.09 125 TRP B CA 1
ATOM 3343 C C . TRP B 1 125 ? 8.141 -11.443 -15.839 1 95.09 125 TRP B C 1
ATOM 3345 O O . TRP B 1 125 ? 8.356 -10.288 -16.213 1 95.09 125 TRP B O 1
ATOM 3355 N N . LYS B 1 126 ? 7.204 -11.748 -15.057 1 94.53 126 LYS B N 1
ATOM 3356 C CA . LYS B 1 126 ? 6.322 -10.718 -14.515 1 94.53 126 LYS B CA 1
ATOM 3357 C C . LYS B 1 126 ? 7.084 -9.773 -13.591 1 94.53 126 LYS B C 1
ATOM 3359 O O . LYS B 1 126 ? 6.914 -8.554 -13.665 1 94.53 126 LYS B O 1
ATOM 3364 N N . VAL B 1 127 ? 7.904 -10.344 -12.727 1 96.92 127 VAL B N 1
ATOM 3365 C CA . VAL B 1 127 ? 8.7 -9.53 -11.815 1 96.92 127 VAL B CA 1
ATOM 3366 C C . VAL B 1 127 ? 9.63 -8.619 -12.614 1 96.92 127 VAL B C 1
ATOM 3368 O O . VAL B 1 127 ? 9.689 -7.412 -12.368 1 96.92 127 VAL B O 1
ATOM 3371 N N . LEU B 1 128 ? 10.337 -9.215 -13.57 1 95.89 128 LEU B N 1
ATOM 3372 C CA . LEU B 1 128 ? 11.259 -8.454 -14.405 1 95.89 128 LEU B CA 1
ATOM 3373 C C . LEU B 1 128 ? 10.52 -7.371 -15.184 1 95.89 128 LEU B C 1
ATOM 3375 O O . LEU B 1 128 ? 10.99 -6.235 -15.275 1 95.89 128 LEU B O 1
ATOM 3379 N N . GLY B 1 129 ? 9.384 -7.734 -15.746 1 93.64 129 GLY B N 1
ATOM 3380 C CA . GLY B 1 129 ? 8.577 -6.766 -16.471 1 93.64 129 GLY B CA 1
ATOM 3381 C C . GLY B 1 129 ? 8.117 -5.606 -15.608 1 93.64 129 GLY B C 1
ATOM 3382 O O . GLY B 1 129 ? 8.101 -4.459 -16.058 1 93.64 129 GLY B O 1
ATOM 3383 N N . GLY B 1 130 ? 7.722 -5.899 -14.393 1 94.67 130 GLY B N 1
ATOM 3384 C CA . GLY B 1 130 ? 7.324 -4.851 -13.467 1 94.67 130 GLY B CA 1
ATOM 3385 C C . GLY B 1 130 ? 8.457 -3.904 -13.116 1 94.67 130 GLY B C 1
ATOM 3386 O O . GLY B 1 130 ? 8.274 -2.685 -13.111 1 94.67 130 GLY B O 1
ATOM 3387 N N . VAL B 1 131 ? 9.614 -4.46 -12.804 1 95.91 131 VAL B N 1
ATOM 3388 C CA . VAL B 1 131 ? 10.782 -3.663 -12.442 1 95.91 131 VAL B CA 1
ATOM 3389 C C . VAL B 1 131 ? 11.182 -2.771 -13.616 1 95.91 131 VAL B C 1
ATOM 3391 O O . VAL B 1 131 ? 11.472 -1.586 -13.433 1 95.91 131 VAL B O 1
ATOM 3394 N N . THR B 1 132 ? 11.135 -3.309 -14.784 1 93.36 132 THR B N 1
ATOM 3395 C CA . THR B 1 132 ? 11.495 -2.553 -15.979 1 93.36 132 THR B CA 1
ATOM 3396 C C . THR B 1 132 ? 10.487 -1.437 -16.237 1 93.36 132 THR B C 1
ATOM 3398 O O . THR B 1 132 ? 10.866 -0.322 -16.601 1 93.36 132 THR B O 1
ATOM 3401 N N . GLN B 1 133 ? 9.263 -1.771 -16.066 1 91.61 133 GLN B N 1
ATOM 3402 C CA . GLN B 1 133 ? 8.21 -0.776 -16.248 1 91.61 133 GLN B CA 1
ATOM 3403 C C . GLN B 1 133 ? 8.371 0.38 -15.266 1 91.61 133 GLN B C 1
ATOM 3405 O O . GLN B 1 133 ? 8.23 1.546 -15.642 1 91.61 133 GLN B O 1
ATOM 3410 N N . ALA B 1 134 ? 8.608 0.081 -14.025 1 92.96 134 ALA B N 1
ATOM 3411 C CA . ALA B 1 134 ? 8.792 1.091 -12.986 1 92.96 134 ALA B CA 1
ATOM 3412 C C . ALA B 1 134 ? 10.03 1.941 -13.261 1 92.96 134 ALA B C 1
ATOM 3414 O O . ALA B 1 134 ? 10.029 3.149 -13.013 1 92.96 134 ALA B O 1
ATOM 3415 N N . ARG B 1 135 ? 11.092 1.308 -13.753 1 92.26 135 ARG B N 1
ATOM 3416 C CA . ARG B 1 135 ? 12.327 2.026 -14.054 1 92.26 135 ARG B CA 1
ATOM 3417 C C . ARG B 1 135 ? 12.102 3.068 -15.145 1 92.26 135 ARG B C 1
ATOM 3419 O O . ARG B 1 135 ? 12.676 4.157 -15.098 1 92.26 135 ARG B O 1
ATOM 3426 N N . GLN B 1 136 ? 11.32 2.796 -16.071 1 90.4 136 GLN B N 1
ATOM 3427 C CA . GLN B 1 136 ? 11.035 3.708 -17.174 1 90.4 136 GLN B CA 1
ATOM 3428 C C . GLN B 1 136 ? 10.291 4.947 -16.686 1 90.4 136 GLN B C 1
ATOM 3430 O O . GLN B 1 136 ? 10.524 6.052 -17.179 1 90.4 136 GLN B O 1
ATOM 3435 N N . LYS B 1 137 ? 9.52 4.76 -15.67 1 87.38 137 LYS B N 1
ATOM 3436 C CA . LYS B 1 137 ? 8.686 5.855 -15.182 1 87.38 137 LYS B CA 1
ATOM 3437 C C . LYS B 1 137 ? 9.384 6.621 -14.061 1 87.38 137 LYS B C 1
ATOM 3439 O O . LYS B 1 137 ? 9.258 7.843 -13.966 1 87.38 137 LYS B O 1
ATOM 3444 N N . TYR B 1 138 ? 10.078 5.867 -13.171 1 85.61 138 TYR B N 1
ATOM 3445 C CA . TYR B 1 138 ? 10.69 6.477 -11.996 1 85.61 138 TYR B CA 1
ATOM 3446 C C . TYR B 1 138 ? 12.188 6.2 -11.955 1 85.61 138 TYR B C 1
ATOM 3448 O O . TYR B 1 138 ? 12.664 5.454 -11.096 1 85.61 138 TYR B O 1
ATOM 3456 N N . LYS B 1 139 ? 12.963 6.456 -12.897 1 78.79 139 LYS B N 1
ATOM 3457 C CA . LYS B 1 139 ? 14.359 6.17 -13.212 1 78.79 139 LYS B CA 1
ATOM 3458 C C . LYS B 1 139 ? 15.119 5.711 -11.971 1 78.79 139 LYS B C 1
ATOM 3460 O O . LYS B 1 139 ? 15.772 4.665 -11.988 1 78.79 139 LYS B O 1
ATOM 3465 N N . ASP B 1 140 ? 15.232 6.437 -10.904 1 78.55 140 ASP B N 1
ATOM 3466 C CA . ASP B 1 140 ? 16.172 6.043 -9.858 1 78.55 140 ASP B CA 1
ATOM 3467 C C . ASP B 1 140 ? 15.457 5.846 -8.523 1 78.55 140 ASP B C 1
ATOM 3469 O O . ASP B 1 140 ? 16.071 5.964 -7.461 1 78.55 140 ASP B O 1
ATOM 3473 N N . SER B 1 141 ? 14.32 5.369 -8.713 1 89.57 141 SER B N 1
ATOM 3474 C CA . SER B 1 141 ? 13.622 5.111 -7.458 1 89.57 141 SER B CA 1
ATOM 3475 C C . SER B 1 141 ? 13.6 3.621 -7.134 1 89.57 141 SER B C 1
ATOM 3477 O O . SER B 1 141 ? 12.718 2.893 -7.593 1 89.57 141 SER B O 1
ATOM 3479 N N . LEU B 1 142 ? 14.514 3.152 -6.336 1 92.46 142 LEU B N 1
ATOM 3480 C CA . LEU B 1 142 ? 14.699 1.739 -6.027 1 92.46 142 LEU B CA 1
ATOM 3481 C C . LEU B 1 142 ? 13.453 1.16 -5.366 1 92.46 142 LEU B C 1
ATOM 3483 O O . LEU B 1 142 ? 13.006 0.068 -5.725 1 92.46 142 LEU B O 1
ATOM 3487 N N . LEU B 1 143 ? 12.865 1.933 -4.488 1 92.77 143 LEU B N 1
ATOM 3488 C CA . LEU B 1 143 ? 11.733 1.425 -3.721 1 92.77 143 LEU B CA 1
ATOM 3489 C C . LEU B 1 143 ? 10.5 1.276 -4.606 1 92.77 143 LEU B C 1
ATOM 3491 O O . LEU B 1 143 ? 9.729 0.326 -4.449 1 92.77 143 LEU B O 1
ATOM 3495 N N . VAL B 1 144 ? 10.317 2.159 -5.459 1 93.98 144 VAL B N 1
ATOM 3496 C CA . VAL B 1 144 ? 9.192 2.082 -6.385 1 93.98 144 VAL B CA 1
ATOM 3497 C C . VAL B 1 144 ? 9.344 0.856 -7.283 1 93.98 144 VAL B C 1
ATOM 3499 O O . VAL B 1 144 ? 8.383 0.114 -7.5 1 93.98 144 VAL B O 1
ATOM 3502 N N . MET B 1 145 ? 10.535 0.613 -7.777 1 95.77 145 MET B N 1
ATOM 3503 C CA . MET B 1 145 ? 10.804 -0.528 -8.647 1 95.77 145 MET B CA 1
ATOM 3504 C C . MET B 1 145 ? 10.54 -1.842 -7.92 1 95.77 145 MET B C 1
ATOM 3506 O O . MET B 1 145 ? 9.93 -2.755 -8.479 1 95.77 145 MET B O 1
ATOM 3510 N N . ILE B 1 146 ? 10.962 -1.901 -6.719 1 95.54 146 ILE B N 1
ATOM 3511 C CA . ILE B 1 146 ? 10.772 -3.104 -5.917 1 95.54 146 ILE B CA 1
ATOM 3512 C C . ILE B 1 146 ? 9.281 -3.331 -5.674 1 95.54 146 ILE B C 1
ATOM 3514 O O . ILE B 1 146 ? 8.784 -4.449 -5.829 1 95.54 146 ILE B O 1
ATOM 3518 N N . ALA B 1 147 ? 8.582 -2.262 -5.373 1 94.48 147 ALA B N 1
ATOM 3519 C CA . ALA B 1 147 ? 7.158 -2.374 -5.07 1 94.48 147 ALA B CA 1
ATOM 3520 C C . ALA B 1 147 ? 6.374 -2.852 -6.289 1 94.48 147 ALA B C 1
ATOM 3522 O O . ALA B 1 147 ? 5.512 -3.727 -6.177 1 94.48 147 ALA B O 1
ATOM 3523 N N . ILE B 1 148 ? 6.663 -2.338 -7.379 1 96.14 148 ILE B N 1
ATOM 3524 C CA . ILE B 1 148 ? 5.931 -2.678 -8.594 1 96.14 148 ILE B CA 1
ATOM 3525 C C . ILE B 1 148 ? 6.292 -4.094 -9.036 1 96.14 148 ILE B C 1
ATOM 3527 O O . ILE B 1 148 ? 5.42 -4.866 -9.443 1 96.14 148 ILE B O 1
ATOM 3531 N N . GLY B 1 149 ? 7.598 -4.438 -9.024 1 97.11 149 GLY B N 1
ATOM 3532 C CA . GLY B 1 149 ? 7.989 -5.806 -9.324 1 97.11 149 GLY B CA 1
ATOM 3533 C C . GLY B 1 149 ? 7.342 -6.826 -8.407 1 97.11 149 GLY B C 1
ATOM 3534 O O . GLY B 1 149 ? 6.893 -7.881 -8.861 1 97.11 149 GLY B O 1
ATOM 3535 N N . TRP B 1 150 ? 7.338 -6.49 -7.158 1 96.3 150 TRP B N 1
ATOM 3536 C CA . TRP B 1 150 ? 6.698 -7.344 -6.163 1 96.3 150 TRP B CA 1
ATOM 3537 C C . TRP B 1 150 ? 5.212 -7.51 -6.463 1 96.3 150 TRP B C 1
ATOM 3539 O O . TRP B 1 150 ? 4.691 -8.628 -6.449 1 96.3 150 TRP B O 1
ATOM 3549 N N . ALA B 1 151 ? 4.515 -6.414 -6.757 1 95.22 151 ALA B N 1
ATOM 3550 C CA . ALA B 1 151 ? 3.084 -6.426 -7.051 1 95.22 151 ALA B CA 1
ATOM 3551 C C . ALA B 1 151 ? 2.788 -7.252 -8.299 1 95.22 151 ALA B C 1
ATOM 3553 O O . ALA B 1 151 ? 1.823 -8.019 -8.329 1 95.22 151 ALA B O 1
ATOM 3554 N N . ARG B 1 152 ? 3.597 -7.142 -9.254 1 95.46 152 ARG B N 1
ATOM 3555 C CA . ARG B 1 152 ? 3.366 -7.832 -10.519 1 95.46 152 ARG B CA 1
ATOM 3556 C C . ARG B 1 152 ? 3.557 -9.337 -10.364 1 95.46 152 ARG B C 1
ATOM 3558 O O . ARG B 1 152 ? 2.815 -10.126 -10.953 1 95.46 152 ARG B O 1
ATOM 3565 N N . GLY B 1 153 ? 4.474 -9.752 -9.627 1 94.64 153 GLY B N 1
ATOM 3566 C CA . GLY B 1 153 ? 4.796 -11.163 -9.481 1 94.64 153 GLY B CA 1
ATOM 3567 C C . GLY B 1 153 ? 3.925 -11.872 -8.462 1 94.64 153 GLY B C 1
ATOM 3568 O O . GLY B 1 153 ? 3.679 -13.075 -8.578 1 94.64 153 GLY B O 1
ATOM 3569 N N . ALA B 1 154 ? 3.547 -11.117 -7.411 1 93.01 154 ALA B N 1
ATOM 3570 C CA . ALA B 1 154 ? 2.777 -11.74 -6.338 1 93.01 154 ALA B CA 1
ATOM 3571 C C . ALA B 1 154 ? 1.377 -11.139 -6.248 1 93.01 154 ALA B C 1
ATOM 3573 O O . ALA B 1 154 ? 0.736 -11.196 -5.195 1 93.01 154 ALA B O 1
ATOM 3574 N N . GLY B 1 155 ? 0.932 -10.572 -7.202 1 87.76 155 GLY B N 1
ATOM 3575 C CA . GLY B 1 155 ? -0.327 -9.845 -7.185 1 87.76 155 GLY B CA 1
ATOM 3576 C C . GLY B 1 155 ? -1.514 -10.716 -6.818 1 87.76 155 GLY B C 1
ATOM 3577 O O . GLY B 1 155 ? -2.438 -10.262 -6.14 1 87.76 155 GLY B O 1
ATOM 3578 N N . GLY B 1 156 ? -1.553 -11.974 -7.285 1 83.82 156 GLY B N 1
ATOM 3579 C CA . GLY B 1 156 ? -2.642 -12.866 -6.923 1 83.82 156 GLY B CA 1
ATOM 3580 C C . GLY B 1 156 ? -2.813 -13.022 -5.424 1 83.82 156 GLY B C 1
ATOM 3581 O O . GLY B 1 156 ? -3.934 -12.975 -4.913 1 83.82 156 GLY B O 1
ATOM 3582 N N . GLY B 1 157 ? -1.708 -13.103 -4.723 1 85.46 157 GLY B N 1
ATOM 3583 C CA . GLY B 1 157 ? -1.746 -13.201 -3.273 1 85.46 157 GLY B CA 1
ATOM 3584 C C . GLY B 1 157 ? -2.035 -11.876 -2.593 1 85.46 157 GLY B C 1
ATOM 3585 O O . GLY B 1 157 ? -2.782 -11.825 -1.613 1 85.46 157 GLY B O 1
ATOM 3586 N N . LEU B 1 158 ? -1.533 -10.858 -3.13 1 86.68 158 LEU B N 1
ATOM 3587 C CA . LEU B 1 158 ? -1.659 -9.54 -2.518 1 86.68 158 LEU B CA 1
ATOM 3588 C C . LEU B 1 158 ? -3.084 -9.012 -2.65 1 86.68 158 LEU B C 1
ATOM 3590 O O . LEU B 1 158 ? -3.556 -8.266 -1.79 1 86.68 158 LEU B O 1
ATOM 3594 N N . ILE B 1 159 ? -3.695 -9.378 -3.65 1 86.12 159 ILE B N 1
ATOM 3595 C CA . ILE B 1 159 ? -5.049 -8.888 -3.881 1 86.12 159 ILE B CA 1
ATOM 3596 C C . ILE B 1 159 ? -6.063 -9.9 -3.353 1 86.12 159 ILE B C 1
ATOM 3598 O O . ILE B 1 159 ? -7.269 -9.742 -3.552 1 86.12 159 ILE B O 1
ATOM 3602 N N . SER B 1 160 ? -5.63 -10.872 -2.71 1 85.15 160 SER B N 1
ATOM 3603 C CA . SER B 1 160 ? -6.475 -11.986 -2.292 1 85.15 160 SER B CA 1
ATOM 3604 C C . SER B 1 160 ? -7.589 -11.516 -1.362 1 85.15 160 SER B C 1
ATOM 3606 O O . SER B 1 160 ? -8.711 -12.022 -1.425 1 85.15 160 SER B O 1
ATOM 3608 N N . ASN B 1 161 ? -7.296 -10.549 -0.526 1 83.7 161 ASN B N 1
ATOM 3609 C CA . ASN B 1 161 ? -8.325 -10.049 0.38 1 83.7 161 ASN B CA 1
ATOM 3610 C C . ASN B 1 161 ? -9.472 -9.391 -0.383 1 83.7 161 ASN B C 1
ATOM 3612 O O . ASN B 1 161 ? -10.634 -9.519 0.005 1 83.7 161 ASN B O 1
ATOM 3616 N N . PHE B 1 162 ? -9.192 -8.762 -1.383 1 85.01 162 PHE B N 1
ATOM 3617 C CA . PHE B 1 162 ? -10.228 -8.146 -2.203 1 85.01 162 PHE B CA 1
ATOM 3618 C C . PHE B 1 162 ? -11.003 -9.203 -2.981 1 85.01 162 PHE B C 1
ATOM 3620 O O . PHE B 1 162 ? -12.22 -9.095 -3.141 1 85.01 162 PHE B O 1
ATOM 3627 N N . GLU B 1 163 ? -10.258 -10.115 -3.476 1 86.42 163 GLU B N 1
ATOM 3628 C CA . GLU B 1 163 ? -10.911 -11.226 -4.161 1 86.42 163 GLU B CA 1
ATOM 3629 C C . GLU B 1 163 ? -11.875 -11.958 -3.231 1 86.42 163 GLU B C 1
ATOM 3631 O O . GLU B 1 163 ? -12.978 -12.327 -3.637 1 86.42 163 GLU B O 1
ATOM 3636 N N . GLN B 1 164 ? -11.461 -12.162 -1.996 1 86.37 164 GLN B N 1
ATOM 3637 C CA . GLN B 1 164 ? -12.313 -12.829 -1.017 1 86.37 164 GLN B CA 1
ATOM 3638 C C . GLN B 1 164 ? -13.565 -12.005 -0.726 1 86.37 164 GLN B C 1
ATOM 3640 O O . GLN B 1 164 ? -14.644 -12.561 -0.513 1 86.37 164 GLN B O 1
ATOM 3645 N N . LEU B 1 165 ? -13.344 -10.777 -0.746 1 85 165 LEU B N 1
ATOM 3646 C CA . LEU B 1 165 ? -14.481 -9.89 -0.528 1 85 165 LEU B CA 1
ATOM 3647 C C . LEU B 1 165 ? -15.53 -10.073 -1.619 1 85 165 LEU B C 1
ATOM 3649 O O . LEU B 1 165 ? -16.732 -10.027 -1.345 1 85 165 LEU B O 1
ATOM 3653 N N . VAL B 1 166 ? -15.092 -10.301 -2.832 1 86.02 166 VAL B N 1
ATOM 3654 C CA . VAL B 1 166 ? -15.987 -10.513 -3.965 1 86.02 166 VAL B CA 1
ATOM 3655 C C . VAL B 1 166 ? -16.811 -11.779 -3.741 1 86.02 166 VAL B C 1
ATOM 3657 O O . VAL B 1 166 ? -17.972 -11.852 -4.153 1 86.02 166 VAL B O 1
ATOM 3660 N N . ARG B 1 167 ? -16.249 -12.704 -3 1 87.75 167 ARG B N 1
ATOM 3661 C CA . ARG B 1 167 ? -16.944 -13.953 -2.705 1 87.75 167 ARG B CA 1
ATOM 3662 C C . ARG B 1 167 ? -17.751 -13.84 -1.416 1 87.75 167 ARG B C 1
ATOM 3664 O O . ARG B 1 167 ? -18.413 -14.796 -1.006 1 87.75 167 ARG B O 1
ATOM 3671 N N . GLY B 1 168 ? -17.648 -12.688 -0.746 1 83.02 168 GLY B N 1
ATOM 3672 C CA . GLY B 1 168 ? -18.43 -12.446 0.456 1 83.02 168 GLY B CA 1
ATOM 3673 C C . GLY B 1 168 ? -17.699 -12.82 1.731 1 83.02 168 GLY B C 1
ATOM 3674 O O . GLY B 1 168 ? -18.312 -12.939 2.793 1 83.02 168 GLY B O 1
ATOM 3675 N N . VAL B 1 169 ? -16.464 -13.06 1.609 1 84.05 169 VAL B N 1
ATOM 3676 C CA . VAL B 1 169 ? -15.658 -13.425 2.77 1 84.05 169 VAL B CA 1
ATOM 3677 C C . VAL B 1 169 ? -14.696 -12.289 3.109 1 84.05 169 VAL B C 1
ATOM 3679 O O . VAL B 1 169 ? -14.112 -11.673 2.214 1 84.05 169 VAL B O 1
ATOM 3682 N N . TRP B 1 170 ? -14.703 -11.88 4.4 1 82.95 170 TRP B N 1
ATOM 3683 C CA . TRP B 1 170 ? -13.8 -10.813 4.819 1 82.95 170 TRP B CA 1
ATOM 3684 C C . TRP B 1 170 ? -12.959 -11.249 6.014 1 82.95 170 TRP B C 1
ATOM 3686 O O . TRP B 1 170 ? -13.441 -11.26 7.149 1 82.95 170 TRP B O 1
ATOM 3696 N N . LYS B 1 171 ? -11.742 -11.668 5.652 1 83.32 171 LYS B N 1
ATOM 3697 C CA . LYS B 1 171 ? -10.79 -12.096 6.673 1 83.32 171 LYS B CA 1
ATOM 3698 C C . LYS B 1 171 ? -9.516 -11.257 6.622 1 83.32 171 LYS B C 1
ATOM 3700 O O . LYS B 1 171 ? -8.481 -11.719 6.139 1 83.32 171 LYS B O 1
ATOM 3705 N N . PRO B 1 172 ? -9.552 -10.126 7.198 1 80.66 172 PRO B N 1
ATOM 3706 C CA . PRO B 1 172 ? -8.415 -9.207 7.101 1 80.66 172 PRO B CA 1
ATOM 3707 C C . PRO B 1 172 ? -7.174 -9.724 7.825 1 80.66 172 PRO B C 1
ATOM 3709 O O . PRO B 1 172 ? -6.065 -9.245 7.575 1 80.66 172 PRO B O 1
ATOM 3712 N N . GLU B 1 173 ? -7.282 -10.705 8.632 1 81.12 173 GLU B N 1
ATOM 3713 C CA . GLU B 1 173 ? -6.153 -11.251 9.379 1 81.12 173 GLU B CA 1
ATOM 3714 C C . GLU B 1 173 ? -5.254 -12.096 8.481 1 81.12 173 GLU B C 1
ATOM 3716 O O . GLU B 1 173 ? -4.11 -12.387 8.836 1 81.12 173 GLU B O 1
ATOM 3721 N N . THR B 1 174 ? -5.725 -12.462 7.31 1 78.54 174 THR B N 1
ATOM 3722 C CA . THR B 1 174 ? -4.956 -13.33 6.425 1 78.54 174 THR B CA 1
ATOM 3723 C C . THR B 1 174 ? -4.258 -12.515 5.34 1 78.54 174 THR B C 1
ATOM 3725 O O . THR B 1 174 ? -3.968 -13.03 4.259 1 78.54 174 THR B O 1
ATOM 3728 N N . ASN B 1 175 ? -3.93 -11.371 5.645 1 83.43 175 ASN B N 1
ATOM 3729 C CA . ASN B 1 175 ? -3.268 -10.531 4.652 1 83.43 175 ASN B CA 1
ATOM 3730 C C . ASN B 1 175 ? -1.809 -10.934 4.459 1 83.43 175 ASN B C 1
ATOM 3732 O O . ASN B 1 175 ? -1.149 -11.365 5.406 1 83.43 175 ASN B O 1
ATOM 3736 N N . GLU B 1 176 ? -1.316 -10.882 3.248 1 85.81 176 GLU B N 1
ATOM 3737 C CA . GLU B 1 176 ? 0.028 -11.307 2.868 1 85.81 176 GLU B CA 1
ATOM 3738 C C . GLU B 1 176 ? 1.092 -10.482 3.587 1 85.81 176 GLU B C 1
ATOM 3740 O O . GLU B 1 176 ? 2.236 -10.919 3.723 1 85.81 176 GLU B O 1
ATOM 3745 N N . LEU B 1 177 ? 0.729 -9.337 4.003 1 84.47 177 LEU B N 1
ATOM 3746 C CA . LEU B 1 177 ? 1.719 -8.5 4.672 1 84.47 177 LEU B CA 1
ATOM 3747 C C . LEU B 1 177 ? 1.961 -8.98 6.099 1 84.47 177 LEU B C 1
ATOM 3749 O O . LEU B 1 177 ? 3.047 -8.783 6.649 1 84.47 177 LEU B O 1
ATOM 3753 N N . LEU B 1 178 ? 0.958 -9.585 6.732 1 85.73 178 LEU B N 1
ATOM 3754 C CA . LEU B 1 178 ? 1.063 -10.089 8.096 1 85.73 178 LEU B CA 1
ATOM 3755 C C . LEU B 1 178 ? 1.794 -11.427 8.126 1 85.73 178 LEU B C 1
ATOM 3757 O O . LEU B 1 178 ? 2.689 -11.632 8.95 1 85.73 178 LEU B O 1
ATOM 3761 N N . LYS B 1 179 ? 1.37 -12.234 7.228 1 85.15 179 LYS B N 1
ATOM 3762 C CA . LYS B 1 179 ? 1.998 -13.541 7.051 1 85.15 179 LYS B CA 1
ATOM 3763 C C . LYS B 1 179 ? 2.292 -13.814 5.579 1 85.15 179 LYS B C 1
ATOM 3765 O O . LYS B 1 179 ? 1.42 -14.281 4.843 1 85.15 179 LYS B O 1
ATOM 3770 N N . MET B 1 180 ? 3.528 -13.606 5.256 1 87.16 180 MET B N 1
ATOM 3771 C CA . MET B 1 180 ? 3.905 -13.733 3.851 1 87.16 180 MET B CA 1
ATOM 3772 C C . MET B 1 180 ? 4.014 -15.199 3.448 1 87.16 180 MET B C 1
ATOM 3774 O O . MET B 1 180 ? 4.686 -15.984 4.119 1 87.16 180 MET B O 1
ATOM 3778 N N . SER B 1 181 ? 3.347 -15.574 2.442 1 87.16 181 SER B N 1
ATOM 3779 C CA . SER B 1 181 ? 3.462 -16.91 1.866 1 87.16 181 SER B CA 1
ATOM 3780 C C . SER B 1 181 ? 4.782 -17.078 1.121 1 87.16 181 SER B C 1
ATOM 3782 O O . SER B 1 181 ? 5.495 -16.101 0.882 1 87.16 181 SER B O 1
ATOM 3784 N N . TYR B 1 182 ? 5.122 -18.25 0.793 1 87.95 182 TYR B N 1
ATOM 3785 C CA . TYR B 1 182 ? 6.379 -18.55 0.115 1 87.95 182 TYR B CA 1
ATOM 3786 C C . TYR B 1 182 ? 6.467 -17.819 -1.219 1 87.95 182 TYR B C 1
ATOM 3788 O O . TYR B 1 182 ? 7.46 -17.146 -1.501 1 87.95 182 TYR B O 1
ATOM 3796 N N . PRO B 1 183 ? 5.419 -17.84 -2.07 1 88.98 183 PRO B N 1
ATOM 3797 C CA . PRO B 1 183 ? 5.517 -17.143 -3.355 1 88.98 183 PRO B CA 1
ATOM 3798 C C . PRO B 1 183 ? 5.713 -15.637 -3.196 1 88.98 183 PRO B C 1
ATOM 3800 O O . PRO B 1 183 ? 6.461 -15.024 -3.962 1 88.98 183 PRO B O 1
ATOM 3803 N N . THR B 1 184 ? 5.053 -15.093 -2.217 1 92.07 184 THR B N 1
ATOM 3804 C CA . THR B 1 184 ? 5.17 -13.658 -1.987 1 92.07 184 THR B CA 1
ATOM 3805 C C . THR B 1 184 ? 6.583 -13.295 -1.539 1 92.07 184 THR B C 1
ATOM 3807 O O . THR B 1 184 ? 7.142 -12.29 -1.985 1 92.07 184 THR B O 1
ATOM 3810 N N . LYS B 1 185 ? 7.185 -14.099 -0.713 1 91.06 185 LYS B N 1
ATOM 3811 C CA . LYS B 1 185 ? 8.537 -13.861 -0.216 1 91.06 185 LYS B CA 1
ATOM 3812 C C . LYS B 1 185 ? 9.562 -13.953 -1.343 1 91.06 185 LYS B C 1
ATOM 3814 O O . LYS B 1 185 ? 10.425 -13.083 -1.478 1 91.06 185 LYS B O 1
ATOM 3819 N N . ILE B 1 186 ? 9.438 -14.994 -2.089 1 92.78 186 ILE B N 1
ATOM 3820 C CA . ILE B 1 186 ? 10.422 -15.226 -3.141 1 92.78 186 ILE B CA 1
ATOM 3821 C C . ILE B 1 186 ? 10.306 -14.138 -4.205 1 92.78 186 ILE B C 1
ATOM 3823 O O . ILE B 1 186 ? 11.306 -13.738 -4.806 1 92.78 186 ILE B O 1
ATOM 3827 N N . THR B 1 187 ? 9.084 -13.687 -4.434 1 96.16 187 THR B N 1
ATOM 3828 C CA . THR B 1 187 ? 8.879 -12.613 -5.399 1 96.16 187 THR B CA 1
ATOM 3829 C C . THR B 1 187 ? 9.512 -11.315 -4.907 1 96.16 187 THR B C 1
ATOM 3831 O O . THR B 1 187 ? 10.082 -10.558 -5.696 1 96.16 187 THR B O 1
ATOM 3834 N N . LEU B 1 188 ? 9.395 -11.081 -3.626 1 94.5 188 LEU B N 1
ATOM 3835 C CA . LEU B 1 188 ? 10.026 -9.891 -3.065 1 94.5 188 LEU B CA 1
ATOM 3836 C C . LEU B 1 188 ? 11.538 -9.938 -3.254 1 94.5 188 LEU B C 1
ATOM 3838 O O . LEU B 1 188 ? 12.149 -8.945 -3.656 1 94.5 188 LEU B O 1
ATOM 3842 N N . ILE B 1 189 ? 12.114 -11.054 -3.008 1 94.62 189 ILE B N 1
ATOM 3843 C CA . ILE B 1 189 ? 13.551 -11.236 -3.183 1 94.62 189 ILE B CA 1
ATOM 3844 C C . ILE B 1 189 ? 13.925 -11.013 -4.647 1 94.62 189 ILE B C 1
ATOM 3846 O O . ILE B 1 189 ? 14.913 -10.339 -4.946 1 94.62 189 ILE B O 1
ATOM 3850 N N . GLY B 1 190 ? 13.155 -11.611 -5.512 1 96.74 190 GLY B N 1
ATOM 3851 C CA . GLY B 1 190 ? 13.39 -11.387 -6.929 1 96.74 190 GLY B CA 1
ATOM 3852 C C . GLY B 1 190 ? 13.306 -9.925 -7.324 1 96.74 190 GLY B C 1
ATOM 3853 O O . GLY B 1 190 ? 14.137 -9.435 -8.092 1 96.74 190 GLY B O 1
ATOM 3854 N N . ALA B 1 191 ? 12.29 -9.245 -6.81 1 97.34 191 ALA B N 1
ATOM 3855 C CA . ALA B 1 191 ? 12.126 -7.826 -7.115 1 97.34 191 ALA B CA 1
ATOM 3856 C C . ALA B 1 191 ? 13.344 -7.025 -6.664 1 97.34 191 ALA B C 1
ATOM 3858 O O . ALA B 1 191 ? 13.806 -6.132 -7.378 1 97.34 191 ALA B O 1
ATOM 3859 N N . VAL B 1 192 ? 13.851 -7.309 -5.52 1 96.13 192 VAL B N 1
ATOM 3860 C CA . VAL B 1 192 ? 15.033 -6.626 -5.004 1 96.13 192 VAL B CA 1
ATOM 3861 C C . VAL B 1 192 ? 16.232 -6.918 -5.902 1 96.13 192 VAL B C 1
ATOM 3863 O O . VAL B 1 192 ? 16.948 -6.001 -6.311 1 96.13 192 VAL B O 1
ATOM 3866 N N . LEU B 1 193 ? 16.434 -8.159 -6.27 1 96.84 193 LEU B N 1
ATOM 3867 C CA . LEU B 1 193 ? 17.584 -8.572 -7.066 1 96.84 193 LEU B CA 1
ATOM 3868 C C . LEU B 1 193 ? 17.54 -7.939 -8.453 1 96.84 193 LEU B C 1
ATOM 3870 O O . LEU B 1 193 ? 18.544 -7.401 -8.927 1 96.84 193 LEU B O 1
ATOM 3874 N N . PHE B 1 194 ? 16.452 -7.977 -9.059 1 97.05 194 PHE B N 1
ATOM 3875 C CA . PHE B 1 194 ? 16.342 -7.437 -10.409 1 97.05 194 PHE B CA 1
ATOM 3876 C C . PHE B 1 194 ? 16.463 -5.918 -10.395 1 97.05 194 PHE B C 1
ATOM 3878 O O . PHE B 1 194 ? 16.98 -5.322 -11.343 1 97.05 194 PHE B O 1
ATOM 3885 N N . THR B 1 195 ? 15.92 -5.313 -9.323 1 96.09 195 THR B N 1
ATOM 3886 C CA . THR B 1 195 ? 16.083 -3.87 -9.186 1 96.09 195 THR B CA 1
ATOM 3887 C C . THR B 1 195 ? 17.559 -3.502 -9.058 1 96.09 195 THR B C 1
ATOM 3889 O O . THR B 1 195 ? 18.031 -2.571 -9.712 1 96.09 195 THR B O 1
ATOM 3892 N N . LEU B 1 196 ? 18.276 -4.224 -8.263 1 95.26 196 LEU B N 1
ATOM 3893 C CA . LEU B 1 196 ? 19.702 -3.976 -8.082 1 95.26 196 LEU B CA 1
ATOM 3894 C C . LEU B 1 196 ? 20.464 -4.213 -9.381 1 95.26 196 LEU B C 1
ATOM 3896 O O . LEU B 1 196 ? 21.449 -3.527 -9.662 1 95.26 196 LEU B O 1
ATOM 3900 N N . GLN B 1 197 ? 20.048 -5.171 -10.11 1 94.64 197 GLN B N 1
ATOM 3901 C CA . GLN B 1 197 ? 20.664 -5.45 -11.403 1 94.64 197 GLN B CA 1
ATOM 3902 C C . GLN B 1 197 ? 20.397 -4.322 -12.395 1 94.64 197 GLN B C 1
ATOM 3904 O O . GLN B 1 197 ? 21.3 -3.899 -13.12 1 94.64 197 GLN B O 1
ATOM 3909 N N . GLN B 1 198 ? 19.238 -3.827 -12.438 1 91.94 198 GLN B N 1
ATOM 3910 C CA . GLN B 1 198 ? 18.863 -2.779 -13.381 1 91.94 198 GLN B CA 1
ATOM 3911 C C . GLN B 1 198 ? 19.555 -1.461 -13.043 1 91.94 198 GLN B C 1
ATOM 3913 O O . GLN B 1 198 ? 19.833 -0.654 -13.932 1 91.94 198 GLN B O 1
ATOM 3918 N N . THR B 1 199 ? 19.755 -1.222 -11.769 1 90.9 199 THR B N 1
ATOM 3919 C CA . THR B 1 199 ? 20.4 0.017 -11.349 1 90.9 199 THR B CA 1
ATOM 3920 C C . THR B 1 199 ? 21.918 -0.143 -11.332 1 90.9 199 THR B C 1
ATOM 3922 O O . THR B 1 199 ? 22.638 0.769 -10.92 1 90.9 199 THR B O 1
ATOM 3925 N N . HIS B 1 200 ? 22.491 -1.318 -11.587 1 88.98 200 HIS B N 1
ATOM 3926 C CA . HIS B 1 200 ? 23.904 -1.631 -11.769 1 88.98 200 HIS B CA 1
ATOM 3927 C C . HIS B 1 200 ? 24.627 -1.713 -10.429 1 88.98 200 HIS B C 1
ATOM 3929 O O . HIS B 1 200 ? 25.837 -1.489 -10.357 1 88.98 200 HIS B O 1
ATOM 3935 N N . TYR B 1 201 ? 23.866 -1.874 -9.401 1 90.08 201 TYR B N 1
ATOM 3936 C CA . TYR B 1 201 ? 24.485 -2.16 -8.112 1 90.08 201 TYR B CA 1
ATOM 3937 C C . TYR B 1 201 ? 24.943 -3.612 -8.037 1 90.08 201 TYR B C 1
ATOM 3939 O O . TYR B 1 201 ? 25.831 -3.95 -7.251 1 90.08 201 TYR B O 1
ATOM 3947 N N . LEU B 1 202 ? 24.253 -4.449 -8.797 1 90.35 202 LEU B N 1
ATOM 3948 C CA . LEU B 1 202 ? 24.637 -5.847 -8.955 1 90.35 202 LEU B CA 1
ATOM 3949 C C . LEU B 1 202 ? 25.201 -6.103 -10.348 1 90.35 202 LEU B C 1
ATOM 3951 O O . LEU B 1 202 ? 24.461 -6.08 -11.335 1 90.35 202 LEU B O 1
ATOM 3955 N N . PRO B 1 203 ? 26.489 -6.369 -10.366 1 90.64 203 PRO B N 1
ATOM 3956 C CA . PRO B 1 203 ? 27.129 -6.516 -11.675 1 90.64 203 PRO B CA 1
ATOM 3957 C C . PRO B 1 203 ? 26.89 -7.89 -12.298 1 90.64 203 PRO B C 1
ATOM 3959 O O . PRO B 1 203 ? 27.836 -8.656 -12.494 1 90.64 203 PRO B O 1
ATOM 3962 N N . VAL B 1 204 ? 25.75 -8.308 -12.526 1 91.24 204 VAL B N 1
ATOM 3963 C CA . VAL B 1 204 ? 25.361 -9.55 -13.186 1 91.24 204 VAL B CA 1
ATOM 3964 C C . VAL B 1 204 ? 24.472 -9.24 -14.388 1 91.24 204 VAL B C 1
ATOM 3966 O O . VAL B 1 204 ? 23.637 -8.334 -14.333 1 91.24 204 VAL B O 1
ATOM 3969 N N . GLN B 1 205 ? 24.76 -9.945 -15.423 1 91.72 205 GLN B N 1
ATOM 3970 C CA . GLN B 1 205 ? 23.93 -9.75 -16.607 1 91.72 205 GLN B CA 1
ATOM 3971 C C . GLN B 1 205 ? 22.493 -10.196 -16.351 1 91.72 205 GLN B C 1
ATOM 3973 O O . GLN B 1 205 ? 22.259 -11.175 -15.639 1 91.72 205 GLN B O 1
ATOM 3978 N N . LYS B 1 206 ? 21.58 -9.516 -16.93 1 92.26 206 LYS B N 1
ATOM 3979 C CA . LYS B 1 206 ? 20.15 -9.754 -16.759 1 92.26 206 LYS B CA 1
ATOM 3980 C C . LYS B 1 206 ? 19.796 -11.209 -17.05 1 92.26 206 LYS B C 1
ATOM 3982 O O . LYS B 1 206 ? 19.085 -11.848 -16.272 1 92.26 206 LYS B O 1
ATOM 3987 N N . HIS B 1 207 ? 20.322 -11.783 -18.193 1 91.98 207 HIS B N 1
ATOM 3988 C CA . HIS B 1 207 ? 19.956 -13.132 -18.609 1 91.98 207 HIS B CA 1
ATOM 3989 C C . HIS B 1 207 ? 20.484 -14.173 -17.627 1 91.98 207 HIS B C 1
ATOM 3991 O O . HIS B 1 207 ? 19.84 -15.199 -17.397 1 91.98 207 HIS B O 1
ATOM 3997 N N . HIS B 1 208 ? 21.603 -13.913 -17.057 1 93.03 208 HIS B N 1
ATOM 3998 C CA . HIS B 1 208 ? 22.154 -14.833 -16.068 1 93.03 208 HIS B CA 1
ATOM 3999 C C . HIS B 1 208 ? 21.346 -14.8 -14.775 1 93.03 208 HIS B C 1
ATOM 4001 O O . HIS B 1 208 ? 21.092 -15.844 -14.17 1 93.03 208 HIS B O 1
ATOM 4007 N N . LEU B 1 209 ? 21.02 -13.598 -14.397 1 94.62 209 LEU B N 1
ATOM 4008 C CA . LEU B 1 209 ? 20.221 -13.475 -13.182 1 94.62 209 LEU B CA 1
ATOM 4009 C C . LEU B 1 209 ? 18.857 -14.134 -13.359 1 94.62 209 LEU B C 1
ATOM 4011 O O . LEU B 1 209 ? 18.367 -14.81 -12.452 1 94.62 209 LEU B O 1
ATOM 4015 N N . MET B 1 210 ? 18.295 -13.96 -14.531 1 94.93 210 MET B N 1
ATOM 4016 C CA . MET B 1 210 ? 17.001 -14.57 -14.823 1 94.93 210 MET B CA 1
ATOM 4017 C C . MET B 1 210 ? 17.078 -16.089 -14.709 1 94.93 210 MET B C 1
ATOM 4019 O O . MET B 1 210 ? 16.179 -16.72 -14.149 1 94.93 210 MET B O 1
ATOM 4023 N N . LEU B 1 211 ? 18.088 -16.645 -15.234 1 94.81 211 LEU B N 1
ATOM 4024 C CA . LEU B 1 211 ? 18.253 -18.094 -15.237 1 94.81 211 LEU B CA 1
ATOM 4025 C C . LEU B 1 211 ? 18.446 -18.622 -13.819 1 94.81 211 LEU B C 1
ATOM 4027 O O . LEU B 1 211 ? 17.783 -19.579 -13.413 1 94.81 211 LEU B O 1
ATOM 4031 N N . VAL B 1 212 ? 19.348 -17.996 -13.073 1 95.21 212 VAL B N 1
ATOM 4032 C CA . VAL B 1 212 ? 19.657 -18.446 -11.72 1 95.21 212 VAL B CA 1
ATOM 4033 C C . VAL B 1 212 ? 18.414 -18.33 -10.84 1 95.21 212 VAL B C 1
ATOM 4035 O O . VAL B 1 212 ? 18.099 -19.246 -10.076 1 95.21 212 VAL B O 1
ATOM 4038 N N . TYR B 1 213 ? 17.785 -17.25 -10.9 1 95.72 213 TYR B N 1
ATOM 4039 C CA . TYR B 1 213 ? 16.591 -17.019 -10.096 1 95.72 213 TYR B CA 1
ATOM 4040 C C . TYR B 1 213 ? 15.485 -18 -10.466 1 95.72 213 TYR B C 1
ATOM 4042 O O . TYR B 1 213 ? 14.83 -18.566 -9.588 1 95.72 213 TYR B O 1
ATOM 4050 N N . THR B 1 214 ? 15.249 -18.235 -11.771 1 96.16 214 THR B N 1
ATOM 4051 C CA . THR B 1 214 ? 14.206 -19.144 -12.235 1 96.16 214 THR B CA 1
ATOM 4052 C C . THR B 1 214 ? 14.479 -20.568 -11.759 1 96.16 214 THR B C 1
ATOM 4054 O O . THR B 1 214 ? 13.578 -21.243 -11.255 1 96.16 214 THR B O 1
ATOM 4057 N N . ILE B 1 215 ? 15.689 -21.015 -11.918 1 95.8 215 ILE B N 1
ATOM 4058 C CA . ILE B 1 215 ? 16.048 -22.357 -11.472 1 95.8 215 ILE B CA 1
ATOM 4059 C C . ILE B 1 215 ? 15.803 -22.485 -9.97 1 95.8 215 ILE B C 1
ATOM 4061 O O . ILE B 1 215 ? 15.252 -23.486 -9.508 1 95.8 215 ILE B O 1
ATOM 4065 N N . PHE B 1 216 ? 16.204 -21.483 -9.316 1 94.87 216 PHE B N 1
ATOM 4066 C CA . PHE B 1 216 ? 16.049 -21.481 -7.866 1 94.87 216 PHE B CA 1
ATOM 4067 C C . PHE B 1 216 ? 14.584 -21.632 -7.477 1 94.87 216 PHE B C 1
ATOM 4069 O O . PHE B 1 216 ? 14.242 -22.463 -6.633 1 94.87 216 PHE B O 1
ATOM 4076 N N . ILE B 1 217 ? 13.681 -20.863 -8.058 1 94.6 217 ILE B N 1
ATOM 4077 C CA . ILE B 1 217 ? 12.289 -20.874 -7.623 1 94.6 217 ILE B CA 1
ATOM 4078 C C . ILE B 1 217 ? 11.607 -22.152 -8.106 1 94.6 217 ILE B C 1
ATOM 4080 O O . ILE B 1 217 ? 10.754 -22.708 -7.411 1 94.6 217 ILE B O 1
ATOM 4084 N N . VAL B 1 218 ? 11.946 -22.727 -9.3 1 94.89 218 VAL B N 1
ATOM 4085 C CA . VAL B 1 218 ? 11.349 -23.953 -9.821 1 94.89 218 VAL B CA 1
ATOM 4086 C C . VAL B 1 218 ? 11.771 -25.14 -8.959 1 94.89 218 VAL B C 1
ATOM 4088 O O . VAL B 1 218 ? 10.945 -25.989 -8.613 1 94.89 218 VAL B O 1
ATOM 4091 N N . VAL B 1 219 ? 13.03 -25.194 -8.594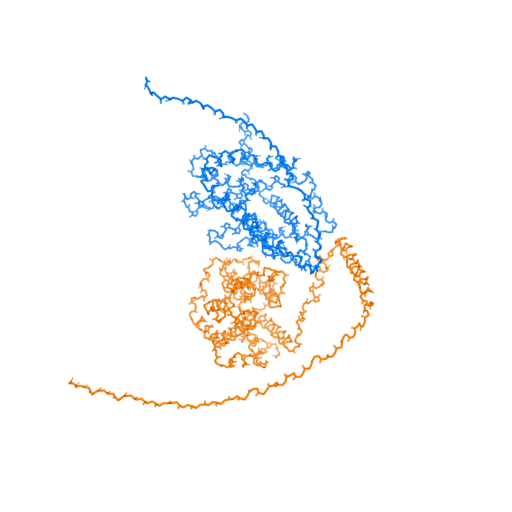 1 94.14 219 VAL B N 1
ATOM 4092 C CA . VAL B 1 219 ? 13.549 -26.292 -7.786 1 94.14 219 VAL B CA 1
ATOM 4093 C C . VAL B 1 219 ? 12.884 -26.281 -6.411 1 94.14 219 VAL B C 1
ATOM 4095 O O . VAL B 1 219 ? 12.47 -27.327 -5.906 1 94.14 219 VAL B O 1
ATOM 4098 N N . ASN B 1 220 ? 12.779 -25.135 -5.867 1 92.28 220 ASN B N 1
ATOM 4099 C CA . ASN B 1 220 ? 12.175 -25.048 -4.542 1 92.28 220 ASN B CA 1
ATOM 4100 C C . ASN B 1 220 ? 10.682 -25.363 -4.585 1 92.28 220 ASN B C 1
ATOM 4102 O O . ASN B 1 220 ? 10.154 -26.011 -3.681 1 92.28 220 ASN B O 1
ATOM 4106 N N . LYS B 1 221 ? 10.027 -24.905 -5.551 1 92.16 221 LYS B N 1
ATOM 4107 C CA . LYS B 1 221 ? 8.612 -25.23 -5.7 1 92.16 221 LYS B CA 1
ATOM 4108 C C . LYS B 1 221 ? 8.408 -26.733 -5.869 1 92.16 221 LYS B C 1
ATOM 4110 O O . LYS B 1 221 ? 7.497 -27.312 -5.273 1 92.16 221 LYS B O 1
ATOM 4115 N N . SER B 1 222 ? 9.267 -27.327 -6.665 1 92.68 222 SER B N 1
ATOM 4116 C CA . SER B 1 222 ? 9.188 -28.77 -6.869 1 92.68 222 SER B CA 1
ATOM 4117 C C . SER B 1 222 ? 9.456 -29.527 -5.572 1 92.68 222 SER B C 1
ATOM 4119 O O . SER B 1 222 ? 8.78 -30.513 -5.272 1 92.68 222 SER B O 1
ATOM 4121 N N . ARG B 1 223 ? 10.372 -29.03 -4.824 1 91.84 223 ARG B N 1
ATOM 4122 C CA . ARG B 1 223 ? 10.692 -29.658 -3.546 1 91.84 223 ARG B CA 1
ATOM 4123 C C . ARG B 1 223 ? 9.515 -29.568 -2.581 1 91.84 223 ARG B C 1
ATOM 4125 O O . ARG B 1 223 ? 9.163 -30.554 -1.929 1 91.84 223 ARG B O 1
ATOM 4132 N N . ILE B 1 224 ? 8.924 -28.458 -2.507 1 88.98 224 ILE B N 1
ATOM 4133 C CA . ILE B 1 224 ? 7.792 -28.246 -1.611 1 88.98 224 ILE B CA 1
ATOM 4134 C C . ILE B 1 224 ? 6.637 -29.158 -2.016 1 88.98 224 ILE B C 1
ATOM 4136 O O . ILE B 1 224 ? 5.972 -29.745 -1.158 1 88.98 224 ILE B O 1
ATOM 4140 N N . MET B 1 225 ? 6.418 -29.348 -3.299 1 89.81 225 MET B N 1
ATOM 4141 C CA . MET B 1 225 ? 5.301 -30.143 -3.8 1 89.81 225 MET B CA 1
ATOM 4142 C C . MET B 1 225 ? 5.549 -31.631 -3.576 1 89.81 225 MET B C 1
ATOM 4144 O O . MET B 1 225 ? 4.618 -32.381 -3.276 1 89.81 225 MET B O 1
ATOM 4148 N N . LEU B 1 226 ? 6.789 -32.02 -3.662 1 91.45 226 LEU B N 1
ATOM 4149 C CA . LEU B 1 226 ? 7.126 -33.435 -3.55 1 91.45 226 LEU B CA 1
ATOM 4150 C C . LEU B 1 226 ? 7.245 -33.851 -2.088 1 91.45 226 LEU B C 1
ATOM 4152 O O . LEU B 1 226 ? 6.894 -34.977 -1.728 1 91.45 226 LEU B O 1
ATOM 4156 N N . THR B 1 227 ? 7.728 -32.978 -1.25 1 88.5 227 THR B N 1
ATOM 4157 C CA . THR B 1 227 ? 7.942 -33.335 0.148 1 88.5 227 THR B CA 1
ATOM 4158 C C . THR B 1 227 ? 6.731 -32.954 0.995 1 88.5 227 THR B C 1
ATOM 4160 O O . THR B 1 227 ? 6.552 -33.47 2.1 1 88.5 227 THR B O 1
ATOM 4163 N N . GLY B 1 228 ? 5.913 -32.117 0.55 1 80.26 228 GLY B N 1
ATOM 4164 C CA . GLY B 1 228 ? 4.771 -31.625 1.304 1 80.26 228 GLY B CA 1
ATOM 4165 C C . GLY B 1 228 ? 5.159 -30.683 2.428 1 80.26 228 GLY B C 1
ATOM 4166 O O . GLY B 1 228 ? 4.311 -30.277 3.226 1 80.26 228 GLY B O 1
ATOM 4167 N N . SER B 1 229 ? 6.399 -30.459 2.611 1 74.74 229 SER B N 1
ATOM 4168 C CA . SER B 1 229 ? 6.876 -29.587 3.679 1 74.74 229 SER B CA 1
ATOM 4169 C C . SER B 1 229 ? 7.083 -28.162 3.178 1 74.74 229 SER B C 1
ATOM 4171 O O . SER B 1 229 ? 7.72 -27.948 2.144 1 74.74 229 SER B O 1
ATOM 4173 N N . SER B 1 230 ? 6.309 -27.336 3.692 1 69.64 230 SER B N 1
ATOM 4174 C CA . SER B 1 230 ? 6.419 -25.93 3.316 1 69.64 230 SER B CA 1
ATOM 4175 C C . SER B 1 230 ? 7.586 -25.256 4.029 1 69.64 230 SER B C 1
ATOM 4177 O O . SER B 1 230 ? 7.49 -24.092 4.423 1 69.64 230 SER B O 1
ATOM 4179 N N . SER B 1 231 ? 8.572 -26.041 4.305 1 69.23 231 SER B N 1
ATOM 4180 C CA . SER B 1 231 ? 9.705 -25.397 4.962 1 69.23 231 SER B CA 1
ATOM 4181 C C . SER B 1 231 ? 10.367 -24.373 4.046 1 69.23 231 SER B C 1
ATOM 4183 O O . SER B 1 231 ? 10.649 -24.665 2.882 1 69.23 231 SER B O 1
ATOM 4185 N N . SER B 1 232 ? 10.323 -23.153 4.412 1 75.07 232 SER B N 1
ATOM 4186 C CA . SER B 1 232 ? 10.956 -22.073 3.662 1 75.07 232 SER B CA 1
ATOM 4187 C C . SER B 1 232 ? 12.476 -22.19 3.702 1 75.07 232 SER B C 1
ATOM 4189 O O . SER B 1 232 ? 13.057 -22.445 4.759 1 75.07 232 SER B O 1
ATOM 4191 N N . PRO B 1 233 ? 13.133 -22.266 2.588 1 79.28 233 PRO B N 1
ATOM 4192 C CA . PRO B 1 233 ? 14.597 -22.294 2.558 1 79.28 233 PRO B CA 1
ATOM 4193 C C . PRO B 1 233 ? 15.224 -21.096 3.268 1 79.28 233 PRO B C 1
ATOM 4195 O O . PRO B 1 233 ? 16.415 -21.119 3.59 1 79.28 233 PRO B O 1
ATOM 4198 N N . PHE B 1 234 ? 14.411 -20.154 3.542 1 83.38 234 PHE B N 1
ATOM 4199 C CA . PHE B 1 234 ? 14.944 -18.934 4.137 1 83.38 234 PHE B CA 1
ATOM 4200 C C . PHE B 1 234 ? 14.591 -18.855 5.618 1 83.38 234 PHE B C 1
ATOM 4202 O O . PHE B 1 234 ? 14.875 -17.853 6.277 1 83.38 234 PHE B O 1
ATOM 4209 N N . ALA B 1 235 ? 14.032 -19.844 6.087 1 83.59 235 ALA B N 1
ATOM 4210 C CA . ALA B 1 235 ? 13.542 -19.821 7.463 1 83.59 235 ALA B CA 1
ATOM 4211 C C . ALA B 1 235 ? 14.675 -19.531 8.444 1 83.59 235 ALA B C 1
ATOM 4213 O O . ALA B 1 235 ? 14.503 -18.759 9.39 1 83.59 235 ALA B O 1
ATOM 4214 N N . THR B 1 236 ? 15.819 -20.103 8.187 1 84.49 236 THR B N 1
ATOM 4215 C CA . THR B 1 236 ? 16.957 -19.917 9.08 1 84.49 236 THR B CA 1
ATOM 4216 C C . THR B 1 236 ? 17.478 -18.485 9.002 1 84.49 236 THR B C 1
ATOM 4218 O O . THR B 1 236 ? 17.747 -17.86 10.03 1 84.49 236 THR B O 1
ATOM 4221 N N . ILE B 1 237 ? 17.567 -18.002 7.787 1 85.96 237 ILE B N 1
ATOM 4222 C CA . ILE B 1 237 ? 18.057 -16.642 7.598 1 85.96 237 ILE B CA 1
ATOM 4223 C C . ILE B 1 237 ? 17.053 -15.646 8.176 1 85.96 237 ILE B C 1
ATOM 4225 O O . ILE B 1 237 ? 17.44 -14.664 8.813 1 85.96 237 ILE B O 1
ATOM 4229 N N . GLU B 1 238 ? 15.886 -15.968 7.967 1 85.34 238 GLU B N 1
ATOM 4230 C CA . GLU B 1 238 ? 14.84 -15.099 8.495 1 85.34 238 GLU B CA 1
ATOM 4231 C C . GLU B 1 238 ? 14.859 -15.077 10.021 1 85.34 238 GLU B C 1
ATOM 4233 O O . GLU B 1 238 ? 14.69 -14.02 10.634 1 85.34 238 GLU B O 1
ATOM 4238 N N . SER B 1 239 ? 15.054 -16.213 10.592 1 85.44 239 SER B N 1
ATOM 4239 C CA . SER B 1 239 ? 15.082 -16.304 12.048 1 85.44 239 SER B CA 1
ATOM 4240 C C . SER B 1 239 ? 16.266 -15.537 12.627 1 85.44 239 SER B C 1
ATOM 4242 O O . SER B 1 239 ? 16.13 -14.85 13.642 1 85.44 239 SER B O 1
ATOM 4244 N N . VAL B 1 240 ? 17.413 -15.565 11.998 1 86.64 240 VAL B N 1
ATOM 4245 C CA . VAL B 1 240 ? 18.61 -14.866 12.452 1 86.64 240 VAL B CA 1
ATOM 4246 C C . VAL B 1 240 ? 18.412 -13.358 12.318 1 86.64 240 VAL B C 1
ATOM 4248 O O . VAL B 1 240 ? 18.757 -12.597 13.225 1 86.64 240 VAL B O 1
ATOM 4251 N N . LEU B 1 241 ? 17.83 -13.019 11.194 1 85.6 241 LEU B N 1
ATOM 4252 C CA . LEU B 1 241 ? 17.587 -11.599 10.962 1 85.6 241 LEU B CA 1
ATOM 4253 C C . LEU B 1 241 ? 16.573 -11.052 11.961 1 85.6 241 LEU B C 1
ATOM 4255 O O . LEU B 1 241 ? 16.735 -9.94 12.47 1 85.6 241 LEU B O 1
ATOM 4259 N N . TYR B 1 242 ? 15.596 -11.871 12.163 1 84.97 242 TYR B N 1
ATOM 4260 C CA . TYR B 1 242 ? 14.563 -11.466 13.11 1 84.97 242 TYR B CA 1
ATOM 4261 C C . TYR B 1 242 ? 15.138 -11.319 14.513 1 84.97 242 TYR B C 1
ATOM 4263 O O . TYR B 1 242 ? 14.886 -10.321 15.193 1 84.97 242 TYR B O 1
ATOM 4271 N N . LYS B 1 243 ? 15.918 -12.259 14.993 1 84.27 243 LYS B N 1
ATOM 4272 C CA . LYS B 1 243 ? 16.493 -12.247 16.335 1 84.27 243 LYS B CA 1
ATOM 4273 C C . LYS B 1 243 ? 17.504 -11.115 16.49 1 84.27 243 LYS B C 1
ATOM 4275 O O . LYS B 1 243 ? 17.6 -10.503 17.556 1 84.27 243 LYS B O 1
ATOM 4280 N N . THR B 1 244 ? 18.134 -10.791 15.399 1 84.61 244 THR B N 1
ATOM 4281 C CA . THR B 1 244 ? 19.19 -9.787 15.456 1 84.61 244 THR B CA 1
ATOM 4282 C C . THR B 1 244 ? 18.605 -8.381 15.367 1 84.61 244 THR B C 1
ATOM 4284 O O . THR B 1 244 ? 19.039 -7.476 16.083 1 84.61 244 THR B O 1
ATOM 4287 N N . LEU B 1 245 ? 17.604 -8.266 14.525 1 85.38 245 LEU B N 1
ATOM 4288 C CA . LEU B 1 245 ? 17.169 -6.907 14.221 1 85.38 245 LEU B CA 1
ATOM 4289 C C . LEU B 1 245 ? 15.877 -6.571 14.959 1 85.38 245 LEU B C 1
ATOM 4291 O O . LEU B 1 245 ? 15.599 -5.401 15.23 1 85.38 245 LEU B O 1
ATOM 4295 N N . PHE B 1 246 ? 15.153 -7.565 15.25 1 83.49 246 PHE B N 1
ATOM 4296 C CA . PHE B 1 246 ? 13.814 -7.234 15.722 1 83.49 246 PHE B CA 1
ATOM 4297 C C . PHE B 1 246 ? 13.547 -7.87 17.081 1 83.49 246 PHE B C 1
ATOM 4299 O O . PHE B 1 246 ? 12.518 -7.604 17.705 1 83.49 246 PHE B O 1
ATOM 4306 N N . ALA B 1 247 ? 14.241 -8.997 17.488 1 69.85 247 ALA B N 1
ATOM 4307 C CA . ALA B 1 247 ? 14.028 -9.677 18.763 1 69.85 247 ALA B CA 1
ATOM 4308 C C . ALA B 1 247 ? 14.568 -8.847 19.924 1 69.85 247 ALA B C 1
ATOM 4310 O O . ALA B 1 247 ? 14.464 -9.251 21.085 1 69.85 247 ALA B O 1
ATOM 4311 N N . GLY B 1 248 ? 14.998 -7.671 19.678 1 55.84 248 GLY B N 1
ATOM 4312 C CA . GLY B 1 248 ? 15.575 -7.052 20.861 1 55.84 248 GLY B CA 1
ATOM 4313 C C . GLY B 1 248 ? 14.796 -7.348 22.128 1 55.84 248 GLY B C 1
ATOM 4314 O O . GLY B 1 248 ? 13.687 -7.883 22.071 1 55.84 248 GLY B O 1
ATOM 4315 N N . HIS B 1 249 ? 15.422 -6.707 23.299 1 49.7 249 HIS B N 1
ATOM 4316 C CA . HIS B 1 249 ? 15.329 -6.841 24.748 1 49.7 249 HIS B CA 1
ATOM 4317 C C . HIS B 1 249 ? 13.91 -6.567 25.236 1 49.7 249 HIS B C 1
ATOM 4319 O O . HIS B 1 249 ? 13.586 -5.44 25.617 1 49.7 249 HIS B O 1
ATOM 4325 N N . SER B 1 250 ? 12.999 -6.743 24.482 1 46.35 250 SER B N 1
ATOM 4326 C CA . SER B 1 250 ? 11.848 -6.294 25.258 1 46.35 250 SER B CA 1
ATOM 4327 C C . SER B 1 250 ? 11.756 -7.033 26.589 1 46.35 250 SER B C 1
ATOM 4329 O O . SER B 1 250 ? 11.822 -8.264 26.628 1 46.35 250 SER B O 1
ATOM 4331 N N . PRO B 1 251 ? 12.094 -6.45 27.647 1 40.43 251 PRO B N 1
ATOM 4332 C CA . PRO B 1 251 ? 11.827 -7.012 28.973 1 40.43 251 PRO B CA 1
ATOM 4333 C C . PRO B 1 251 ? 10.452 -7.67 29.069 1 40.43 251 PRO B C 1
ATOM 4335 O O . PRO B 1 251 ? 10.11 -8.247 30.105 1 40.43 251 PRO B O 1
ATOM 4338 N N . TYR B 1 252 ? 9.442 -7.335 28.307 1 36.58 252 TYR B N 1
ATOM 4339 C CA . TYR B 1 252 ? 8.088 -7.83 28.529 1 36.58 252 TYR B CA 1
ATOM 4340 C C . TYR B 1 252 ? 7.963 -9.287 28.099 1 36.58 252 TYR B C 1
ATOM 4342 O O . TYR B 1 252 ? 6.857 -9.829 28.035 1 36.58 252 TYR B O 1
ATOM 4350 N N . SER B 1 253 ? 8.845 -9.972 27.493 1 36.93 253 SER B N 1
ATOM 4351 C CA . SER B 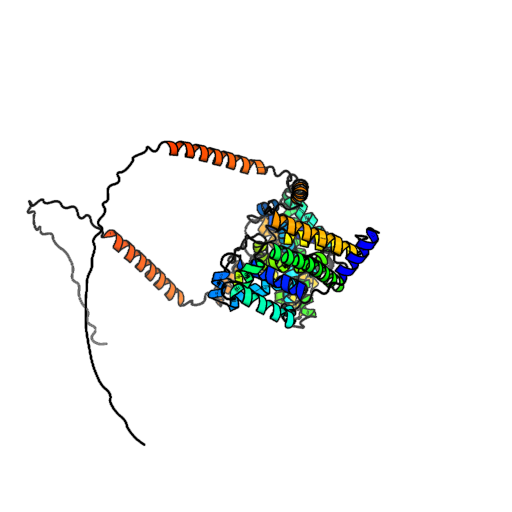1 253 ? 8.791 -11.428 27.415 1 36.93 253 SER B CA 1
ATOM 4352 C C . SER B 1 253 ? 8.488 -12.043 28.777 1 36.93 253 SER B C 1
ATOM 4354 O O . SER B 1 253 ? 8.285 -13.254 28.886 1 36.93 253 SER B O 1
ATOM 4356 N N . ALA B 1 254 ? 8.918 -11.433 29.958 1 33.88 254 ALA B N 1
ATOM 4357 C CA . ALA B 1 254 ? 8.613 -11.949 31.29 1 33.88 254 ALA B CA 1
ATOM 4358 C C . ALA B 1 254 ? 7.106 -12.047 31.509 1 33.88 254 ALA B C 1
ATOM 4360 O O . ALA B 1 254 ? 6.649 -12.743 32.418 1 33.88 254 ALA B O 1
ATOM 4361 N N . LEU B 1 255 ? 6.231 -11.145 30.94 1 31.15 255 LEU B N 1
ATOM 4362 C CA . LEU B 1 255 ? 4.825 -11.274 31.307 1 31.15 255 LEU B CA 1
ATOM 4363 C C . LEU B 1 255 ? 4.168 -12.421 30.547 1 31.15 255 LEU B C 1
ATOM 4365 O O . LEU B 1 255 ? 3.273 -13.088 31.072 1 31.15 255 LEU B O 1
ATOM 4369 N N . THR B 1 256 ? 4.509 -12.721 29.28 1 34.34 256 THR B N 1
ATOM 4370 C CA . THR B 1 256 ? 3.785 -13.848 28.702 1 34.34 256 THR B CA 1
ATOM 4371 C C . THR B 1 256 ? 4.42 -15.171 29.122 1 34.34 256 THR B C 1
ATOM 4373 O O . THR B 1 256 ? 3.867 -16.241 28.861 1 34.34 256 THR B O 1
ATOM 4376 N N . GLY B 1 257 ? 5.633 -15.193 29.486 1 32.09 257 GLY B N 1
ATOM 4377 C CA . GLY B 1 257 ? 6.126 -16.448 30.031 1 32.09 257 GLY B CA 1
ATOM 4378 C C . GLY B 1 257 ? 5.362 -16.907 31.258 1 32.09 257 GLY B C 1
ATOM 4379 O O . GLY B 1 257 ? 5.226 -18.109 31.498 1 32.09 257 GLY B O 1
ATOM 4380 N N . GLU B 1 258 ? 5.026 -16.018 32.188 1 34.2 258 GLU B N 1
ATOM 4381 C CA . GLU B 1 258 ? 4.32 -16.416 33.402 1 34.2 258 GLU B CA 1
ATOM 4382 C C . GLU B 1 258 ? 2.871 -16.785 33.101 1 34.2 258 GLU B C 1
ATOM 4384 O O . GLU B 1 258 ? 2.252 -17.548 33.846 1 34.2 258 GLU B O 1
ATOM 4389 N N . ALA B 1 259 ? 2.255 -16.251 32.043 1 32.32 259 ALA B N 1
ATOM 4390 C CA . ALA B 1 259 ? 0.873 -16.659 31.803 1 32.32 259 ALA B CA 1
ATOM 4391 C C . ALA B 1 259 ? 0.813 -18.039 31.155 1 32.32 259 ALA B C 1
ATOM 4393 O O . ALA B 1 259 ? -0.156 -18.778 31.341 1 32.32 259 ALA B O 1
ATOM 4394 N N . LYS B 1 260 ? 1.834 -18.408 30.305 1 33.96 260 LYS B N 1
ATOM 4395 C CA . LYS B 1 260 ? 1.808 -19.805 29.88 1 33.96 260 LYS B CA 1
ATOM 4396 C C . LYS B 1 260 ? 2.131 -20.74 31.041 1 33.96 260 LYS B C 1
ATOM 4398 O O . LYS B 1 260 ? 1.675 -21.885 31.069 1 33.96 260 LYS B O 1
ATOM 4403 N N . GLU B 1 261 ? 2.945 -20.312 31.917 1 33.75 261 GLU B N 1
ATOM 4404 C CA . GLU B 1 261 ? 3.158 -21.203 33.054 1 33.75 261 GLU B CA 1
ATOM 4405 C C . GLU B 1 261 ? 1.941 -21.224 33.974 1 33.75 261 GLU B C 1
ATOM 4407 O O . GLU B 1 261 ? 1.647 -22.245 34.6 1 33.75 261 GLU B O 1
ATOM 4412 N N . ALA B 1 262 ? 1.246 -20.041 34.08 1 33.13 262 ALA B N 1
ATOM 4413 C CA . ALA B 1 262 ? 0.073 -20.078 34.949 1 33.13 262 ALA B CA 1
ATOM 4414 C C . ALA B 1 262 ? -1.068 -20.855 34.298 1 33.13 262 ALA B C 1
ATOM 4416 O O . ALA B 1 262 ? -1.828 -21.543 34.983 1 33.13 262 ALA B O 1
ATOM 4417 N N . CYS B 1 263 ? -1.19 -20.622 32.844 1 32.35 263 CYS B N 1
ATOM 4418 C CA . CYS B 1 263 ? -2.255 -21.428 32.257 1 32.35 263 CYS B CA 1
ATOM 4419 C C . CYS B 1 263 ? -1.831 -22.888 32.138 1 32.35 263 CYS B C 1
ATOM 4421 O O . CYS B 1 263 ? -2.665 -23.763 31.898 1 32.35 263 CYS B O 1
ATOM 4423 N N . ILE B 1 264 ? -0.555 -23.089 31.934 1 33.51 264 ILE B N 1
ATOM 4424 C CA . ILE B 1 264 ? -0.171 -24.494 32.025 1 33.51 264 ILE B CA 1
ATOM 4425 C C . ILE B 1 264 ? -0.413 -25.005 33.443 1 33.51 264 ILE B C 1
ATOM 4427 O O . ILE B 1 264 ? -0.848 -26.144 33.633 1 33.51 264 ILE B O 1
ATOM 4431 N N . ASN B 1 265 ? -0.104 -24.094 34.357 1 34.22 265 ASN B N 1
ATOM 4432 C CA . ASN B 1 265 ? -0.337 -24.604 35.703 1 34.22 265 ASN B CA 1
ATOM 4433 C C . ASN B 1 265 ? -1.827 -24.77 35.99 1 34.22 265 ASN B C 1
ATOM 4435 O O . ASN B 1 265 ? -2.214 -25.569 36.844 1 34.22 265 ASN B O 1
ATOM 4439 N N . ASN B 1 266 ? -2.617 -23.811 35.324 1 31.9 266 ASN B N 1
ATOM 4440 C CA . ASN B 1 266 ? -4.016 -24.028 35.675 1 31.9 266 ASN B CA 1
ATOM 4441 C C . ASN B 1 266 ? -4.6 -25.229 34.938 1 31.9 266 ASN B C 1
ATOM 4443 O O . ASN B 1 266 ? -5.64 -25.76 35.333 1 31.9 266 ASN B O 1
ATOM 4447 N N . ASP B 1 267 ? -4.118 -25.468 33.674 1 32.82 267 ASP B N 1
ATOM 4448 C CA . ASP B 1 267 ? -4.668 -26.674 33.063 1 32.82 267 ASP B CA 1
ATOM 4449 C C . ASP B 1 267 ? -4.163 -27.928 33.772 1 32.82 267 ASP B C 1
ATOM 4451 O O . ASP B 1 267 ? -4.773 -28.994 33.67 1 32.82 267 ASP B O 1
ATOM 4455 N N . ASN B 1 268 ? -2.963 -27.847 34.219 1 31.71 268 ASN B N 1
ATOM 4456 C CA . ASN B 1 268 ? -2.574 -29.043 34.958 1 31.71 268 ASN B CA 1
ATOM 4457 C C . ASN B 1 268 ? -3.469 -29.268 36.173 1 31.71 268 ASN B C 1
ATOM 4459 O O . ASN B 1 268 ? -3.57 -30.388 36.677 1 31.71 268 ASN B O 1
ATOM 4463 N N . ALA B 1 269 ? -3.94 -28.064 36.704 1 30.74 269 ALA B N 1
ATOM 4464 C CA . ALA B 1 269 ? -4.789 -28.277 37.873 1 30.74 269 ALA B CA 1
ATOM 4465 C C . ALA B 1 269 ? -6.145 -28.85 37.469 1 30.74 269 ALA B C 1
ATOM 4467 O O . ALA B 1 269 ? -6.77 -29.582 38.239 1 30.74 269 ALA B O 1
ATOM 4468 N N . LYS B 1 270 ? -6.551 -28.377 36.219 1 31.65 270 LYS B N 1
ATOM 4469 C CA . LYS B 1 270 ? -7.87 -28.919 35.904 1 31.65 270 LYS B CA 1
ATOM 4470 C C . LYS B 1 270 ? -7.771 -30.367 35.431 1 31.65 270 LYS B C 1
ATOM 4472 O O . LYS B 1 270 ? -8.782 -31.066 35.34 1 31.65 270 LYS B O 1
ATOM 4477 N N . ARG B 1 271 ? -6.68 -30.703 34.792 1 30.61 271 ARG B N 1
ATOM 4478 C CA . ARG B 1 271 ? -6.631 -32.107 34.395 1 30.61 271 ARG B CA 1
ATOM 4479 C C . ARG B 1 271 ? -6.735 -33.023 35.61 1 30.61 271 ARG B C 1
ATOM 4481 O O . ARG B 1 271 ? -7.134 -34.183 35.487 1 30.61 271 ARG B O 1
ATOM 4488 N N . GLU B 1 272 ? -6.156 -32.533 36.681 1 28.36 272 GLU B N 1
ATOM 4489 C CA . GLU B 1 272 ? -6.201 -33.491 37.782 1 28.36 272 GLU B CA 1
ATOM 4490 C C . GLU B 1 272 ? -7.636 -33.746 38.234 1 28.36 272 GLU B C 1
ATOM 4492 O O . GLU B 1 272 ? -7.903 -34.711 38.952 1 28.36 272 GLU B O 1
ATOM 4497 N N . ALA B 1 273 ? -8.466 -32.659 37.925 1 24.11 273 ALA B N 1
ATOM 4498 C CA . ALA B 1 273 ? -9.747 -32.931 38.573 1 24.11 273 ALA B CA 1
ATOM 4499 C C . ALA B 1 273 ? -10.548 -33.967 37.79 1 24.11 273 ALA B C 1
ATOM 4501 O O . ALA B 1 273 ? -11.553 -34.486 38.283 1 24.11 273 ALA B O 1
ATOM 4502 N N . LYS B 1 274 ? -10.352 -33.883 36.455 1 27.3 274 LYS B N 1
ATOM 4503 C CA . LYS B 1 274 ? -11.32 -34.707 35.737 1 27.3 274 LYS B CA 1
ATOM 4504 C C . LYS B 1 274 ? -11.085 -36.191 36.006 1 27.3 274 LYS B C 1
ATOM 4506 O O . LYS B 1 274 ? -11.791 -37.044 35.464 1 27.3 274 LYS B O 1
ATOM 4511 N N . GLU B 1 275 ? -9.923 -36.452 36.423 1 24.7 275 GLU B N 1
ATOM 4512 C CA . GLU B 1 275 ? -9.751 -37.902 36.408 1 24.7 275 GLU B CA 1
ATOM 4513 C C . GLU B 1 275 ? -10.836 -38.595 37.228 1 24.7 275 GLU B C 1
ATOM 4515 O O . GLU B 1 275 ? -10.989 -39.816 37.159 1 24.7 275 GLU B O 1
ATOM 4520 N N . ASN B 1 276 ? -11.324 -37.888 38.169 1 21.86 276 ASN B N 1
ATOM 4521 C CA . ASN B 1 276 ? -11.899 -38.858 39.095 1 21.86 276 ASN B CA 1
ATOM 4522 C C . ASN B 1 276 ? -13.278 -39.322 38.635 1 21.86 276 ASN B C 1
ATOM 4524 O O . ASN B 1 276 ? -14.021 -39.931 39.406 1 21.86 276 ASN B O 1
ATOM 4528 N N . GLY B 1 277 ? -13.896 -38.614 37.594 1 20.42 277 GLY B N 1
ATOM 4529 C CA . GLY B 1 277 ? -15.298 -38.995 37.637 1 20.42 277 GLY B CA 1
ATOM 4530 C C . GLY B 1 277 ? -15.548 -40.41 37.151 1 20.42 277 GLY B C 1
ATOM 4531 O O . GLY B 1 277 ? -15.01 -40.823 36.122 1 20.42 277 GLY B O 1
ATOM 4532 N N . SER B 1 278 ? -15.957 -41.316 38.001 1 18.87 278 SER B N 1
ATOM 4533 C CA . SER B 1 278 ? -16.288 -42.736 38.065 1 18.87 278 SER B CA 1
ATOM 4534 C C . SER B 1 278 ? -17.313 -43.113 37.002 1 18.87 278 SER B C 1
ATOM 4536 O O . SER B 1 278 ? -18.095 -42.269 36.558 1 18.87 278 SER B O 1
ATOM 4538 N N . SER B 1 279 ? -17.19 -44.281 36.416 1 18.77 279 SER B N 1
ATOM 4539 C CA . SER B 1 279 ? -17.517 -45.301 35.424 1 18.77 279 SER B CA 1
ATOM 4540 C C . SER B 1 279 ? -19.007 -45.627 35.438 1 18.77 279 SER B C 1
ATOM 4542 O O . SER B 1 279 ? -19.424 -46.668 34.926 1 18.77 279 SER B O 1
ATOM 4544 N N . ARG B 1 280 ? -20.019 -44.694 35.765 1 18.06 280 ARG B N 1
ATOM 4545 C CA . ARG B 1 280 ? -21.27 -45.438 35.871 1 18.06 280 ARG B CA 1
ATOM 4546 C C . ARG B 1 280 ? -21.741 -45.915 34.501 1 18.06 280 ARG B C 1
ATOM 4548 O O . ARG B 1 280 ? -21.855 -45.119 33.567 1 18.06 280 ARG B O 1
ATOM 4555 N N . SER B 1 281 ? -21.701 -47.191 34.075 1 17.9 281 SER B N 1
ATOM 4556 C CA . SER B 1 281 ? -21.896 -48.106 32.955 1 17.9 281 SER B CA 1
ATOM 4557 C C . SER B 1 281 ? -23.359 -48.154 32.529 1 17.9 281 SER B C 1
ATOM 4559 O O . SER B 1 281 ? -23.736 -48.96 31.675 1 17.9 281 SER B O 1
ATOM 4561 N N . PRO B 1 282 ? -24.147 -47.009 32.248 1 18.55 282 PRO B N 1
ATOM 4562 C CA . PRO B 1 282 ? -25.535 -47.461 32.124 1 18.55 282 PRO B CA 1
ATOM 4563 C C . PRO B 1 282 ? -25.746 -48.403 30.941 1 18.55 282 PRO B C 1
ATOM 4565 O O . PRO B 1 282 ? -24.973 -48.375 29.98 1 18.55 282 PRO B O 1
ATOM 4568 N N . SER B 1 283 ? -26.708 -49.385 31.059 1 16.8 283 SER B N 1
ATOM 4569 C CA . SER B 1 283 ? -27.252 -50.625 30.513 1 16.8 283 SER B CA 1
ATOM 4570 C C . SER B 1 283 ? -27.91 -50.39 29.158 1 16.8 283 SER B C 1
ATOM 4572 O O . SER B 1 283 ? -28.367 -49.283 28.867 1 16.8 283 SER B O 1
ATOM 4574 N N . ALA B 1 284 ? -27.855 -51.403 28.242 1 16.88 284 ALA B N 1
ATOM 4575 C CA . ALA B 1 284 ? -27.853 -51.963 26.893 1 16.88 284 ALA B CA 1
ATOM 4576 C C . ALA B 1 284 ? -29.24 -51.882 26.264 1 16.88 284 ALA B C 1
ATOM 4578 O O . ALA B 1 284 ? -29.384 -52.004 25.045 1 16.88 284 ALA B O 1
ATOM 4579 N N . ALA B 1 285 ? -30.503 -51.659 26.909 1 16.1 285 ALA B N 1
ATOM 4580 C CA . ALA B 1 285 ? -31.431 -52.708 26.496 1 16.1 285 ALA B CA 1
ATOM 4581 C C . ALA B 1 285 ? -32.108 -52.352 25.175 1 16.1 285 ALA B C 1
ATOM 4583 O O . ALA B 1 285 ? -32.722 -53.209 24.534 1 16.1 285 ALA B O 1
ATOM 4584 N N . VAL B 1 286 ? -32.141 -51.074 24.788 1 18.6 286 VAL B N 1
ATOM 4585 C CA . VAL B 1 286 ? -33.461 -51.017 24.169 1 18.6 286 VAL B CA 1
ATOM 4586 C C . VAL B 1 286 ? -33.445 -51.779 22.846 1 18.6 286 VAL B C 1
ATOM 4588 O O . VAL B 1 286 ? -32.511 -51.64 22.053 1 18.6 286 VAL B O 1
ATOM 4591 N N . GLU B 1 287 ? -34.37 -52.779 22.698 1 16.45 287 GLU B N 1
ATOM 4592 C CA . GLU B 1 287 ? -34.895 -53.863 21.874 1 16.45 287 GLU B CA 1
ATOM 4593 C C . GLU B 1 287 ? -35.222 -53.378 20.465 1 16.45 287 GLU B C 1
ATOM 4595 O O . GLU B 1 287 ? -35.414 -52.18 20.244 1 16.45 287 GLU B O 1
ATOM 4600 N N . GLY B 1 288 ? -35.452 -54.336 19.556 1 15.75 288 GLY B N 1
ATOM 4601 C CA . GLY B 1 288 ? -35.391 -54.932 18.231 1 15.75 288 GLY B CA 1
ATOM 4602 C C . GLY B 1 288 ? -36.533 -54.502 17.33 1 15.75 288 GLY B C 1
ATOM 4603 O O . GLY B 1 288 ? -36.675 -55.008 16.214 1 15.75 288 GLY B O 1
ATOM 4604 N N . ARG B 1 289 ? -37.545 -53.584 17.774 1 15.86 289 ARG B N 1
ATOM 4605 C CA . ARG B 1 289 ? -38.767 -53.994 17.091 1 15.86 289 ARG B CA 1
ATOM 4606 C C . ARG B 1 289 ? -38.649 -53.785 15.585 1 15.86 289 ARG B C 1
ATOM 4608 O O . ARG B 1 289 ? -38.331 -52.685 15.128 1 15.86 289 ARG B O 1
ATOM 4615 N N . SER B 1 290 ? -38.581 -54.875 14.692 1 15.81 290 SER B N 1
ATOM 4616 C CA . SER B 1 290 ? -38.413 -55.343 13.32 1 15.81 290 SER B CA 1
ATOM 4617 C C . SER B 1 290 ? -39.573 -54.895 12.437 1 15.81 290 SER B C 1
ATOM 4619 O O . SER B 1 290 ? -39.515 -55.026 11.213 1 15.81 290 SER B O 1
ATOM 4621 N N . SER B 1 291 ? -40.839 -54.513 12.964 1 15.59 291 SER B N 1
ATOM 4622 C CA . SER B 1 291 ? -41.879 -55.18 12.188 1 15.59 291 SER B CA 1
ATOM 4623 C C . SER B 1 291 ? -41.844 -54.743 10.727 1 15.59 291 SER B C 1
ATOM 4625 O O . SER B 1 291 ? -41.317 -53.676 10.405 1 15.59 291 SER B O 1
ATOM 4627 N N . SER B 1 292 ? -42.501 -55.58 9.772 1 15.8 292 SER B N 1
ATOM 4628 C CA . SER B 1 292 ? -42.701 -56.258 8.495 1 15.8 292 SER B CA 1
ATOM 4629 C C . SER B 1 292 ? -43.554 -55.417 7.551 1 15.8 292 SER B C 1
ATOM 4631 O O . SER B 1 292 ? -43.858 -55.844 6.435 1 15.8 292 SER B O 1
ATOM 4633 N N . LEU B 1 293 ? -44.057 -54.219 7.896 1 15.98 293 LEU B N 1
ATOM 4634 C CA . LEU B 1 293 ? -45.332 -54.093 7.198 1 15.98 293 LEU B CA 1
ATOM 4635 C C . LEU B 1 293 ? -45.135 -54.178 5.688 1 15.98 293 LEU B C 1
ATOM 4637 O O . LEU B 1 293 ? -44.274 -53.493 5.131 1 15.98 293 LEU B O 1
ATOM 4641 N N . ARG B 1 294 ? -45.816 -55.166 4.966 1 15.69 294 ARG B N 1
ATOM 4642 C CA . ARG B 1 294 ? -46.055 -55.887 3.72 1 15.69 294 ARG B CA 1
ATOM 4643 C C . ARG B 1 294 ? -46.572 -54.948 2.635 1 15.69 294 ARG B C 1
ATOM 4645 O O . ARG B 1 294 ? -46.118 -55.005 1.49 1 15.69 294 ARG B O 1
ATOM 4652 N N . ALA B 1 295 ? -47.889 -54.378 2.734 1 15.98 295 ALA B N 1
ATOM 4653 C CA . ALA B 1 295 ? -48.925 -54.891 1.842 1 15.98 295 ALA B CA 1
ATOM 4654 C C . ALA B 1 295 ? -48.742 -54.357 0.424 1 15.98 295 ALA B C 1
ATOM 4656 O O . ALA B 1 295 ? -48.084 -53.335 0.219 1 15.98 295 ALA B O 1
ATOM 4657 N N . LYS B 1 296 ? -50.001 -54.335 -0.375 1 15.66 296 LYS B N 1
ATOM 4658 C CA . LYS B 1 296 ? -50.703 -54.945 -1.501 1 15.66 296 LYS B CA 1
ATOM 4659 C C . LYS B 1 296 ? -50.654 -54.045 -2.732 1 15.66 296 LYS B C 1
ATOM 4661 O O . LYS B 1 296 ? -50.258 -54.485 -3.814 1 15.66 296 LYS B O 1
ATOM 4666 N N . GLU B 1 297 ? -52.004 -53.551 -3.338 1 15.57 297 GLU B N 1
ATOM 4667 C CA . GLU B 1 297 ? -52.839 -54.053 -4.424 1 15.57 297 GLU B CA 1
ATOM 4668 C C . GLU B 1 297 ? -52.619 -53.253 -5.705 1 15.57 297 GLU B C 1
ATOM 4670 O O . GLU B 1 297 ? -51.996 -52.189 -5.679 1 15.57 297 GLU B O 1
ATOM 4675 N N . GLU B 1 298 ? -53.844 -53.024 -6.601 1 15.91 298 GLU B N 1
ATOM 4676 C CA . GLU B 1 298 ? -54.484 -53.458 -7.84 1 15.91 298 GLU B CA 1
ATOM 4677 C C . GLU B 1 298 ? -54.346 -52.4 -8.931 1 15.91 298 GLU B C 1
ATOM 4679 O O . GLU B 1 298 ? -53.833 -52.683 -10.016 1 15.91 298 GLU B O 1
ATOM 4684 N N . SER B 1 299 ? -55.646 -51.755 -9.493 1 15.73 299 SER B N 1
ATOM 4685 C CA . SER B 1 299 ? -56.463 -52.016 -10.674 1 15.73 299 SER B CA 1
ATOM 4686 C C . SER B 1 299 ? -56.221 -50.969 -11.756 1 15.73 299 SER B C 1
ATOM 4688 O O . SER B 1 299 ? -55.972 -51.311 -12.914 1 15.73 299 SER B O 1
ATOM 4690 N N . THR B 1 300 ? -57.05 -49.798 -11.889 1 16.99 300 THR B N 1
ATOM 4691 C CA . THR B 1 300 ? -58.127 -49.642 -12.862 1 16.99 300 THR B CA 1
ATOM 4692 C C . THR B 1 300 ? -57.602 -49.025 -14.155 1 16.99 300 THR B C 1
ATOM 4694 O O . THR B 1 300 ? -56.558 -48.368 -14.157 1 16.99 300 THR B O 1
ATOM 4697 N N . SER B 1 301 ? -58.693 -48.63 -15.233 1 16.89 301 SER B N 1
ATOM 4698 C CA . SER B 1 301 ? -59.334 -48.823 -16.53 1 16.89 301 SER B CA 1
ATOM 4699 C C . SER B 1 301 ? -58.891 -47.759 -17.529 1 16.89 301 SER B C 1
ATOM 4701 O O . SER B 1 301 ? -58.426 -48.082 -18.624 1 16.89 301 SER B O 1
ATOM 4703 N N . SER B 1 302 ? -59.926 -46.827 -18.003 1 16.79 302 SER B N 1
ATOM 4704 C CA . SER B 1 302 ? -60.685 -46.798 -19.249 1 16.79 302 SER B CA 1
ATOM 4705 C C . SER B 1 302 ? -60.056 -45.843 -20.258 1 16.79 302 SER B C 1
ATOM 4707 O O . SER B 1 302 ? -59.792 -46.224 -21.4 1 16.79 302 SER B O 1
ATOM 4709 N N . ASP B 1 303 ? -60.873 -44.701 -20.671 1 17.19 303 ASP B N 1
ATOM 4710 C CA . ASP B 1 303 ? -61.654 -44.457 -21.88 1 17.19 303 ASP B CA 1
ATOM 4711 C C . ASP B 1 303 ? -60.849 -43.656 -22.901 1 17.19 303 ASP B C 1
ATOM 4713 O O . ASP B 1 303 ? -59.682 -43.335 -22.665 1 17.19 303 ASP B O 1
ATOM 4717 N N . THR B 1 304 ? -61.499 -42.397 -23.364 1 18.86 304 THR B N 1
ATOM 4718 C CA . THR B 1 304 ? -62.196 -42.065 -24.601 1 18.86 304 THR B CA 1
ATOM 4719 C C . THR B 1 304 ? -61.242 -41.422 -25.603 1 18.86 304 THR B C 1
ATOM 4721 O O . THR B 1 304 ? -60.412 -40.589 -25.232 1 18.86 304 THR B O 1
ATOM 4724 N N . LYS B 1 305 ? -61.499 -41.655 -26.993 1 18.15 305 LYS B N 1
ATOM 4725 C CA . LYS B 1 305 ? -61.208 -41.67 -28.424 1 18.15 305 LYS B CA 1
ATOM 4726 C C . LYS B 1 305 ? -61.151 -40.253 -28.988 1 18.15 305 LYS B C 1
ATOM 4728 O O . LYS B 1 305 ? -60.706 -40.047 -30.119 1 18.15 305 LYS B O 1
ATOM 4733 N N . ASP B 1 306 ? -62.179 -39.395 -28.632 1 17.94 306 ASP B N 1
ATOM 4734 C CA . ASP B 1 306 ? -62.872 -38.891 -29.814 1 17.94 306 ASP B CA 1
ATOM 4735 C C . ASP B 1 306 ? -61.901 -38.189 -30.761 1 17.94 306 ASP B C 1
ATOM 4737 O O . ASP B 1 306 ? -60.779 -37.856 -30.375 1 17.94 306 ASP B O 1
ATOM 4741 N N . SER B 1 307 ? -62.482 -37.098 -31.188 1 18.93 307 SER B N 1
ATOM 4742 C CA . SER B 1 307 ? -63.009 -36.702 -32.49 1 18.93 307 SER B CA 1
ATOM 4743 C C . SER B 1 307 ? -61.915 -36.113 -33.374 1 18.93 307 SER B C 1
ATOM 4745 O O . SER B 1 307 ? -60.968 -35.501 -32.874 1 18.93 307 SER B O 1
ATOM 4747 N N . LYS B 1 308 ? -62.209 -36.161 -34.635 1 19.59 308 LYS B N 1
ATOM 4748 C CA . LYS B 1 308 ? -61.906 -36.183 -36.063 1 19.59 308 LYS B CA 1
ATOM 4749 C C . LYS B 1 308 ? -61.425 -34.817 -36.545 1 19.59 308 LYS B C 1
ATOM 4751 O O . LYS B 1 308 ? -60.803 -34.71 -37.604 1 19.59 308 LYS B O 1
ATOM 4756 N N . LYS B 1 309 ? -62.333 -33.88 -36.154 1 19.17 309 LYS B N 1
ATOM 4757 C CA . LYS B 1 309 ? -62.836 -33.207 -37.349 1 19.17 309 LYS B CA 1
ATOM 4758 C C . LYS B 1 309 ? -61.692 -32.623 -38.173 1 19.17 309 LYS B C 1
ATOM 4760 O O . LYS B 1 309 ? -60.63 -32.305 -37.633 1 19.17 309 LYS B O 1
ATOM 4765 N N . ILE B 1 310 ? -62.3 -31.874 -39.121 1 19.26 310 ILE B N 1
ATOM 4766 C CA . ILE B 1 310 ? -62.411 -31.594 -40.549 1 19.26 310 ILE B CA 1
ATOM 4767 C C . ILE B 1 310 ? -61.185 -30.814 -41.019 1 19.26 310 ILE B C 1
ATOM 4769 O O . ILE B 1 310 ? -60.481 -30.206 -40.209 1 19.26 310 ILE B O 1
ATOM 4773 N N . ASN B 1 311 ? -61.689 -29.716 -41.743 1 20.31 311 ASN B N 1
ATOM 4774 C CA . ASN B 1 311 ? -61.391 -29.18 -43.066 1 20.31 311 ASN B CA 1
ATOM 4775 C C . ASN B 1 311 ? -60.099 -28.368 -43.065 1 20.31 311 ASN B C 1
ATOM 4777 O O . ASN B 1 311 ? -59.875 -27.553 -42.169 1 20.31 311 ASN B O 1
#

Nearest PDB structures (foldseek):
  6iz3-assembly1_B  TM=9.841E-01  e=4.529E-20  Xenopus laevis
  6iz0-assembly1_A  TM=9.863E-01  e=2.849E-17  Gallus gallus
  6iz1-assembly1_A  TM=9.868E-01  e=4.173E-17  Gallus gallus
  6iyx-assembly1_A  TM=9.840E-01  e=5.615E-17  Gallus gallus
  5eik-assembly1_A  TM=8.671E-01  e=1.718E-14  Caenorhabditis elegans

Solvent-accessible surface area (backbone atoms only — not comparable to full-atom values): 34107 Å² total; per-residue (Å²): 106,71,65,54,50,46,48,50,50,14,51,48,61,68,65,57,73,50,77,62,64,32,49,48,27,36,36,47,54,40,42,49,55,49,53,70,36,89,65,38,62,60,38,41,67,71,17,51,64,20,38,51,52,33,45,49,40,41,62,44,18,9,60,31,50,32,21,50,75,67,62,34,32,46,45,54,69,46,51,41,55,66,61,50,49,52,43,47,52,48,48,46,38,51,74,47,34,71,83,36,49,54,41,56,54,51,63,34,64,73,51,32,52,53,35,50,38,37,28,42,49,45,32,52,52,32,17,52,50,24,25,52,52,33,40,73,72,41,70,86,40,62,68,57,14,25,52,28,3,25,29,30,38,24,10,36,61,66,41,38,65,58,38,34,36,52,72,32,39,86,64,80,83,72,37,44,85,81,56,63,47,71,68,48,49,53,28,43,52,47,12,48,53,52,39,34,34,76,72,60,76,35,93,55,58,67,42,56,50,51,42,55,52,37,52,52,53,34,52,51,50,50,46,30,69,73,66,68,45,81,74,57,92,50,49,65,59,49,49,51,48,39,54,68,69,63,56,49,84,63,68,55,66,64,54,57,55,53,48,52,50,47,52,51,51,49,51,55,52,53,59,56,60,65,64,63,73,67,78,83,71,75,85,78,86,74,77,85,87,78,82,78,79,79,79,83,86,79,85,88,94,83,90,90,80,93,74,91,89,85,135,106,71,66,54,52,48,50,51,50,14,50,49,60,68,64,56,72,50,78,60,64,34,48,48,28,35,36,48,54,40,41,50,54,49,53,70,36,90,64,38,62,59,39,39,74,74,35,51,66,50,39,49,52,35,43,50,42,41,62,44,18,8,56,30,49,32,22,45,42,62,45,36,65,56,61,54,68,63,69,42,54,68,59,50,50,52,43,48,52,49,48,47,37,51,74,65,34,76,89,36,48,55,40,53,54,50,63,35,64,74,53,32,49,54,34,51,40,36,28,42,50,46,33,52,51,32,18,52,51,24,26,51,53,33,35,73,75,42,69,84,22,65,58,38,15,25,52,28,3,24,28,29,40,25,10,37,61,66,43,37,64,58,40,34,43,64,73,72,40,86,62,51,68,71,37,43,55,49,55,64,48,68,66,48,49,55,28,42,53,47,12,48,52,52,39,33,33,74,71,59,75,34,96,56,57,67,41,55,50,51,41,54,52,38,52,51,53,32,54,50,51,50,47,31,68,73,67,67,46,81,73,58,93,50,50,66,59,49,49,53,49,38,53,70,66,60,51,53,72,58,76,63,62,63,60,59,53,51,48,52,49,47,52,48,48,47,48,56,54,51,55,62,59,61,67,64,74,76,77,85,69,84,85,83,69,86,79,72,90,69,86,70,94,74,90,87,92,88,86,93,87,84,88,90,80,80,86,77,80,84,131

Organism: Oryzias latipes (NCBI:txid8090)

pLDDT: mean 76.63, std 26.99, range [14.62, 97.34]